Protein AF-A0A952U5T0-F1 (afdb_monomer_lite)

Foldseek 3Di:
DPQDQQVNPPVNAQDPDDQDPDPPDPCVLVVCPVVVVVVLQVDPDDDPPNLQRDDCLDPPQVLLVVLSVLCSNQQVVVLVVLVSQLVVLVSVLNVLVVLLLVLLLLLLLLVLVLVLQVVVDDDDPDDCDPSNVSVVVSVVSVVVNVVSVVVCLQLVSLLLSLQSVLLNLVSVLLSLCCSLCAPPLQDPCNSVVSNVVSVVSVVSNVCSVPDPDDPPVPPPVVVVVVRPPPDPDDDGPQSPGFLSNLLSSLVSCCVSPQPVLLVVLVVLLVSLVVNLVVLLVQLVCLLVVLVVLVVVCVVVPHDSVSSSSSSSSNSVSLSSNVVCVSVVSVVSSVLSVQLSVQSVVVVVVLVVLSVVDDRPPSVSSNVSSVSSSVSVNVSSVVSNVCSNVCSVDPCNSLNSSLVVVVVPPDDPVVNVVSCCSSVPPDDDPDDPDDDDDDDDDDDDD

Radius of gyration: 29.32 Å; chains: 1; bounding box: 102×43×85 Å

Secondary structure (DSSP, 8-state):
-----TTT-TTTSPP-PPPPPP-SSS-HHHHS-HHHHHHHHTT----TT-TTT-----TT-HHHHHHHHHIIIIIHHHHHHHHHHHHHHHHHHHHHHHHHHHHHHHHHHHHHHHHHHHHH-----SS--HHHHHHHHHHHHHHHHHHHHHHHHHHTHHHHHHHHHHHHHHHHHHHHHHHTT-TTSSSTTHHHHHHHHHHHHHHHHHHHHHPSSP-GGGHHHHHHHTTTTS-S-S--------HHHHHHHHHHIIIIIIIHHHHHHHHHHHHHHHHHHHHHHHHHHHHHHHHHHHHHHHHH---HHHHHHHHHHHHHHHHHHHHHHHHTHHHHHHHHHHHHHHHHHHHHHHHHHHHT--TT-HHHHHHHHHHHHHHHHHHHHHHHHTHHHHTTS---HHHHHHHHHHHS---HHHHHHHHHHHHTT--------------------

pLDDT: mean 76.26, std 18.32, range [30.36, 95.31]

Sequence (445 aa):
MTSKLFFLDARRRPKFRPPLPYPETITPFEKMSVAALESLVAGSEPAKSDFMLRADFGANATAVQNDLTILIQDMFPLYRYADERAKYYQNEYYKFQWILLIGSLVTSIIGAMTIALSNAQSKDLGNLTDAQWLGIGSVMAGAVISIFTGRDRRRNSQSRWYLWRRVSEELRRVYFMYLAHVSPFDGEDCRDILQAKLLDMRQSADKIEHNSPMDTSSTAADQSASMATAKPGGQSFQWLHTKEELQRLLSLYVERRLKRQKDWYGERIIEYEHNSSWVFDASLYLAVGTSVFAFINTLMGVTPLLSVIITLMPVVAAYIASFERIYGWERQATLYFSARQRLEKHELTIQQRINDIKQGDWEVLRAVVRDVEDTFDDEVTQWGSKVDQTSRTPISSQEIILDELKKLNLPPEQKKQIESILGSEQQPSAPTTDENKTADENKQP

Structure (mmCIF, N/CA/C/O backbone):
data_AF-A0A952U5T0-F1
#
_entry.id   AF-A0A952U5T0-F1
#
loop_
_atom_site.group_PDB
_atom_site.id
_atom_site.type_symbol
_atom_site.label_atom_id
_atom_site.label_alt_id
_atom_site.label_comp_id
_atom_site.label_asym_id
_atom_site.label_entity_id
_atom_site.label_seq_id
_atom_site.pdbx_PDB_ins_code
_atom_site.Cartn_x
_atom_site.Cartn_y
_atom_site.Cartn_z
_atom_site.occupancy
_atom_site.B_iso_or_equiv
_atom_site.auth_seq_id
_atom_site.auth_comp_id
_atom_site.auth_asym_id
_atom_site.auth_atom_id
_atom_site.pdbx_PDB_model_num
ATOM 1 N N . MET A 1 1 ? -18.485 0.550 -15.931 1.00 50.75 1 MET A N 1
ATOM 2 C CA . MET A 1 1 ? -17.539 1.495 -15.296 1.00 50.75 1 MET A CA 1
ATOM 3 C C . MET A 1 1 ? -16.236 1.437 -16.075 1.00 50.75 1 MET A C 1
ATOM 5 O O . MET A 1 1 ? -15.679 0.358 -16.180 1.00 50.75 1 MET A O 1
ATOM 9 N N . THR A 1 2 ? -15.773 2.536 -16.672 1.00 61.28 2 THR A N 1
ATOM 10 C CA . THR A 1 2 ? -14.461 2.568 -17.342 1.00 61.28 2 THR A CA 1
ATOM 11 C C . THR A 1 2 ? -13.374 2.697 -16.276 1.00 61.28 2 THR A C 1
ATOM 13 O O . THR A 1 2 ? -13.134 3.799 -15.771 1.00 61.28 2 THR A O 1
ATOM 16 N N . SER A 1 3 ? -12.762 1.581 -15.882 1.00 70.12 3 SER A N 1
ATOM 17 C CA . SER A 1 3 ? -11.569 1.578 -15.036 1.00 70.12 3 SER A CA 1
ATOM 18 C C . SER A 1 3 ? -10.464 2.338 -15.766 1.00 70.12 3 SER A C 1
ATOM 20 O O . SER A 1 3 ? -9.983 1.925 -16.817 1.00 70.12 3 SER A O 1
ATOM 22 N N . LYS A 1 4 ? -10.095 3.516 -15.255 1.00 82.62 4 LYS A N 1
ATOM 23 C CA . LYS A 1 4 ? -8.925 4.231 -15.769 1.00 82.62 4 LYS A CA 1
ATOM 24 C C . LYS A 1 4 ? -7.684 3.478 -15.308 1.00 82.62 4 LYS A C 1
ATOM 26 O O . LYS A 1 4 ? -7.561 3.212 -14.114 1.00 82.62 4 LYS A O 1
ATOM 31 N N . LEU A 1 5 ? -6.772 3.192 -16.235 1.00 82.00 5 LEU A N 1
ATOM 32 C CA . LEU A 1 5 ? -5.458 2.639 -15.907 1.00 82.00 5 LEU A CA 1
ATOM 33 C C . LEU A 1 5 ? -4.775 3.519 -14.860 1.00 82.00 5 LEU A C 1
ATOM 35 O O . LEU A 1 5 ? -4.790 4.752 -14.970 1.00 82.00 5 LEU A O 1
ATOM 39 N N . PHE A 1 6 ? -4.159 2.882 -13.866 1.00 80.19 6 PHE A N 1
ATOM 40 C CA . PHE A 1 6 ? -3.582 3.553 -12.699 1.00 80.19 6 PHE A CA 1
ATOM 41 C C . PHE A 1 6 ? -2.669 4.735 -13.075 1.00 80.19 6 PHE A C 1
ATOM 43 O O . PHE A 1 6 ? -2.755 5.810 -12.483 1.00 80.19 6 PHE A O 1
ATOM 50 N N . PHE A 1 7 ? -1.842 4.576 -14.112 1.00 76.88 7 PHE A N 1
ATOM 51 C CA . PHE A 1 7 ? -0.865 5.583 -14.554 1.00 76.88 7 PHE A CA 1
ATOM 52 C C . PHE A 1 7 ? -1.472 6.744 -15.351 1.00 76.88 7 PHE A C 1
ATOM 54 O O . PHE A 1 7 ? -0.888 7.833 -15.443 1.00 76.88 7 PHE A O 1
ATOM 61 N N . LEU A 1 8 ? -2.648 6.532 -15.942 1.00 80.62 8 LEU A N 1
ATOM 62 C CA . LEU A 1 8 ? -3.370 7.563 -16.684 1.00 80.62 8 LEU A CA 1
ATOM 63 C C . LEU A 1 8 ? -4.186 8.462 -15.751 1.00 80.62 8 LEU A C 1
ATOM 65 O O . LEU A 1 8 ? -4.507 9.594 -16.114 1.00 80.62 8 LEU A O 1
ATOM 69 N N . ASP A 1 9 ? -4.476 8.009 -14.530 1.00 83.75 9 ASP A N 1
ATOM 70 C CA . ASP A 1 9 ? -5.135 8.835 -13.527 1.00 83.75 9 ASP A CA 1
ATOM 71 C C . ASP A 1 9 ? -4.141 9.808 -12.873 1.00 83.75 9 ASP A C 1
ATOM 73 O O . ASP A 1 9 ? -3.367 9.464 -11.977 1.00 83.75 9 ASP A O 1
ATOM 77 N N . ALA A 1 10 ? -4.204 11.077 -13.284 1.00 80.00 10 ALA A N 1
ATOM 78 C CA . ALA A 1 10 ? -3.397 12.155 -12.715 1.00 80.00 10 ALA A CA 1
ATOM 79 C C . ALA A 1 10 ? -3.543 12.291 -11.186 1.00 80.00 10 ALA A C 1
ATOM 81 O O . ALA A 1 10 ? -2.643 12.816 -10.531 1.00 80.00 10 ALA A O 1
ATOM 82 N N . ARG A 1 11 ? -4.643 11.803 -10.591 1.00 77.56 11 ARG A N 1
ATOM 83 C CA . ARG A 1 11 ? -4.845 11.830 -9.132 1.00 77.56 11 ARG A CA 1
ATOM 84 C C . ARG A 1 11 ? -3.939 10.847 -8.390 1.00 77.56 11 ARG A C 1
ATOM 86 O O . ARG A 1 11 ? -3.713 11.050 -7.196 1.00 77.56 11 ARG A O 1
ATOM 93 N N . ARG A 1 12 ? -3.455 9.814 -9.084 1.00 73.69 12 ARG A N 1
ATOM 94 C CA . ARG A 1 12 ? -2.670 8.693 -8.543 1.00 73.69 12 ARG A CA 1
ATOM 95 C C . ARG A 1 12 ? -1.184 8.777 -8.866 1.00 73.69 12 ARG A C 1
ATOM 97 O O . ARG A 1 12 ? -0.394 8.041 -8.285 1.00 73.69 12 ARG A O 1
ATOM 104 N N . ARG A 1 13 ? -0.796 9.691 -9.759 1.00 78.50 13 ARG A N 1
ATOM 105 C CA . ARG A 1 13 ? 0.612 9.985 -10.030 1.00 78.50 13 ARG A CA 1
ATOM 106 C C . ARG A 1 13 ? 1.289 10.558 -8.782 1.00 78.50 13 ARG A C 1
ATOM 108 O O . ARG A 1 13 ? 0.631 11.286 -8.027 1.00 78.50 13 ARG A O 1
ATOM 115 N N . PRO A 1 14 ? 2.595 10.293 -8.588 1.00 77.94 14 PRO A N 1
ATOM 116 C CA . PRO A 1 14 ? 3.353 10.934 -7.530 1.00 77.94 14 PRO A CA 1
ATOM 117 C C . PRO A 1 14 ? 3.225 12.447 -7.667 1.00 77.94 14 PRO A C 1
ATOM 119 O O . PRO A 1 14 ? 3.487 13.032 -8.720 1.00 77.94 14 PRO A O 1
ATOM 122 N N . LYS A 1 15 ? 2.795 13.094 -6.595 1.00 81.44 15 LYS A N 1
ATOM 123 C CA . LYS A 1 15 ? 2.719 14.543 -6.516 1.00 81.44 15 LYS A CA 1
ATOM 124 C C . LYS A 1 15 ? 4.099 15.044 -6.124 1.00 81.44 15 LYS A C 1
ATOM 126 O O . LYS A 1 15 ? 4.601 14.718 -5.051 1.00 81.44 15 LYS A O 1
ATOM 131 N N . PHE A 1 16 ? 4.700 15.892 -6.950 1.00 73.38 16 PHE A N 1
ATOM 132 C CA . PHE A 1 16 ? 5.937 16.603 -6.614 1.00 73.38 16 PHE A CA 1
ATOM 133 C C . PHE A 1 16 ? 5.647 17.760 -5.650 1.00 73.38 16 PHE A C 1
ATOM 135 O O . PHE A 1 16 ? 5.939 18.916 -5.934 1.00 73.38 16 PHE A O 1
ATOM 142 N N . ARG A 1 17 ? 5.006 17.459 -4.520 1.00 70.06 17 ARG A N 1
ATOM 143 C CA . ARG A 1 17 ? 4.804 18.429 -3.448 1.00 70.06 17 ARG A CA 1
ATOM 144 C C . ARG A 1 17 ? 6.007 18.355 -2.511 1.00 70.06 17 ARG A C 1
ATOM 146 O O . ARG A 1 17 ? 6.452 17.240 -2.221 1.00 70.06 17 ARG A O 1
ATOM 153 N N . PRO A 1 18 ? 6.552 19.497 -2.061 1.00 64.88 18 PRO A N 1
ATOM 154 C CA . PRO A 1 18 ? 7.502 19.474 -0.962 1.00 64.88 18 PRO A CA 1
ATOM 155 C C . PRO A 1 18 ? 6.844 18.796 0.252 1.00 64.88 18 PRO A C 1
ATOM 157 O O . PRO A 1 18 ? 5.610 18.829 0.361 1.00 64.88 18 PRO A O 1
ATOM 160 N N . PRO A 1 19 ? 7.631 18.155 1.139 1.00 59.56 19 PRO A N 1
ATOM 161 C CA . PRO A 1 19 ? 7.109 17.735 2.433 1.00 59.56 19 PRO A CA 1
ATOM 162 C C . PRO A 1 19 ? 6.372 18.917 3.053 1.00 59.56 19 PRO A C 1
ATOM 164 O O . PRO A 1 19 ? 6.879 20.042 3.023 1.00 59.56 19 PRO A O 1
ATOM 167 N N . LEU A 1 20 ? 5.165 18.674 3.569 1.00 57.47 20 LEU A N 1
ATOM 168 C CA . LEU A 1 20 ? 4.555 19.660 4.449 1.00 57.47 20 LEU A CA 1
ATOM 169 C C . LEU A 1 20 ? 5.567 19.894 5.578 1.00 57.47 20 LEU A C 1
ATOM 171 O O . LEU A 1 20 ? 6.095 18.901 6.094 1.00 57.47 20 LEU A O 1
ATOM 175 N N . PRO A 1 21 ? 5.918 21.157 5.886 1.00 55.22 21 PRO A N 1
ATOM 176 C CA . PRO A 1 21 ? 6.846 21.432 6.966 1.00 55.22 21 PRO A CA 1
ATOM 177 C C . PRO A 1 21 ? 6.352 20.693 8.204 1.00 55.22 21 PRO A C 1
ATOM 179 O O . PRO A 1 21 ? 5.156 20.718 8.512 1.00 55.22 21 PRO A O 1
ATOM 182 N N . TYR A 1 22 ? 7.272 19.984 8.857 1.00 47.28 22 TYR A N 1
ATOM 183 C CA . TYR A 1 22 ? 7.014 19.408 10.166 1.00 47.28 22 TYR A CA 1
ATOM 184 C C . TYR A 1 22 ? 6.439 20.546 11.019 1.00 47.28 22 TYR A C 1
ATOM 186 O O . TYR A 1 22 ? 7.012 21.641 11.001 1.00 47.28 22 TYR A O 1
ATOM 194 N N . PRO A 1 23 ? 5.316 20.375 11.730 1.00 50.72 23 PRO A N 1
ATOM 195 C CA . PRO A 1 23 ? 5.009 21.301 12.801 1.00 50.72 23 PRO A CA 1
ATOM 196 C C . PRO A 1 23 ? 6.126 21.121 13.841 1.00 50.72 23 PRO A C 1
ATOM 198 O O . PRO A 1 23 ? 6.036 20.255 14.701 1.00 50.72 23 PRO A O 1
ATOM 201 N N . GLU A 1 24 ? 7.239 21.865 13.699 1.00 44.16 24 GLU A N 1
ATOM 202 C CA . GLU A 1 24 ? 8.480 21.791 14.520 1.00 44.16 24 GLU A CA 1
ATOM 203 C C . GLU A 1 24 ? 8.219 22.004 16.005 1.00 44.16 24 GLU A C 1
ATOM 205 O O . GLU A 1 24 ? 9.049 21.721 16.859 1.00 44.16 24 GLU A O 1
ATOM 210 N N . THR A 1 25 ? 7.000 22.400 16.321 1.00 44.38 25 THR A N 1
ATOM 211 C CA . THR A 1 25 ? 6.431 22.273 17.637 1.00 44.38 25 THR A CA 1
ATOM 212 C C . THR A 1 25 ? 5.199 21.396 17.502 1.00 44.38 25 THR A C 1
ATOM 214 O O . THR A 1 25 ? 4.322 21.682 16.689 1.00 44.38 25 THR A O 1
ATOM 217 N N . ILE A 1 26 ? 5.082 20.365 18.337 1.00 44.84 26 ILE A N 1
ATOM 218 C CA . ILE A 1 26 ? 3.805 19.708 18.642 1.00 44.84 26 ILE A CA 1
ATOM 219 C C . ILE A 1 26 ? 2.945 20.715 19.446 1.00 44.84 26 ILE A C 1
ATOM 221 O O . ILE A 1 26 ? 2.509 20.455 20.554 1.00 44.84 26 ILE A O 1
ATOM 225 N N . THR A 1 27 ? 2.725 21.911 18.897 1.00 43.59 27 THR A N 1
ATOM 226 C CA . THR A 1 27 ? 1.676 22.851 19.289 1.00 43.59 27 THR A CA 1
ATOM 227 C C . THR A 1 27 ? 0.462 22.865 18.335 1.00 43.59 27 THR A C 1
ATOM 229 O O . THR A 1 27 ? -0.383 23.745 18.505 1.00 43.59 27 THR A O 1
ATOM 232 N N . PRO A 1 28 ? 0.232 21.912 17.385 1.00 44.34 28 PRO A N 1
ATOM 233 C CA . PRO A 1 28 ? -1.094 21.793 16.775 1.00 44.34 28 PRO A CA 1
ATOM 234 C C . PRO A 1 28 ? -2.166 21.466 17.818 1.00 44.34 28 PRO A C 1
ATOM 236 O O . PRO A 1 28 ? -3.307 21.869 17.636 1.00 44.34 28 PRO A O 1
ATOM 239 N N . PHE A 1 29 ? -1.792 20.791 18.916 1.00 44.41 29 PHE A N 1
ATOM 240 C CA . PHE A 1 29 ? -2.695 20.474 20.027 1.00 44.41 29 PHE A CA 1
ATOM 241 C C . PHE A 1 29 ? -3.289 21.726 20.694 1.00 44.41 29 PHE A C 1
ATOM 243 O O . PHE A 1 29 ? -4.428 21.672 21.136 1.00 44.41 29 PHE A O 1
ATOM 250 N N . GLU A 1 30 ? -2.572 22.857 20.713 1.00 44.62 30 GLU A N 1
ATOM 251 C CA . GLU A 1 30 ? -3.093 24.131 21.244 1.00 44.62 30 GLU A CA 1
ATOM 252 C C . GLU A 1 30 ? -3.740 25.018 20.170 1.00 44.62 30 GLU A C 1
ATOM 254 O O . GLU A 1 30 ? -4.591 25.849 20.483 1.00 44.62 30 GLU A O 1
ATOM 259 N N . LYS A 1 31 ? -3.340 24.878 18.897 1.00 43.47 31 LYS A N 1
ATOM 260 C CA . LYS A 1 31 ? -3.761 25.790 17.815 1.00 43.47 31 LYS A CA 1
ATOM 261 C C . LYS A 1 31 ? -4.840 25.254 16.889 1.00 43.47 31 LYS A C 1
ATOM 263 O O . LYS A 1 31 ? -5.395 26.038 16.117 1.00 43.47 31 LYS A O 1
ATOM 268 N N . MET A 1 32 ? -5.178 23.968 16.953 1.00 48.00 32 MET A N 1
ATOM 269 C CA . MET A 1 32 ? -6.462 23.514 16.435 1.00 48.00 32 MET A CA 1
ATOM 270 C C . MET A 1 32 ? -7.506 24.029 17.421 1.00 48.00 32 MET A C 1
ATOM 272 O O . MET A 1 32 ? -7.830 23.366 18.400 1.00 48.00 32 MET A O 1
ATOM 276 N N . SER A 1 33 ? -7.905 25.291 17.231 1.00 49.31 33 SER A N 1
ATOM 277 C CA . SER A 1 33 ? -8.793 25.980 18.155 1.00 49.31 33 SER A CA 1
ATOM 278 C C . SER A 1 33 ? -10.008 25.103 18.411 1.00 49.31 33 SER A C 1
ATOM 280 O O . SER A 1 33 ? -10.484 24.406 17.512 1.00 49.31 33 SER A O 1
ATOM 282 N N . VAL A 1 34 ? -10.526 25.155 19.633 1.00 50.62 34 VAL A N 1
ATOM 283 C CA . VAL A 1 34 ? -11.794 24.511 19.975 1.00 50.62 34 VAL A CA 1
ATOM 284 C C . VAL A 1 34 ? -12.854 24.858 18.920 1.00 50.62 34 VAL A C 1
ATOM 286 O O . VAL A 1 34 ? -13.560 23.966 18.502 1.00 50.62 34 VAL A O 1
ATOM 289 N N . ALA A 1 35 ? -12.827 26.058 18.325 1.00 47.88 35 ALA A N 1
ATOM 290 C CA . ALA A 1 35 ? -13.665 26.448 17.184 1.00 47.88 35 ALA A CA 1
ATOM 291 C C . ALA A 1 35 ? -13.451 25.634 15.877 1.00 47.88 35 ALA A C 1
ATOM 293 O O . ALA A 1 35 ? -14.395 25.412 15.120 1.00 47.88 35 ALA A O 1
ATOM 294 N N . ALA A 1 36 ? -12.234 25.183 15.560 1.00 52.19 36 ALA A N 1
ATOM 295 C CA . ALA A 1 36 ? -11.969 24.293 14.422 1.00 52.19 36 ALA A CA 1
ATOM 296 C C . ALA A 1 36 ? -12.500 22.872 14.679 1.00 52.19 36 ALA A C 1
ATOM 298 O O . ALA A 1 36 ? -13.046 22.243 13.776 1.00 52.19 36 ALA A O 1
ATOM 299 N N . LEU A 1 37 ? -12.380 22.389 15.918 1.00 53.81 37 LEU A N 1
ATOM 300 C CA . LEU A 1 37 ? -12.968 21.120 16.358 1.00 53.81 37 LEU A CA 1
ATOM 301 C C . LEU A 1 37 ? -14.500 21.212 16.446 1.00 53.81 37 LEU A C 1
ATOM 303 O O . LEU A 1 37 ? -15.202 20.344 15.940 1.00 53.81 37 LEU A O 1
ATOM 307 N N . GLU A 1 38 ? -15.023 22.309 16.984 1.00 51.75 38 GLU A N 1
ATOM 308 C CA . GLU A 1 38 ? -16.444 22.628 17.060 1.00 51.75 38 GLU A CA 1
ATOM 309 C C . GLU A 1 38 ? -17.037 22.813 15.673 1.00 51.75 38 GLU A C 1
ATOM 311 O O . GLU A 1 38 ? -18.129 22.337 15.462 1.00 51.75 38 GLU A O 1
ATOM 316 N N . SER A 1 39 ? -16.352 23.422 14.700 1.00 48.47 39 SER A N 1
ATOM 317 C CA . SER A 1 39 ? -16.852 23.527 13.315 1.00 48.47 39 SER A CA 1
ATOM 318 C C . SER A 1 39 ? -16.804 22.202 12.544 1.00 48.47 39 SER A C 1
ATOM 320 O O . SER A 1 39 ? -17.693 21.940 11.730 1.00 48.47 39 SER A O 1
ATOM 322 N N . LEU A 1 40 ? -15.832 21.331 12.845 1.00 46.34 40 LEU A N 1
ATOM 323 C CA . LEU A 1 40 ? -15.815 19.934 12.390 1.00 46.34 40 LEU A CA 1
ATOM 324 C C . LEU A 1 40 ? -17.039 19.170 12.924 1.00 46.34 40 LEU A C 1
ATOM 326 O O . LEU A 1 40 ? -17.724 18.485 12.154 1.00 46.34 40 LEU A O 1
ATOM 330 N N . VAL A 1 41 ? -17.369 19.372 14.202 1.00 50.09 41 VAL A N 1
ATOM 331 C CA . VAL A 1 41 ? -18.568 18.829 14.861 1.00 50.09 41 VAL A CA 1
ATOM 332 C C . VAL A 1 41 ? -19.860 19.526 14.381 1.00 50.09 41 VAL A C 1
ATOM 334 O O . VAL A 1 41 ? -20.871 18.862 14.173 1.00 50.09 41 VAL A O 1
ATOM 337 N N . ALA A 1 42 ? -19.830 20.834 14.112 1.00 46.88 42 ALA A N 1
ATOM 338 C CA . ALA A 1 42 ? -20.987 21.709 13.868 1.00 46.88 42 ALA A CA 1
ATOM 339 C C . ALA A 1 42 ? -21.343 21.913 12.386 1.00 46.88 42 ALA A C 1
ATOM 341 O O . ALA A 1 42 ? -22.133 22.794 12.050 1.00 46.88 42 ALA A O 1
ATOM 342 N N . GLY A 1 43 ? -20.832 21.081 11.478 1.00 41.75 43 GLY A N 1
ATOM 343 C CA . GLY A 1 43 ? -21.494 20.896 10.184 1.00 41.75 43 GLY A CA 1
ATOM 344 C C . GLY A 1 43 ? -20.946 21.658 8.973 1.00 41.75 43 GLY A C 1
ATOM 345 O O . GLY A 1 43 ? -21.512 21.470 7.897 1.00 41.75 43 GLY A O 1
ATOM 346 N N . SER A 1 44 ? -19.861 22.441 9.053 1.00 38.00 44 SER A N 1
ATOM 347 C CA . SER A 1 44 ? -19.281 23.062 7.842 1.00 38.00 44 SER A CA 1
ATOM 348 C C . SER A 1 44 ? -18.491 22.038 6.997 1.00 38.00 44 SER A C 1
ATOM 350 O O . SER A 1 44 ? -18.177 20.945 7.470 1.00 38.00 44 SER A O 1
ATOM 352 N N . GLU A 1 45 ? -18.325 22.321 5.700 1.00 36.81 45 GLU A N 1
ATOM 353 C CA . GLU A 1 45 ? -18.176 21.353 4.595 1.00 36.81 45 GLU A CA 1
ATOM 354 C C . GLU A 1 45 ? -17.200 20.159 4.767 1.00 36.81 45 GLU A C 1
ATOM 356 O O . GLU A 1 45 ? -16.115 20.284 5.337 1.00 36.81 45 GLU A O 1
ATOM 361 N N . PRO A 1 46 ? -17.538 18.986 4.186 1.00 39.09 46 PRO A N 1
ATOM 362 C CA . PRO A 1 46 ? -16.848 17.727 4.446 1.00 39.09 46 PRO A CA 1
ATOM 363 C C . PRO A 1 46 ? -15.514 17.598 3.698 1.00 39.09 46 PRO A C 1
ATOM 365 O O . PRO A 1 46 ? -15.461 17.380 2.483 1.00 39.09 46 PRO A O 1
ATOM 368 N N . ALA A 1 47 ? -14.413 17.552 4.445 1.00 46.75 47 ALA A N 1
ATOM 369 C CA . ALA A 1 47 ? -13.225 16.855 3.970 1.00 46.75 47 ALA A CA 1
ATOM 370 C C . ALA A 1 47 ? -13.508 15.338 3.969 1.00 46.75 47 ALA A C 1
ATOM 372 O O . ALA A 1 47 ? -13.969 14.776 4.956 1.00 46.75 47 ALA A O 1
ATOM 373 N N . LYS A 1 48 ? -13.192 14.627 2.877 1.00 47.75 48 LYS A N 1
ATOM 374 C CA . LYS A 1 48 ? -13.382 13.159 2.738 1.00 47.75 48 LYS A CA 1
ATOM 375 C C . LYS A 1 48 ? -12.736 12.299 3.847 1.00 47.75 48 LYS A C 1
ATOM 377 O O . LYS A 1 48 ? -12.992 11.096 3.892 1.00 47.75 48 LYS A O 1
ATOM 382 N N . SER A 1 49 ? -11.891 12.886 4.693 1.00 44.16 49 SER A N 1
ATOM 383 C CA . SER A 1 49 ? -11.239 12.260 5.847 1.00 44.16 49 SER A CA 1
ATOM 384 C C . SER A 1 49 ? -12.106 12.192 7.108 1.00 44.16 49 SER A C 1
ATOM 386 O O . SER A 1 49 ? -11.702 11.529 8.057 1.00 44.16 49 SER A O 1
ATOM 388 N N . ASP A 1 50 ? -13.290 12.811 7.126 1.00 55.81 50 ASP A N 1
ATOM 389 C CA . ASP A 1 50 ? -14.129 12.971 8.328 1.00 55.81 50 ASP A CA 1
ATOM 390 C C . ASP A 1 50 ? -14.981 11.732 8.678 1.00 55.81 50 ASP A C 1
ATOM 392 O O . ASP A 1 50 ? -16.106 11.798 9.167 1.00 55.81 50 ASP A O 1
ATOM 396 N N . PHE A 1 51 ? -14.436 10.555 8.373 1.00 55.16 51 PHE A N 1
ATOM 397 C CA . PHE A 1 51 ? -15.087 9.252 8.486 1.00 55.16 51 PHE A CA 1
ATOM 398 C C . PHE A 1 51 ? -15.502 8.885 9.920 1.00 55.16 51 PHE A C 1
ATOM 400 O O . PHE A 1 51 ? -16.484 8.172 10.105 1.00 55.16 51 PHE A O 1
ATOM 407 N N . MET A 1 52 ? -14.753 9.368 10.909 1.00 60.84 52 MET A N 1
ATOM 408 C CA . MET A 1 52 ? -14.890 8.981 12.312 1.00 60.84 52 MET A CA 1
ATOM 409 C C . MET A 1 52 ? -15.729 9.972 13.146 1.00 60.84 52 MET A C 1
ATOM 411 O O . MET A 1 52 ? -15.920 9.736 14.330 1.00 60.84 52 MET A O 1
ATOM 415 N N . LEU A 1 53 ? -16.206 11.094 12.587 1.00 57.44 53 LEU A N 1
ATOM 416 C CA . LEU A 1 53 ? -16.625 12.240 13.419 1.00 57.44 53 LEU A CA 1
ATOM 417 C C . LEU A 1 53 ? -18.119 12.560 13.459 1.00 57.44 53 LEU A C 1
ATOM 419 O O . LEU A 1 53 ? -18.546 13.320 14.321 1.00 57.44 53 LEU A O 1
ATOM 423 N N . ARG A 1 54 ? -18.940 11.989 12.573 1.00 59.16 54 ARG A N 1
ATOM 424 C CA . ARG A 1 54 ? -20.353 12.386 12.463 1.00 59.16 54 ARG A CA 1
ATOM 425 C C . ARG A 1 54 ? -21.307 11.204 12.538 1.00 59.16 54 ARG A C 1
ATOM 427 O O . ARG A 1 54 ? -21.856 10.767 11.525 1.00 59.16 54 ARG A O 1
ATOM 434 N N . ALA A 1 55 ? -21.547 10.729 13.754 1.00 64.75 55 ALA A N 1
ATOM 435 C CA . ALA A 1 55 ? -22.862 10.205 14.092 1.00 64.75 55 ALA A CA 1
ATOM 436 C C . ALA A 1 55 ? -23.530 11.158 15.069 1.00 64.75 55 ALA A C 1
ATOM 438 O O . ALA A 1 55 ? -23.035 11.394 16.164 1.00 64.75 55 ALA A O 1
ATOM 439 N N . ASP A 1 56 ? -24.668 11.699 14.656 1.00 71.81 56 ASP A N 1
ATOM 440 C CA . ASP A 1 56 ? -25.533 12.469 15.535 1.00 71.81 56 ASP A CA 1
ATOM 441 C C . ASP A 1 56 ? -26.243 11.512 16.492 1.00 71.81 56 ASP A C 1
ATOM 443 O O . ASP A 1 56 ? -27.365 11.119 16.217 1.00 71.81 56 ASP A O 1
ATOM 447 N N . PHE A 1 57 ? -25.616 11.080 17.587 1.00 71.38 57 PHE A N 1
ATOM 448 C CA . PHE A 1 57 ? -26.236 10.144 18.537 1.00 71.38 57 PHE A CA 1
ATOM 449 C C . PHE A 1 57 ? -27.476 10.714 19.266 1.00 71.38 57 PHE A C 1
ATOM 451 O O . PHE A 1 57 ? -28.114 9.990 20.028 1.00 71.38 57 PHE A O 1
ATOM 458 N N . GLY A 1 58 ? -27.888 11.956 18.973 1.00 74.31 58 GLY A N 1
ATOM 459 C CA . GLY A 1 58 ? -28.941 12.675 19.681 1.00 74.31 58 GLY A CA 1
ATOM 460 C C . GLY A 1 58 ? -28.444 13.237 21.015 1.00 74.31 58 GLY A C 1
ATOM 461 O O . GLY A 1 58 ? -27.440 12.786 21.563 1.00 74.31 58 GLY A O 1
ATOM 462 N N . ALA A 1 59 ? -29.158 14.224 21.563 1.00 74.88 59 ALA A N 1
ATOM 463 C CA . ALA A 1 59 ? -28.762 14.929 22.791 1.00 74.88 59 ALA A CA 1
ATOM 464 C C . ALA A 1 59 ? -28.686 14.036 24.050 1.00 74.88 59 ALA A C 1
ATOM 466 O O . ALA A 1 59 ? -28.091 14.436 25.044 1.00 74.88 59 ALA A O 1
ATOM 467 N N . ASN A 1 60 ? -29.269 12.834 24.011 1.00 73.19 60 ASN A N 1
ATOM 468 C CA . ASN A 1 60 ? -29.378 11.948 25.172 1.00 73.19 60 ASN A CA 1
ATOM 469 C C . ASN A 1 60 ? -28.221 10.940 25.297 1.00 73.19 60 ASN A C 1
ATOM 471 O O . ASN A 1 60 ? -28.113 10.290 26.331 1.00 73.19 60 ASN A O 1
ATOM 475 N N . ALA A 1 61 ? -27.355 10.816 24.286 1.00 78.81 61 ALA A N 1
ATOM 476 C CA . ALA A 1 61 ? -26.273 9.829 24.253 1.00 78.81 61 ALA A CA 1
ATOM 477 C C . ALA A 1 61 ? -24.984 10.335 24.921 1.00 78.81 61 ALA A C 1
ATOM 479 O O . ALA A 1 61 ? -23.928 10.424 2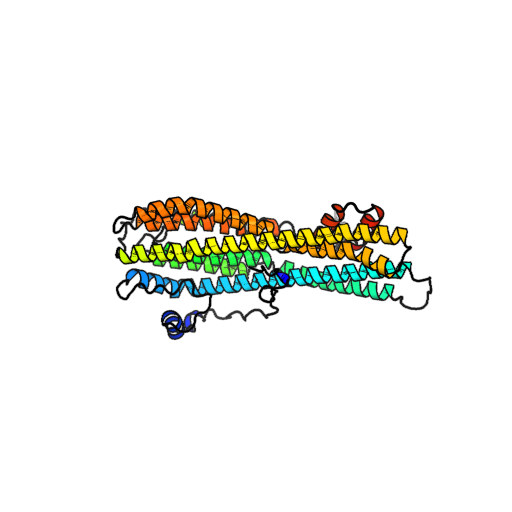4.290 1.00 78.81 61 ALA A O 1
ATOM 480 N N . THR A 1 62 ? -25.076 10.708 26.197 1.00 81.38 62 THR A N 1
ATOM 481 C CA . THR A 1 62 ? -23.989 11.383 26.926 1.00 81.38 62 THR A CA 1
ATOM 482 C C . THR A 1 62 ? -22.729 10.526 27.049 1.00 81.38 62 THR A C 1
ATOM 484 O O . THR A 1 62 ? -21.632 11.053 26.893 1.00 81.38 62 THR A O 1
ATOM 487 N N . ALA A 1 63 ? -22.858 9.210 27.257 1.00 85.19 63 ALA A N 1
ATOM 488 C CA . ALA A 1 63 ? -21.713 8.304 27.380 1.00 85.19 63 ALA A CA 1
ATOM 489 C C . ALA A 1 63 ? -20.885 8.246 26.084 1.00 85.19 63 ALA A C 1
ATOM 491 O O . ALA A 1 63 ? -19.705 8.582 26.084 1.00 85.19 63 ALA A O 1
ATOM 492 N N . VAL A 1 64 ? -21.532 7.950 24.952 1.00 86.25 64 VAL A N 1
ATOM 493 C CA . VAL A 1 64 ? -20.861 7.890 23.640 1.00 86.25 64 VAL A CA 1
ATOM 494 C C . VAL A 1 64 ? -20.252 9.239 23.254 1.00 86.25 64 VAL A C 1
ATOM 496 O O . VAL A 1 64 ? -19.169 9.295 22.675 1.00 86.25 64 VAL A O 1
ATOM 499 N N . GLN A 1 65 ? -20.933 10.345 23.564 1.00 86.00 65 GLN A N 1
ATOM 500 C CA . GLN A 1 65 ? -20.403 11.686 23.311 1.00 86.00 65 GLN A CA 1
ATOM 501 C C . GLN A 1 65 ? -19.150 11.982 24.141 1.00 86.00 65 GLN A C 1
ATOM 503 O O . GLN A 1 65 ? -18.213 12.591 23.617 1.00 86.00 65 GLN A O 1
ATOM 508 N N . ASN A 1 66 ? -19.106 11.534 25.397 1.00 88.50 66 ASN A N 1
ATOM 509 C CA . ASN A 1 66 ? -17.916 11.655 26.236 1.00 88.50 66 ASN A CA 1
ATOM 510 C C . ASN A 1 66 ? -16.749 10.860 25.638 1.00 88.50 66 ASN A C 1
ATOM 512 O O . ASN A 1 66 ? -15.666 11.421 25.465 1.00 88.50 66 ASN A O 1
ATOM 516 N N . ASP A 1 67 ? -16.981 9.611 25.226 1.00 90.75 67 ASP A N 1
ATOM 517 C CA . ASP A 1 67 ? -15.946 8.765 24.618 1.00 90.75 67 ASP A CA 1
ATOM 518 C C . ASP A 1 67 ? -15.417 9.366 23.313 1.00 90.75 67 ASP A C 1
ATOM 520 O O . ASP A 1 67 ? -14.208 9.445 23.084 1.00 90.75 67 ASP A O 1
ATOM 524 N N . LEU A 1 68 ? -16.318 9.859 22.459 1.00 88.94 68 LEU A N 1
ATOM 525 C CA . LEU A 1 68 ? -15.948 10.553 21.227 1.00 88.94 68 LEU A CA 1
ATOM 526 C C . LEU A 1 68 ? -15.134 11.810 21.513 1.00 88.94 68 LEU A C 1
ATOM 528 O O . LEU A 1 68 ? -14.146 12.051 20.826 1.00 88.94 68 LEU A O 1
ATOM 532 N N . THR A 1 69 ? -15.514 12.591 22.523 1.00 87.31 69 THR A N 1
ATOM 533 C CA . THR A 1 69 ? -14.773 13.794 22.921 1.00 87.31 69 THR A CA 1
ATOM 534 C C . THR A 1 69 ? -13.345 13.436 23.330 1.00 87.31 69 THR A C 1
ATOM 536 O O . THR A 1 69 ? -12.401 14.063 22.848 1.00 87.31 69 THR A O 1
ATOM 539 N N . ILE A 1 70 ? -13.171 12.378 24.129 1.00 90.94 70 ILE A N 1
ATOM 540 C CA . ILE A 1 70 ? -11.851 11.871 24.529 1.00 90.94 70 ILE A CA 1
ATOM 541 C C . ILE A 1 70 ? -11.044 11.432 23.300 1.00 90.94 70 ILE A C 1
ATOM 543 O O . ILE A 1 70 ? -9.897 11.842 23.135 1.00 90.94 70 ILE A O 1
ATOM 547 N N . LEU A 1 71 ? -11.635 10.651 22.390 1.00 91.56 71 LEU A N 1
ATOM 548 C CA . LEU A 1 71 ? -10.952 10.192 21.175 1.00 91.56 71 LEU A CA 1
ATOM 549 C C . LEU A 1 71 ? -10.532 11.359 20.273 1.00 91.56 71 LEU A C 1
ATOM 551 O O . LEU A 1 71 ? -9.418 11.364 19.744 1.00 91.56 71 LEU A O 1
ATOM 555 N N . ILE A 1 72 ? -11.407 12.348 20.099 1.00 86.50 72 ILE A N 1
ATOM 556 C CA . ILE A 1 72 ? -11.147 13.558 19.311 1.00 86.50 72 ILE A CA 1
ATOM 557 C C . ILE A 1 72 ? -9.986 14.351 19.897 1.00 86.50 72 ILE A C 1
ATOM 559 O O . ILE A 1 72 ? -9.123 14.818 19.153 1.00 86.50 72 ILE A O 1
ATOM 563 N N . GLN A 1 73 ? -9.963 14.502 21.217 1.00 87.19 73 GLN A N 1
ATOM 564 C CA . GLN A 1 73 ? -8.943 15.278 21.901 1.00 87.19 73 GLN A CA 1
ATOM 565 C C . GLN A 1 73 ? -7.591 14.554 21.910 1.00 87.19 73 GLN A C 1
ATOM 567 O O . GLN A 1 73 ? -6.576 15.142 21.534 1.00 87.19 73 GLN A O 1
ATOM 572 N N . ASP A 1 74 ? -7.577 13.274 22.286 1.00 89.88 74 ASP A N 1
ATOM 573 C CA . ASP A 1 74 ? -6.339 12.566 22.618 1.00 89.88 74 ASP A CA 1
ATOM 574 C C . ASP A 1 74 ? -5.780 11.774 21.416 1.00 89.88 74 ASP A C 1
ATOM 576 O O . ASP A 1 74 ? -4.575 11.805 21.144 1.00 89.88 74 ASP A O 1
ATOM 580 N N . MET A 1 75 ? -6.632 11.085 20.646 1.00 92.94 75 MET A N 1
ATOM 581 C CA . MET A 1 75 ? -6.204 10.139 19.601 1.00 92.94 75 MET A CA 1
ATOM 582 C C . MET A 1 75 ? -6.137 10.762 18.198 1.00 92.94 75 MET A C 1
ATOM 584 O O . MET A 1 75 ? -5.196 10.500 17.440 1.00 92.94 75 MET A O 1
ATOM 588 N N . PHE A 1 76 ? -7.128 11.568 17.811 1.00 88.19 76 PHE A N 1
ATOM 589 C CA . PHE A 1 76 ? -7.255 12.067 16.434 1.00 88.19 76 PHE A CA 1
ATOM 590 C C . PHE A 1 76 ? -6.045 12.839 15.908 1.00 88.19 76 PHE A C 1
ATOM 592 O O . PHE A 1 76 ? -5.675 12.618 14.749 1.00 88.19 76 PHE A O 1
ATOM 599 N N . PRO A 1 77 ? -5.400 13.721 16.692 1.00 86.56 77 PRO A N 1
ATOM 600 C CA . PRO A 1 77 ? -4.222 14.426 16.208 1.00 86.56 77 PRO A CA 1
ATOM 601 C C . PRO A 1 77 ? -3.089 13.458 15.843 1.00 86.56 77 PRO A C 1
ATOM 603 O O . PRO A 1 77 ? -2.445 13.627 14.806 1.00 86.56 77 PRO A O 1
ATOM 606 N N . LEU A 1 78 ? -2.896 12.398 16.638 1.00 89.50 78 LEU A N 1
ATOM 607 C CA . LEU A 1 78 ? -1.910 11.356 16.351 1.00 89.50 78 LEU A CA 1
ATOM 608 C C . LEU A 1 78 ? -2.299 10.542 15.107 1.00 89.50 78 LEU A C 1
ATOM 610 O O . LEU A 1 78 ? -1.445 10.287 14.258 1.00 89.50 78 LEU A O 1
ATOM 614 N N . TYR A 1 79 ? -3.581 10.197 14.950 1.00 91.62 79 TYR A N 1
ATOM 615 C CA . TYR A 1 79 ? -4.082 9.507 13.754 1.00 91.62 79 TYR A CA 1
ATOM 616 C C . TYR A 1 79 ? -3.855 10.325 12.481 1.00 91.62 79 TYR A C 1
ATOM 618 O O . TYR A 1 79 ? -3.321 9.804 11.501 1.00 91.62 79 TYR A O 1
ATOM 626 N N . ARG A 1 80 ? -4.215 11.615 12.493 1.00 87.94 80 ARG A N 1
ATOM 627 C CA . ARG A 1 80 ? -4.007 12.512 11.348 1.00 87.94 80 ARG A CA 1
ATOM 628 C C . ARG A 1 80 ? -2.536 12.623 10.991 1.00 87.94 80 ARG A C 1
ATOM 630 O O . ARG A 1 80 ? -2.195 12.519 9.817 1.00 87.94 80 ARG A O 1
ATOM 637 N N . TYR A 1 81 ? -1.681 12.782 11.997 1.00 87.19 81 TYR A N 1
ATOM 638 C CA . TYR A 1 81 ? -0.242 12.815 11.795 1.00 87.19 81 TYR A CA 1
ATOM 639 C C . TYR A 1 81 ? 0.263 11.523 11.137 1.00 87.19 81 TYR A C 1
ATOM 641 O O . TYR A 1 81 ? 0.933 11.580 10.105 1.00 87.19 81 TYR A O 1
ATOM 649 N N . ALA A 1 82 ? -0.120 10.358 11.663 1.00 90.69 82 ALA A N 1
ATOM 650 C CA . ALA A 1 82 ? 0.279 9.069 11.106 1.00 90.69 82 ALA A CA 1
ATOM 651 C C . ALA A 1 82 ? -0.229 8.854 9.667 1.00 90.69 82 ALA A C 1
ATOM 653 O O . ALA A 1 82 ? 0.528 8.404 8.807 1.00 90.69 82 ALA A O 1
ATOM 654 N N . ASP A 1 83 ? -1.482 9.214 9.373 1.00 90.19 83 ASP A N 1
ATOM 655 C CA . ASP A 1 83 ? -2.082 9.104 8.035 1.00 90.19 83 ASP A CA 1
ATOM 656 C C . ASP A 1 83 ? -1.417 10.051 7.018 1.00 90.19 83 ASP A C 1
ATOM 658 O O . ASP A 1 83 ? -1.106 9.659 5.889 1.00 90.19 83 ASP A O 1
ATOM 662 N N . GLU A 1 84 ? -1.134 11.295 7.410 1.00 87.81 84 GLU A N 1
ATOM 663 C CA . GLU A 1 84 ? -0.411 12.256 6.570 1.00 87.81 84 GLU A CA 1
ATOM 664 C C . GLU A 1 84 ? 1.021 11.783 6.284 1.00 87.81 84 GLU A C 1
ATOM 666 O O . GLU A 1 84 ? 1.471 11.850 5.134 1.00 87.81 84 GLU A O 1
ATOM 671 N N . ARG A 1 85 ? 1.713 11.219 7.283 1.00 89.94 85 ARG A N 1
ATOM 672 C CA . ARG A 1 85 ? 3.040 10.613 7.103 1.00 89.94 85 ARG A CA 1
ATOM 673 C C . ARG A 1 85 ? 3.012 9.383 6.213 1.00 89.94 85 ARG A C 1
ATOM 675 O O . ARG A 1 85 ? 3.845 9.283 5.312 1.00 89.94 85 ARG A O 1
ATOM 682 N N . ALA A 1 86 ? 2.039 8.494 6.391 1.00 90.50 86 ALA A N 1
ATOM 683 C CA . ALA A 1 86 ? 1.866 7.337 5.522 1.00 90.50 86 ALA A CA 1
ATOM 684 C C . ALA A 1 86 ? 1.702 7.773 4.057 1.00 90.50 86 ALA A C 1
ATOM 686 O O . ALA A 1 86 ? 2.395 7.256 3.181 1.00 90.50 86 ALA A O 1
ATOM 687 N N . LYS A 1 87 ? 0.860 8.781 3.785 1.00 87.94 87 LYS A N 1
ATOM 688 C CA . LYS A 1 87 ? 0.675 9.345 2.434 1.00 87.94 87 LYS A CA 1
ATOM 689 C C . LYS A 1 87 ? 1.935 10.014 1.896 1.00 87.94 87 LYS A C 1
ATOM 691 O O . LYS A 1 87 ? 2.234 9.881 0.710 1.00 87.94 87 LYS A O 1
ATOM 696 N N . TYR A 1 88 ? 2.662 10.741 2.742 1.00 90.38 88 TYR A N 1
ATOM 697 C CA . TYR A 1 88 ? 3.914 11.387 2.362 1.00 90.38 88 TYR A CA 1
ATOM 698 C C . TYR A 1 88 ? 4.954 10.353 1.910 1.00 90.38 88 TYR A C 1
ATOM 700 O O . TYR A 1 88 ? 5.445 10.441 0.784 1.00 90.38 88 TYR A O 1
ATOM 708 N N . TYR A 1 89 ? 5.232 9.341 2.737 1.00 91.19 89 TYR A N 1
ATOM 709 C CA . TYR A 1 89 ? 6.221 8.311 2.420 1.00 91.19 89 TYR A CA 1
ATOM 710 C C . TYR A 1 89 ? 5.779 7.410 1.263 1.00 91.19 89 TYR A C 1
ATOM 712 O O . TYR A 1 89 ? 6.612 7.032 0.443 1.00 91.19 89 TYR A O 1
ATOM 720 N N . GLN A 1 90 ? 4.477 7.140 1.122 1.00 90.75 90 GLN A N 1
ATOM 721 C CA . GLN A 1 90 ? 3.927 6.465 -0.056 1.00 90.75 90 GLN A CA 1
ATOM 722 C C . GLN A 1 90 ? 4.235 7.244 -1.340 1.00 90.75 90 GLN A C 1
ATOM 724 O O . GLN A 1 90 ? 4.705 6.691 -2.333 1.00 90.75 90 GLN A O 1
ATOM 729 N N . ASN A 1 91 ? 3.961 8.548 -1.325 1.00 90.31 91 ASN A N 1
ATOM 730 C CA . ASN A 1 91 ? 4.199 9.418 -2.466 1.00 90.31 91 ASN A CA 1
ATOM 731 C C . ASN A 1 91 ? 5.694 9.545 -2.786 1.00 90.31 91 ASN A C 1
ATOM 733 O O . ASN A 1 91 ? 6.076 9.560 -3.955 1.00 90.31 91 ASN A O 1
ATOM 737 N N . GLU A 1 92 ? 6.533 9.629 -1.7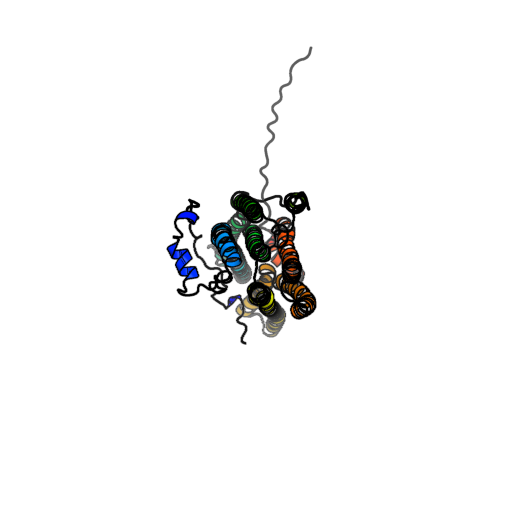56 1.00 89.44 92 GLU A N 1
ATOM 738 C CA . GLU A 1 92 ? 7.984 9.666 -1.898 1.00 89.44 92 GLU A CA 1
ATOM 739 C C . GLU A 1 92 ? 8.534 8.364 -2.497 1.00 89.44 92 GLU A C 1
ATOM 741 O O . GLU A 1 92 ? 9.289 8.427 -3.467 1.00 89.44 92 GLU A O 1
ATOM 746 N N . TYR A 1 93 ? 8.087 7.207 -1.999 1.00 89.88 93 TYR A N 1
ATOM 747 C CA . TYR A 1 93 ? 8.424 5.901 -2.564 1.00 89.88 93 TYR A CA 1
ATOM 748 C C . TYR A 1 93 ? 8.074 5.839 -4.053 1.00 89.88 93 TYR A C 1
ATOM 750 O O . TYR A 1 93 ? 8.949 5.594 -4.883 1.00 89.88 93 TYR A O 1
ATOM 758 N N . TYR A 1 94 ? 6.827 6.154 -4.424 1.00 88.56 94 TYR A N 1
ATOM 759 C CA . TYR A 1 94 ? 6.441 6.129 -5.834 1.00 88.56 94 TYR A CA 1
ATOM 760 C C . TYR A 1 94 ? 7.241 7.130 -6.666 1.00 88.56 94 TYR A C 1
ATOM 762 O O . TYR A 1 94 ? 7.655 6.800 -7.772 1.00 88.56 94 TYR A O 1
ATOM 770 N N . LYS A 1 95 ? 7.521 8.331 -6.152 1.00 88.88 95 LYS A N 1
ATOM 771 C CA . LYS A 1 95 ? 8.365 9.303 -6.856 1.00 88.88 95 LYS A CA 1
ATOM 772 C C . LYS A 1 95 ? 9.743 8.719 -7.180 1.00 88.88 95 LYS A C 1
ATOM 774 O O . LYS A 1 95 ? 10.191 8.875 -8.314 1.00 88.88 95 LYS A O 1
ATOM 779 N N . PHE A 1 96 ? 10.400 8.056 -6.227 1.00 89.56 96 PHE A N 1
ATOM 780 C CA . PHE A 1 96 ? 11.689 7.411 -6.484 1.00 89.56 96 PHE A CA 1
ATOM 781 C C . PHE A 1 96 ? 11.562 6.295 -7.516 1.00 89.56 96 PHE A C 1
ATOM 783 O O . PHE A 1 96 ? 12.316 6.297 -8.484 1.00 89.56 96 PHE A O 1
ATOM 790 N N . GLN A 1 97 ? 10.561 5.424 -7.386 1.00 87.88 97 GLN A N 1
ATOM 791 C CA . GLN A 1 97 ? 10.326 4.349 -8.352 1.00 87.88 97 GLN A CA 1
ATOM 792 C C . GLN A 1 97 ? 10.116 4.884 -9.774 1.00 87.88 97 GLN A C 1
ATOM 794 O O . GLN A 1 97 ? 10.716 4.376 -10.712 1.00 87.88 97 GLN A O 1
ATOM 799 N N . TRP A 1 98 ? 9.357 5.969 -9.945 1.00 88.62 98 TRP A N 1
ATOM 800 C CA . TRP A 1 98 ? 9.179 6.614 -11.249 1.00 88.62 98 TRP A CA 1
ATOM 801 C C . TRP A 1 98 ? 10.474 7.207 -11.814 1.00 88.62 98 TRP A C 1
ATOM 803 O O . TRP A 1 98 ? 10.712 7.088 -13.014 1.00 88.62 98 TRP A O 1
ATOM 813 N N . ILE A 1 99 ? 11.311 7.835 -10.981 1.00 88.81 99 ILE A N 1
ATOM 814 C CA . ILE A 1 99 ? 12.612 8.369 -11.419 1.00 88.81 99 ILE A CA 1
ATOM 815 C C . ILE A 1 99 ? 13.526 7.230 -11.872 1.00 88.81 99 ILE A C 1
ATOM 817 O O . ILE A 1 99 ? 14.117 7.326 -12.943 1.00 88.81 99 ILE A O 1
ATOM 821 N N . LEU A 1 100 ? 13.617 6.154 -11.085 1.00 87.75 100 LEU A N 1
ATOM 822 C CA . LEU A 1 100 ? 14.426 4.982 -11.424 1.00 87.75 100 LEU A CA 1
ATOM 823 C C . LEU A 1 100 ? 13.942 4.331 -12.715 1.00 87.75 100 LEU A C 1
ATOM 825 O O . LEU A 1 100 ? 14.750 4.006 -13.576 1.00 87.75 100 LEU A O 1
ATOM 829 N N . LEU A 1 101 ? 12.626 4.193 -12.859 1.00 87.31 101 LEU A N 1
ATOM 830 C CA . LEU A 1 101 ? 11.999 3.563 -14.005 1.00 87.31 101 LEU A CA 1
ATOM 831 C C . LEU A 1 101 ? 12.187 4.378 -15.296 1.00 87.31 101 LEU A C 1
ATOM 833 O O . LEU A 1 101 ? 12.584 3.844 -16.328 1.00 87.31 101 LEU A O 1
ATOM 837 N N . ILE A 1 102 ? 11.896 5.681 -15.263 1.00 88.94 102 ILE A N 1
ATOM 838 C CA . ILE A 1 102 ? 12.093 6.557 -16.428 1.00 88.94 102 ILE A CA 1
ATOM 839 C C . ILE A 1 102 ? 13.584 6.665 -16.749 1.00 88.94 102 ILE A C 1
ATOM 841 O O . ILE A 1 102 ? 13.961 6.608 -17.916 1.00 88.94 102 ILE A O 1
ATOM 845 N N . GLY A 1 103 ? 14.428 6.790 -15.723 1.00 89.94 103 GLY A N 1
ATOM 846 C CA . GLY A 1 103 ? 15.875 6.821 -15.880 1.00 89.94 103 GLY A CA 1
ATOM 847 C C . GLY A 1 103 ? 16.391 5.566 -16.578 1.00 89.94 103 GLY A C 1
ATOM 848 O O . GLY A 1 103 ? 17.072 5.684 -17.591 1.00 89.94 103 GLY A O 1
ATOM 849 N N . SER A 1 104 ? 16.025 4.374 -16.097 1.00 87.00 104 SER A N 1
ATOM 850 C CA . SER A 1 104 ? 16.474 3.109 -16.690 1.00 87.00 104 SER A CA 1
ATOM 851 C C . SER A 1 104 ? 15.989 2.936 -18.129 1.00 87.00 104 SER A C 1
ATOM 853 O O . SER A 1 104 ? 16.752 2.460 -18.971 1.00 87.00 104 SER A O 1
ATOM 855 N N . LEU A 1 105 ? 14.765 3.378 -18.444 1.00 89.62 105 LEU A N 1
ATOM 856 C CA . LEU A 1 105 ? 14.250 3.397 -19.813 1.00 89.62 105 LEU A CA 1
ATOM 857 C C . LEU A 1 105 ? 15.085 4.305 -20.717 1.00 89.62 105 LEU A C 1
ATOM 859 O O . LEU A 1 105 ? 15.510 3.873 -21.785 1.00 89.62 105 LEU A O 1
ATOM 863 N N . VAL A 1 106 ? 15.341 5.546 -20.293 1.00 89.75 106 VAL A N 1
ATOM 864 C CA . VAL A 1 106 ? 16.139 6.511 -21.064 1.00 89.75 106 VAL A CA 1
ATOM 865 C C . VAL A 1 106 ? 17.554 5.981 -21.286 1.00 89.75 106 VAL A C 1
ATOM 867 O O . VAL A 1 106 ? 18.014 5.968 -22.425 1.00 89.75 106 VAL A O 1
ATOM 870 N N . THR A 1 107 ? 18.214 5.474 -20.242 1.00 87.19 107 THR A N 1
ATOM 871 C CA . THR A 1 107 ? 19.548 4.862 -20.348 1.00 87.19 107 THR A CA 1
ATOM 872 C C . THR A 1 107 ? 19.547 3.697 -21.337 1.00 87.19 107 THR A C 1
ATOM 874 O O . THR A 1 107 ? 20.427 3.609 -22.189 1.00 87.19 107 THR A O 1
ATOM 877 N N . SER A 1 108 ? 18.526 2.839 -21.292 1.00 86.19 108 SER A N 1
ATOM 878 C CA . SER A 1 108 ? 18.414 1.695 -22.203 1.00 86.19 108 SER A CA 1
ATOM 879 C C . SER A 1 108 ? 18.177 2.120 -23.658 1.00 86.19 108 SER A C 1
ATOM 881 O O . SER A 1 108 ? 18.770 1.541 -24.566 1.00 86.19 108 SER A O 1
ATOM 883 N N . ILE A 1 109 ? 17.360 3.156 -23.896 1.00 87.88 109 ILE A N 1
ATOM 884 C CA . ILE A 1 109 ? 17.146 3.727 -25.236 1.00 87.88 109 ILE A CA 1
ATOM 885 C C . ILE A 1 109 ? 18.456 4.302 -25.783 1.00 87.88 109 ILE A C 1
ATOM 887 O O . ILE A 1 109 ? 18.831 4.004 -26.916 1.00 87.88 109 ILE A O 1
ATOM 891 N N . ILE A 1 110 ? 19.171 5.090 -24.975 1.00 87.69 110 ILE A N 1
ATOM 892 C CA . ILE A 1 110 ? 20.459 5.679 -25.362 1.00 87.69 110 ILE A CA 1
ATOM 893 C C . ILE A 1 110 ? 21.485 4.578 -25.657 1.00 87.69 110 ILE A C 1
ATOM 895 O O . ILE A 1 110 ? 22.172 4.648 -26.677 1.00 87.69 110 ILE A O 1
ATOM 899 N N . GLY A 1 111 ? 21.563 3.538 -24.822 1.00 84.31 111 GLY A N 1
ATOM 900 C CA . GLY A 1 111 ? 22.448 2.392 -25.039 1.00 84.31 111 GLY A CA 1
ATOM 901 C C . GLY A 1 111 ? 22.144 1.660 -26.348 1.00 84.31 111 GLY A C 1
ATOM 902 O O . GLY A 1 111 ? 23.045 1.430 -27.154 1.00 84.31 111 GLY A O 1
ATOM 903 N N . ALA A 1 112 ? 20.867 1.380 -26.617 1.00 83.69 112 ALA A N 1
ATOM 904 C CA . ALA A 1 112 ? 20.428 0.767 -27.869 1.00 83.69 112 ALA A CA 1
ATOM 905 C C . ALA A 1 112 ? 20.773 1.628 -29.097 1.00 83.69 112 ALA A C 1
ATOM 907 O O . ALA A 1 112 ? 21.297 1.116 -30.087 1.00 83.69 112 ALA A O 1
ATOM 908 N N . MET A 1 113 ? 20.530 2.942 -29.029 1.00 83.19 113 MET A N 1
ATOM 909 C CA . MET A 1 113 ? 20.886 3.877 -30.102 1.00 83.19 113 MET A CA 1
ATOM 910 C C . MET A 1 113 ? 22.398 3.955 -30.322 1.00 83.19 113 MET A C 1
ATOM 912 O O . MET A 1 113 ? 22.842 3.992 -31.467 1.00 83.19 113 MET A O 1
ATOM 916 N N . THR A 1 114 ? 23.185 3.936 -29.244 1.00 83.56 114 THR A N 1
ATOM 917 C CA . THR A 1 114 ? 24.653 3.945 -29.308 1.00 83.56 114 THR A CA 1
ATOM 918 C C . THR A 1 114 ? 25.169 2.738 -30.089 1.00 83.56 114 THR A C 1
ATOM 920 O O . THR A 1 114 ? 25.980 2.909 -30.994 1.00 83.56 114 THR A O 1
ATOM 923 N N . ILE A 1 115 ? 24.647 1.538 -29.806 1.00 79.00 115 ILE A N 1
ATOM 924 C CA . ILE A 1 115 ? 25.021 0.295 -30.505 1.00 79.00 115 ILE A CA 1
ATOM 925 C C . ILE A 1 115 ? 24.597 0.339 -31.977 1.00 79.00 115 ILE A C 1
ATOM 927 O O . ILE A 1 115 ? 25.351 -0.056 -32.867 1.00 79.00 115 ILE A O 1
ATOM 931 N N . ALA A 1 116 ? 23.387 0.829 -32.251 1.00 78.19 116 ALA A N 1
ATOM 932 C CA . ALA A 1 116 ? 22.888 0.940 -33.617 1.00 78.19 116 ALA A CA 1
ATOM 933 C C . ALA A 1 116 ? 23.755 1.892 -34.460 1.00 78.19 116 ALA A C 1
ATOM 935 O O . ALA A 1 116 ? 24.124 1.558 -35.586 1.00 78.19 116 ALA A O 1
ATOM 936 N N . LEU A 1 117 ? 24.125 3.051 -33.904 1.00 79.88 117 LEU A N 1
ATOM 937 C CA . LEU A 1 117 ? 24.960 4.045 -34.579 1.00 79.88 117 LEU A CA 1
ATOM 938 C C . LEU A 1 117 ? 26.414 3.590 -34.717 1.00 79.88 117 LEU A C 1
ATOM 940 O O . LEU A 1 117 ? 26.998 3.777 -35.783 1.00 79.88 117 LEU A O 1
ATOM 944 N N . SER A 1 118 ? 26.984 2.928 -33.703 1.00 78.50 118 SER A N 1
ATOM 945 C CA . SER A 1 118 ? 28.354 2.404 -33.784 1.00 78.50 118 SER A CA 1
ATOM 946 C C . SER A 1 118 ? 28.524 1.370 -34.897 1.00 78.50 118 SER A C 1
ATOM 948 O O . SER A 1 118 ? 29.600 1.268 -35.476 1.00 78.50 118 SER A O 1
ATOM 950 N N . ASN A 1 119 ? 27.462 0.627 -35.220 1.00 74.38 119 ASN A N 1
ATOM 951 C CA . ASN A 1 119 ? 27.464 -0.338 -36.320 1.00 74.38 119 ASN A CA 1
ATOM 952 C C . ASN A 1 119 ? 27.288 0.321 -37.700 1.00 74.38 119 ASN A C 1
ATOM 954 O O . ASN A 1 119 ? 27.657 -0.276 -38.708 1.00 74.38 119 ASN A O 1
ATOM 958 N N . ALA A 1 120 ? 26.719 1.529 -37.757 1.00 72.69 120 ALA A N 1
ATOM 959 C CA . ALA A 1 120 ? 26.448 2.249 -39.001 1.00 72.69 120 ALA A CA 1
ATOM 960 C C . ALA A 1 120 ? 27.600 3.173 -39.436 1.00 72.69 120 ALA A C 1
ATOM 962 O O . ALA A 1 120 ? 27.724 3.487 -40.619 1.00 72.69 120 ALA A O 1
ATOM 963 N N . GLN A 1 121 ? 28.431 3.635 -38.498 1.00 69.88 121 GLN A N 1
ATOM 964 C CA . GLN A 1 121 ? 29.431 4.668 -38.761 1.00 69.88 121 GLN A CA 1
ATOM 965 C C . GLN A 1 121 ? 30.756 4.064 -39.263 1.00 69.88 121 GLN A C 1
ATOM 967 O O . GLN A 1 121 ? 31.402 3.265 -38.584 1.00 69.88 121 GLN A O 1
ATOM 972 N N . SER A 1 122 ? 31.189 4.457 -40.465 1.00 58.59 122 SER A N 1
ATOM 973 C CA . SER A 1 122 ? 32.523 4.144 -40.993 1.00 58.59 122 SER A CA 1
ATOM 974 C C . SER A 1 122 ? 33.604 4.857 -40.173 1.00 58.59 122 SER A C 1
ATOM 976 O O . SER A 1 122 ? 33.425 6.022 -39.827 1.00 58.59 122 SER A O 1
ATOM 978 N N . LYS A 1 123 ? 34.719 4.166 -39.881 1.00 58.75 123 LYS A N 1
ATOM 979 C CA . LYS A 1 123 ? 35.874 4.657 -39.101 1.00 58.75 123 LYS A CA 1
ATOM 980 C C . LYS A 1 123 ? 36.443 5.965 -39.671 1.00 58.75 123 LYS A C 1
ATOM 982 O O . LYS A 1 123 ? 37.373 5.921 -40.470 1.00 58.75 123 LYS A O 1
ATOM 987 N N . ASP A 1 124 ? 35.929 7.104 -39.233 1.00 62.78 124 ASP A N 1
ATOM 988 C CA . ASP A 1 124 ? 36.550 8.404 -39.464 1.00 62.78 124 ASP A CA 1
ATOM 989 C C . ASP A 1 124 ? 37.020 8.956 -38.111 1.00 62.78 124 ASP A C 1
ATOM 991 O O . ASP A 1 124 ? 36.244 9.055 -37.161 1.00 62.78 124 ASP A O 1
ATOM 995 N N . LEU A 1 125 ? 38.330 9.179 -37.978 1.00 51.12 125 LEU A N 1
ATOM 996 C CA . LEU A 1 125 ? 39.051 9.183 -36.692 1.00 51.12 125 LEU A CA 1
ATOM 997 C C . LEU A 1 125 ? 39.222 10.575 -36.042 1.00 51.12 125 LEU A C 1
ATOM 999 O O . LEU A 1 125 ? 39.961 10.698 -35.068 1.00 51.12 125 LEU A O 1
ATOM 1003 N N . GLY A 1 126 ? 38.592 11.629 -36.570 1.00 63.75 126 GLY A N 1
ATOM 1004 C CA . GLY A 1 126 ? 38.938 13.011 -36.197 1.00 63.75 126 GLY A CA 1
ATOM 1005 C C . GLY A 1 126 ? 38.095 13.670 -35.099 1.00 63.75 126 GLY A C 1
ATOM 1006 O O . GLY A 1 126 ? 38.637 14.421 -34.293 1.00 63.75 126 GLY A O 1
ATOM 1007 N N . ASN A 1 127 ? 36.785 13.406 -35.050 1.00 74.88 127 ASN A N 1
ATOM 1008 C CA . ASN A 1 127 ? 35.841 14.100 -34.165 1.00 74.88 127 ASN A CA 1
ATOM 1009 C C . ASN A 1 127 ? 35.084 13.115 -33.272 1.00 74.88 127 ASN A C 1
ATOM 1011 O O . ASN A 1 127 ? 34.898 11.957 -33.646 1.00 74.88 127 ASN A O 1
ATOM 1015 N N . LEU A 1 128 ? 34.619 13.591 -32.107 1.00 73.94 128 LEU A N 1
ATOM 1016 C CA . LEU A 1 128 ? 33.697 12.833 -31.260 1.00 73.94 128 LEU A CA 1
ATOM 1017 C C . LEU A 1 128 ? 32.499 12.388 -32.106 1.00 73.94 128 LEU A C 1
ATOM 1019 O O . LEU A 1 128 ? 31.726 13.220 -32.579 1.00 73.94 128 LEU A O 1
ATOM 1023 N N . THR A 1 129 ? 32.379 11.082 -32.316 1.00 78.88 129 THR A N 1
ATOM 1024 C CA . THR A 1 129 ? 31.266 10.477 -33.051 1.00 78.88 129 THR A CA 1
ATOM 1025 C C . THR A 1 129 ? 29.964 10.677 -32.274 1.00 78.88 129 THR A C 1
ATOM 1027 O O . THR A 1 129 ? 29.971 10.715 -31.041 1.00 78.88 129 THR A O 1
ATOM 1030 N N . ASP A 1 130 ? 28.826 10.762 -32.964 1.00 78.88 130 ASP A N 1
ATOM 1031 C CA . ASP A 1 130 ? 27.505 10.870 -32.320 1.00 78.88 130 ASP A CA 1
ATOM 1032 C C . ASP A 1 130 ? 27.271 9.740 -31.297 1.00 78.88 130 ASP A C 1
ATOM 1034 O O . ASP A 1 130 ? 26.682 9.952 -30.236 1.00 78.88 130 ASP A O 1
ATOM 1038 N N . ALA A 1 131 ? 27.823 8.550 -31.564 1.00 77.69 131 ALA A N 1
ATOM 1039 C CA . ALA A 1 131 ? 27.817 7.419 -30.639 1.00 77.69 131 ALA A CA 1
ATOM 1040 C C . ALA A 1 131 ? 28.562 7.711 -29.319 1.00 77.69 131 ALA A C 1
ATOM 1042 O O . ALA A 1 131 ? 28.101 7.306 -28.253 1.00 77.69 131 ALA A O 1
ATOM 1043 N N . GLN A 1 132 ? 29.681 8.441 -29.349 1.00 83.50 132 GLN A N 1
ATOM 1044 C CA . GLN A 1 132 ? 30.409 8.820 -28.131 1.00 83.50 132 GLN A CA 1
ATOM 1045 C C . GLN A 1 132 ? 29.614 9.812 -27.278 1.00 83.50 132 GLN A C 1
ATOM 1047 O O . GLN A 1 132 ? 29.589 9.671 -26.055 1.00 83.50 132 GLN A O 1
ATOM 1052 N N . TRP A 1 133 ? 28.912 10.769 -27.894 1.00 85.81 133 TRP A N 1
ATOM 1053 C CA . TRP A 1 133 ? 28.033 11.689 -27.164 1.00 85.81 133 TRP A CA 1
ATOM 1054 C C . TRP A 1 133 ? 26.864 10.971 -26.490 1.00 85.81 133 TRP A C 1
ATOM 1056 O O . TRP A 1 133 ? 26.550 11.261 -25.333 1.00 85.81 133 TRP A O 1
ATOM 1066 N N . LEU A 1 134 ? 26.256 9.997 -27.171 1.00 85.19 134 LEU A N 1
ATOM 1067 C CA . LEU A 1 134 ? 25.231 9.145 -26.570 1.00 85.19 134 LEU A CA 1
ATOM 1068 C C . LEU A 1 134 ? 25.800 8.295 -25.428 1.00 85.19 134 LEU A C 1
ATOM 1070 O O . LEU A 1 134 ? 25.188 8.225 -24.364 1.00 85.19 13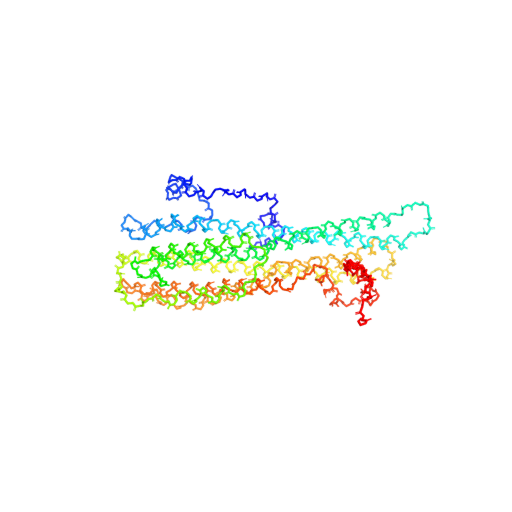4 LEU A O 1
ATOM 1074 N N . GLY A 1 135 ? 27.003 7.740 -25.592 1.00 80.25 135 GLY A N 1
ATOM 1075 C CA . GLY A 1 135 ? 27.708 7.031 -24.523 1.00 80.25 135 GLY A CA 1
ATOM 1076 C C . GLY A 1 135 ? 27.898 7.896 -23.272 1.00 80.25 135 GLY A C 1
ATOM 1077 O O . GLY A 1 135 ? 27.537 7.477 -22.172 1.00 80.25 135 GLY A O 1
ATOM 1078 N N . ILE A 1 136 ? 28.372 9.137 -23.436 1.00 85.69 136 ILE A N 1
ATOM 1079 C CA . ILE A 1 136 ? 28.491 10.110 -22.336 1.00 85.69 136 ILE A CA 1
ATOM 1080 C C . ILE A 1 136 ? 27.118 10.380 -21.699 1.00 85.69 136 ILE A C 1
ATOM 1082 O O . ILE A 1 136 ? 26.994 10.378 -20.473 1.00 85.69 136 ILE A O 1
ATOM 1086 N N . GLY A 1 137 ? 26.072 10.560 -22.510 1.00 86.06 137 GLY A N 1
ATOM 1087 C CA . GLY A 1 137 ? 24.700 10.746 -22.030 1.00 86.06 137 GLY A CA 1
ATOM 1088 C C . GLY A 1 137 ? 24.193 9.577 -21.178 1.00 86.06 137 GLY A C 1
ATOM 1089 O O . GLY A 1 137 ? 23.588 9.801 -20.128 1.00 86.06 137 GLY A O 1
ATOM 1090 N N . SER A 1 138 ? 24.495 8.340 -21.580 1.00 83.81 138 SER A N 1
ATOM 1091 C CA . SER A 1 138 ? 24.149 7.125 -20.832 1.00 83.81 138 SER A CA 1
ATOM 1092 C C . SER A 1 138 ? 24.826 7.091 -19.460 1.00 83.81 138 SER A C 1
ATOM 1094 O O . SER A 1 138 ? 24.165 6.827 -18.457 1.00 83.81 138 SER A O 1
ATOM 1096 N N . VAL A 1 139 ? 26.123 7.416 -19.396 1.00 84.75 139 VAL A N 1
ATOM 1097 C CA . VAL A 1 139 ? 26.882 7.471 -18.133 1.00 84.75 139 VAL A CA 1
ATOM 1098 C C . VAL A 1 139 ? 26.316 8.543 -17.198 1.00 84.75 139 VAL A C 1
ATOM 1100 O O . VAL A 1 139 ? 26.127 8.297 -16.008 1.00 84.75 139 VAL A O 1
ATOM 1103 N N . MET A 1 140 ? 25.977 9.721 -17.727 1.00 87.25 140 MET A N 1
ATOM 1104 C CA . MET A 1 140 ? 25.364 10.793 -16.935 1.00 87.25 140 MET A CA 1
ATOM 1105 C C . MET A 1 140 ? 23.991 10.387 -16.384 1.00 87.25 140 MET A C 1
ATOM 1107 O O . MET A 1 140 ? 23.691 10.655 -15.218 1.00 87.25 140 MET A O 1
ATOM 1111 N N . ALA A 1 141 ? 23.168 9.706 -17.185 1.00 85.19 141 ALA A N 1
ATOM 1112 C CA . ALA A 1 141 ? 21.888 9.170 -16.729 1.00 85.19 141 ALA A CA 1
ATOM 1113 C C . ALA A 1 141 ? 22.075 8.113 -15.621 1.00 85.19 141 ALA A C 1
ATOM 1115 O O . ALA A 1 141 ? 21.404 8.192 -14.589 1.00 85.19 141 ALA A O 1
ATOM 1116 N N . GLY A 1 142 ? 23.033 7.189 -15.781 1.00 84.88 142 GLY A N 1
ATOM 1117 C CA . GLY A 1 142 ? 23.406 6.195 -14.763 1.00 84.88 142 GLY A CA 1
ATOM 1118 C C . GLY A 1 142 ? 23.867 6.827 -13.444 1.00 84.88 142 GLY A C 1
ATOM 1119 O O . GLY A 1 142 ? 23.398 6.448 -12.365 1.00 84.88 142 GLY A O 1
ATOM 1120 N N . ALA A 1 143 ? 24.687 7.880 -13.513 1.00 87.81 143 ALA A N 1
ATOM 1121 C CA . ALA A 1 143 ? 25.123 8.638 -12.341 1.00 87.81 143 ALA A CA 1
ATOM 1122 C C . ALA A 1 143 ? 23.943 9.286 -11.592 1.00 87.81 143 ALA A C 1
ATOM 1124 O O . ALA A 1 143 ? 23.854 9.189 -10.364 1.00 87.81 143 ALA A O 1
ATOM 1125 N N . VAL A 1 144 ? 22.994 9.897 -12.312 1.00 87.81 144 VAL A N 1
ATOM 1126 C CA . VAL A 1 144 ? 21.781 10.478 -11.710 1.00 87.81 144 VAL A CA 1
ATOM 1127 C C . VAL A 1 144 ? 20.948 9.397 -11.015 1.00 87.81 144 VAL A C 1
ATOM 1129 O O . VAL A 1 144 ? 20.587 9.561 -9.846 1.00 87.81 144 VAL A O 1
ATOM 1132 N N . ILE A 1 145 ? 20.686 8.272 -11.687 1.00 88.19 145 ILE A N 1
ATOM 1133 C CA . ILE A 1 145 ? 19.947 7.128 -11.124 1.00 88.19 145 ILE A CA 1
ATOM 1134 C C . ILE A 1 145 ? 20.627 6.620 -9.849 1.00 88.19 145 ILE A C 1
ATOM 1136 O O . ILE A 1 145 ? 19.954 6.390 -8.842 1.00 88.19 145 ILE A O 1
ATOM 1140 N N . SER A 1 146 ? 21.955 6.505 -9.854 1.00 85.81 146 SER A N 1
ATOM 1141 C CA . SER A 1 146 ? 22.742 6.050 -8.704 1.00 85.81 146 SER A CA 1
ATOM 1142 C C . SER A 1 146 ? 22.630 6.997 -7.506 1.00 85.81 146 SER A C 1
ATOM 1144 O O . SER A 1 146 ? 22.429 6.541 -6.378 1.00 85.81 146 SER A O 1
ATOM 1146 N N . ILE A 1 147 ? 22.663 8.317 -7.732 1.00 89.69 147 ILE A N 1
ATOM 1147 C CA . ILE A 1 147 ? 22.454 9.324 -6.676 1.00 89.69 147 ILE A CA 1
ATOM 1148 C C . ILE A 1 147 ? 21.053 9.182 -6.065 1.00 89.69 147 ILE A C 1
ATOM 1150 O O . ILE A 1 147 ? 20.905 9.167 -4.838 1.00 89.69 147 ILE A O 1
ATOM 1154 N N . PHE A 1 148 ? 20.019 9.054 -6.901 1.00 88.00 148 PHE A N 1
ATOM 1155 C CA . PHE A 1 148 ? 18.643 8.884 -6.428 1.00 88.00 148 PHE A CA 1
ATOM 1156 C C . PHE A 1 148 ? 18.441 7.554 -5.696 1.00 88.00 148 PHE A C 1
ATOM 1158 O O . PHE A 1 148 ? 17.812 7.546 -4.640 1.00 88.00 148 PHE A O 1
ATOM 1165 N N . THR A 1 149 ? 19.038 6.466 -6.183 1.00 85.56 149 THR A N 1
ATOM 1166 C CA . THR A 1 149 ? 19.024 5.151 -5.523 1.00 85.56 149 THR A CA 1
ATOM 1167 C C . THR A 1 149 ? 19.698 5.218 -4.155 1.00 85.56 149 THR A C 1
ATOM 1169 O O . THR A 1 149 ? 19.149 4.747 -3.162 1.00 85.56 149 THR A O 1
ATOM 1172 N N . GLY A 1 150 ? 20.872 5.851 -4.066 1.00 86.06 150 GLY A N 1
ATOM 1173 C CA . GLY A 1 150 ? 21.573 6.050 -2.799 1.00 86.06 150 GLY A CA 1
ATOM 1174 C C . GLY A 1 150 ? 20.754 6.879 -1.805 1.00 86.06 150 GLY A C 1
ATOM 1175 O O . GLY A 1 150 ? 20.739 6.582 -0.609 1.00 86.06 150 GLY A O 1
ATOM 1176 N N . ARG A 1 151 ? 20.022 7.887 -2.293 1.00 87.25 151 ARG A N 1
ATOM 1177 C CA . ARG A 1 151 ? 19.116 8.697 -1.470 1.00 87.25 151 ARG A CA 1
ATOM 1178 C C . ARG A 1 151 ? 17.901 7.906 -0.987 1.00 87.25 151 ARG A C 1
ATOM 1180 O O . ARG A 1 151 ? 17.567 8.019 0.190 1.00 87.25 151 ARG A O 1
ATOM 1187 N N . ASP A 1 152 ? 17.266 7.128 -1.858 1.00 85.44 152 ASP A N 1
ATOM 1188 C CA . ASP A 1 152 ? 16.122 6.279 -1.504 1.00 85.44 152 ASP A CA 1
ATOM 1189 C C . ASP A 1 152 ? 16.521 5.238 -0.448 1.00 85.44 152 ASP A C 1
ATOM 1191 O O . ASP A 1 152 ? 15.890 5.153 0.605 1.00 85.44 152 ASP A O 1
ATOM 1195 N N . ARG A 1 153 ? 17.669 4.568 -0.636 1.00 82.44 153 ARG A N 1
ATOM 1196 C CA . ARG A 1 153 ? 18.232 3.618 0.342 1.00 82.44 153 ARG A CA 1
ATOM 1197 C C . ARG A 1 153 ? 18.426 4.235 1.725 1.00 82.44 153 ARG A C 1
ATOM 1199 O O . ARG A 1 153 ? 18.094 3.610 2.725 1.00 82.44 153 ARG A O 1
ATOM 1206 N N . ARG A 1 154 ? 18.933 5.472 1.798 1.00 83.75 154 ARG A N 1
ATOM 1207 C CA . ARG A 1 154 ? 19.115 6.179 3.079 1.00 83.75 154 ARG A CA 1
ATOM 1208 C C . ARG A 1 154 ? 17.793 6.570 3.737 1.00 83.75 154 ARG A C 1
ATOM 1210 O O . ARG A 1 154 ? 17.739 6.651 4.959 1.00 83.75 154 ARG A O 1
ATOM 1217 N N . ARG A 1 155 ? 16.755 6.855 2.945 1.00 83.94 155 ARG A N 1
ATOM 1218 C CA . ARG A 1 155 ? 15.438 7.276 3.449 1.00 83.94 155 ARG A CA 1
ATOM 1219 C C . ARG A 1 155 ? 14.531 6.105 3.805 1.00 83.94 155 ARG A C 1
ATOM 1221 O O . ARG A 1 155 ? 13.670 6.268 4.662 1.00 83.94 155 ARG A O 1
ATOM 1228 N N . ASN A 1 156 ? 14.724 4.951 3.169 1.00 86.88 156 ASN A N 1
ATOM 1229 C CA . ASN A 1 156 ? 13.921 3.747 3.361 1.00 86.88 156 ASN A CA 1
ATOM 1230 C C . ASN A 1 156 ? 12.405 4.038 3.285 1.00 86.88 156 ASN A C 1
ATOM 1232 O O . ASN A 1 156 ? 11.618 3.614 4.137 1.00 86.88 156 ASN A O 1
ATOM 1236 N N . SER A 1 157 ? 11.995 4.823 2.277 1.00 89.19 157 SER A N 1
ATOM 1237 C CA . SER A 1 157 ? 10.638 5.380 2.171 1.00 89.19 157 SER A CA 1
ATOM 1238 C C . SER A 1 157 ? 9.553 4.303 2.123 1.00 89.19 157 SER A C 1
ATOM 1240 O O . SER A 1 157 ? 8.469 4.512 2.663 1.00 89.19 157 SER A O 1
ATOM 1242 N N . GLN A 1 158 ? 9.845 3.133 1.544 1.00 88.75 158 GLN A N 1
ATOM 1243 C CA . GLN A 1 158 ? 8.914 2.004 1.515 1.00 88.75 158 GLN A CA 1
ATOM 1244 C C . GLN A 1 158 ? 8.640 1.440 2.916 1.00 88.75 158 GLN A C 1
ATOM 1246 O O . GLN A 1 158 ? 7.483 1.285 3.302 1.00 88.75 158 GLN A O 1
ATOM 1251 N N . SER A 1 159 ? 9.693 1.162 3.691 1.00 88.06 159 SER A N 1
ATOM 1252 C CA . SER A 1 159 ? 9.561 0.668 5.067 1.00 88.06 159 SER A CA 1
ATOM 1253 C C . SER A 1 159 ? 8.806 1.673 5.932 1.00 88.06 159 SER A C 1
ATOM 1255 O O . SER A 1 159 ? 7.812 1.327 6.572 1.00 88.06 159 SER A O 1
ATOM 1257 N N . ARG A 1 160 ? 9.201 2.952 5.860 1.00 90.31 160 ARG A N 1
ATOM 1258 C CA . ARG A 1 160 ? 8.530 4.035 6.587 1.00 90.31 160 ARG A CA 1
ATOM 1259 C C . ARG A 1 160 ? 7.056 4.137 6.209 1.00 90.31 160 ARG A C 1
ATOM 1261 O O . ARG A 1 160 ? 6.218 4.255 7.097 1.00 90.31 160 ARG A O 1
ATOM 1268 N N . TRP A 1 161 ? 6.714 4.036 4.924 1.00 91.25 161 TRP A N 1
ATOM 1269 C CA . TRP A 1 161 ? 5.317 4.013 4.487 1.00 91.25 161 TRP A CA 1
ATOM 1270 C C . TRP A 1 161 ? 4.522 2.893 5.170 1.00 91.25 161 TRP A C 1
ATOM 1272 O O . TRP A 1 161 ? 3.471 3.178 5.746 1.00 91.25 161 TRP A O 1
ATOM 1282 N N . TYR A 1 162 ? 5.016 1.652 5.160 1.00 89.62 162 TYR A N 1
ATOM 1283 C CA . TYR A 1 162 ? 4.321 0.530 5.799 1.00 89.62 162 TYR A CA 1
ATOM 1284 C C . TYR A 1 162 ? 4.191 0.698 7.315 1.00 89.62 162 TYR A C 1
ATOM 1286 O O . TYR A 1 162 ? 3.120 0.437 7.862 1.00 89.62 162 TYR A O 1
ATOM 1294 N N . LEU A 1 163 ? 5.237 1.185 7.984 1.00 90.50 163 LEU A N 1
ATOM 1295 C CA . LEU A 1 163 ? 5.223 1.434 9.426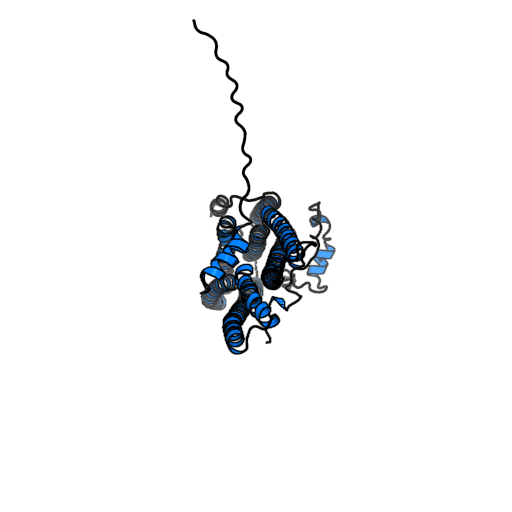 1.00 90.50 163 LEU A CA 1
ATOM 1296 C C . LEU A 1 163 ? 4.184 2.500 9.803 1.00 90.50 163 LEU A C 1
ATOM 1298 O O . LEU A 1 163 ? 3.334 2.255 10.657 1.00 90.50 163 LEU A O 1
ATOM 1302 N N . TRP A 1 164 ? 4.166 3.642 9.112 1.00 92.00 164 TRP A N 1
ATOM 1303 C CA . TRP A 1 164 ? 3.162 4.688 9.347 1.00 92.00 164 TRP A CA 1
ATOM 1304 C C . TRP A 1 164 ? 1.746 4.238 8.987 1.00 92.00 164 TRP A C 1
ATOM 1306 O O . TRP A 1 164 ? 0.787 4.580 9.680 1.00 92.00 164 TRP A O 1
ATOM 1316 N N . ARG A 1 165 ? 1.599 3.430 7.930 1.00 91.50 165 ARG A N 1
ATOM 1317 C CA . ARG A 1 165 ? 0.314 2.830 7.564 1.00 91.50 165 ARG A CA 1
ATOM 1318 C C . ARG A 1 165 ? -0.200 1.922 8.681 1.00 91.50 165 ARG A C 1
ATOM 1320 O O . ARG A 1 165 ? -1.367 2.043 9.045 1.00 91.50 165 ARG A O 1
ATOM 1327 N N . ARG A 1 166 ? 0.666 1.081 9.250 1.00 91.38 166 ARG A N 1
ATOM 1328 C CA . ARG A 1 166 ? 0.348 0.229 10.401 1.00 91.38 166 ARG A CA 1
ATOM 1329 C C . ARG A 1 166 ? -0.098 1.055 11.604 1.00 91.38 166 ARG A C 1
ATOM 1331 O O . ARG A 1 166 ? -1.171 0.788 12.124 1.00 91.38 166 ARG A O 1
ATOM 1338 N N . VAL A 1 167 ? 0.647 2.098 11.977 1.00 91.94 167 VAL A N 1
ATOM 1339 C CA . VAL A 1 167 ? 0.256 3.004 13.077 1.00 91.94 167 VAL A CA 1
ATOM 1340 C C . VAL A 1 167 ? -1.119 3.633 12.817 1.00 91.94 167 VAL A C 1
ATOM 1342 O O . VAL A 1 167 ? -1.959 3.671 13.711 1.00 91.94 167 VAL A O 1
ATOM 1345 N N . SER A 1 168 ? -1.392 4.082 11.586 1.00 93.19 168 SER A N 1
ATOM 1346 C CA . SER A 1 168 ? -2.691 4.677 11.238 1.00 93.19 168 SER A CA 1
ATOM 1347 C C . SER A 1 168 ? -3.863 3.692 11.355 1.00 93.19 168 SER A C 1
ATOM 1349 O O . SER A 1 168 ? -4.945 4.079 11.795 1.00 93.19 168 SER A O 1
ATOM 1351 N N . GLU A 1 169 ? -3.668 2.428 10.968 1.00 90.88 169 GLU A N 1
ATOM 1352 C CA . GLU A 1 169 ? -4.705 1.398 11.090 1.00 90.88 169 GLU A CA 1
ATOM 1353 C C . GLU A 1 169 ? -4.870 0.923 12.533 1.00 90.88 169 GLU A C 1
ATOM 1355 O O . GLU A 1 169 ? -6.002 0.732 12.962 1.00 90.88 169 GLU A O 1
ATOM 1360 N N . GLU A 1 170 ? -3.788 0.826 13.308 1.00 92.75 170 GLU A N 1
ATOM 1361 C CA . GLU A 1 170 ? -3.862 0.480 14.731 1.00 92.75 170 GLU A CA 1
ATOM 1362 C C . GLU A 1 170 ? -4.606 1.557 15.529 1.00 92.75 170 GLU A C 1
ATOM 1364 O O . GLU A 1 170 ? -5.471 1.242 16.339 1.00 92.75 170 GLU A O 1
ATOM 1369 N N . LEU A 1 171 ? -4.371 2.842 15.244 1.00 93.81 171 LEU A N 1
ATOM 1370 C CA . LEU A 1 171 ? -5.152 3.934 15.838 1.00 93.81 171 LEU A CA 1
ATOM 1371 C C . LEU A 1 171 ? -6.637 3.841 15.468 1.00 93.81 171 LEU A C 1
ATOM 1373 O O . LEU A 1 171 ? -7.504 4.075 16.305 1.00 93.81 171 LEU A O 1
ATOM 1377 N N . ARG A 1 172 ? -6.953 3.454 14.227 1.00 93.19 172 ARG A N 1
ATOM 1378 C CA . ARG A 1 172 ? -8.342 3.218 13.808 1.00 93.19 172 ARG A CA 1
ATOM 1379 C C . ARG A 1 172 ? -8.958 2.010 14.514 1.00 93.19 172 ARG A C 1
ATOM 1381 O O . ARG A 1 172 ? -10.139 2.058 14.838 1.00 93.19 172 ARG A O 1
ATOM 1388 N N . ARG A 1 173 ? -8.189 0.953 14.762 1.00 93.94 173 ARG A N 1
ATOM 1389 C CA . ARG A 1 173 ? -8.628 -0.190 15.568 1.00 93.94 173 ARG A CA 1
ATOM 1390 C C . ARG A 1 173 ? -8.911 0.239 17.005 1.00 93.94 173 ARG A C 1
ATOM 1392 O O . ARG A 1 173 ? -10.008 -0.001 17.500 1.00 93.94 173 ARG A O 1
ATOM 1399 N N . VAL A 1 174 ? -7.973 0.949 17.638 1.00 95.19 174 VAL A N 1
ATOM 1400 C CA . VAL A 1 174 ? -8.122 1.499 18.997 1.00 95.19 174 VAL A CA 1
ATOM 1401 C C . VAL A 1 174 ? -9.374 2.361 19.113 1.00 95.19 174 VAL A C 1
ATOM 1403 O O . VAL A 1 174 ? -10.114 2.192 20.073 1.00 95.19 174 VAL A O 1
ATOM 1406 N N . TYR A 1 175 ? -9.659 3.208 18.121 1.00 94.31 175 TYR A N 1
ATOM 1407 C CA . TYR A 1 175 ? -10.886 4.007 18.071 1.00 94.31 175 TYR A CA 1
ATOM 1408 C C . TYR A 1 175 ? -12.152 3.157 18.250 1.00 94.31 175 TYR A C 1
ATOM 1410 O O . TYR A 1 175 ? -12.974 3.445 19.117 1.00 94.31 175 TYR A O 1
ATOM 1418 N N . PHE A 1 176 ? -12.309 2.096 17.453 1.00 94.06 176 PHE A N 1
ATOM 1419 C CA . PHE A 1 176 ? -13.509 1.261 17.518 1.00 94.06 176 PHE A CA 1
ATOM 1420 C C . PHE A 1 176 ? -13.527 0.346 18.742 1.00 94.06 176 PHE A C 1
ATOM 1422 O O . PHE A 1 176 ? -14.589 0.150 19.326 1.00 94.06 176 PHE A O 1
ATOM 1429 N N . MET A 1 177 ? -12.372 -0.179 19.160 1.00 95.00 177 MET A N 1
ATOM 1430 C CA . MET A 1 177 ? -12.270 -0.984 20.380 1.00 95.00 177 MET A CA 1
ATOM 1431 C C . MET A 1 177 ? -12.612 -0.171 21.630 1.00 95.00 177 MET A C 1
ATOM 1433 O O . MET A 1 177 ? -13.301 -0.687 22.504 1.00 95.00 177 MET A O 1
ATOM 1437 N N . TYR A 1 178 ? -12.166 1.086 21.696 1.00 94.69 178 TYR A N 1
ATOM 1438 C CA . TYR A 1 178 ? -12.474 1.999 22.793 1.00 94.69 178 TYR A CA 1
ATOM 1439 C C . TYR A 1 178 ? -13.968 2.329 22.830 1.00 94.69 178 TYR A C 1
ATOM 1441 O O . TYR A 1 178 ? -14.603 2.106 23.851 1.00 94.69 178 TYR A O 1
ATOM 1449 N N . LEU A 1 179 ? -14.561 2.737 21.697 1.00 92.06 179 LEU A N 1
ATOM 1450 C CA . LEU A 1 179 ? -16.005 3.026 21.618 1.00 92.06 179 LEU A CA 1
ATOM 1451 C C . LEU A 1 179 ? -16.894 1.828 21.962 1.00 92.06 179 LEU A C 1
ATOM 1453 O O . LEU A 1 179 ? -18.009 1.995 22.446 1.00 92.06 179 LEU A O 1
ATOM 1457 N N . ALA A 1 180 ? -16.431 0.619 21.662 1.00 92.31 180 ALA A N 1
ATOM 1458 C CA . ALA A 1 180 ? -17.146 -0.606 21.980 1.00 92.31 180 ALA A CA 1
ATOM 1459 C C . ALA A 1 180 ? -16.745 -1.195 23.341 1.00 92.31 180 ALA A C 1
ATOM 1461 O O . ALA A 1 180 ? -17.182 -2.299 23.652 1.00 92.31 180 ALA A O 1
ATOM 1462 N N . HIS A 1 181 ? -15.927 -0.502 24.146 1.00 92.44 181 HIS A N 1
ATOM 1463 C CA . HIS A 1 181 ? -15.383 -0.977 25.427 1.00 92.44 181 HIS A CA 1
ATOM 1464 C C . HIS A 1 181 ? -14.911 -2.440 25.364 1.00 92.44 181 HIS A C 1
ATOM 1466 O O . HIS A 1 181 ? -15.216 -3.273 26.224 1.00 92.44 181 HIS A O 1
ATOM 1472 N N . VAL A 1 182 ? -14.214 -2.784 24.280 1.00 93.00 182 VAL A N 1
ATOM 1473 C CA . VAL A 1 182 ? -13.587 -4.093 24.091 1.00 93.00 182 VAL A CA 1
ATOM 1474 C C . VAL A 1 182 ? -12.275 -4.090 24.860 1.00 93.00 182 VAL A C 1
ATOM 1476 O O . VAL A 1 182 ? -11.512 -3.131 24.765 1.00 93.00 182 VAL A O 1
ATOM 1479 N N . SER A 1 183 ? -11.991 -5.178 25.584 1.00 91.38 183 SER A N 1
ATOM 1480 C CA . SER A 1 183 ? -10.703 -5.371 26.266 1.00 91.38 183 SER A CA 1
ATOM 1481 C C . SER A 1 183 ? -9.523 -4.961 25.368 1.00 91.38 183 SER A C 1
ATOM 1483 O O . SER A 1 183 ? -9.486 -5.385 24.207 1.00 91.38 183 SER A O 1
ATOM 1485 N N . PRO A 1 184 ? -8.598 -4.113 25.855 1.00 94.19 184 PRO A N 1
ATOM 1486 C CA . PRO A 1 184 ? -8.376 -3.751 27.264 1.00 94.19 184 PRO A CA 1
ATOM 1487 C C . PRO A 1 184 ? -9.189 -2.547 27.794 1.00 94.19 184 PRO A C 1
ATOM 1489 O O . PRO A 1 184 ? -8.908 -2.067 28.885 1.00 94.19 184 PRO A O 1
ATOM 1492 N N . PHE A 1 185 ? -10.164 -2.022 27.047 1.00 93.94 185 PHE A N 1
ATOM 1493 C CA . PHE A 1 185 ? -10.914 -0.805 27.405 1.00 93.94 185 PHE A CA 1
ATOM 1494 C C . PHE A 1 185 ? -12.242 -1.071 28.132 1.00 93.94 185 PHE A C 1
ATOM 1496 O O . PHE A 1 185 ? -13.134 -0.231 28.116 1.00 93.94 185 PHE A O 1
ATOM 1503 N N . ASP A 1 186 ? -12.416 -2.247 28.731 1.00 91.31 186 ASP A N 1
ATOM 1504 C CA . ASP A 1 186 ? -13.671 -2.679 29.352 1.00 91.31 186 ASP A CA 1
ATOM 1505 C C . ASP A 1 186 ? -13.855 -2.236 30.818 1.00 91.31 186 ASP A C 1
ATOM 1507 O O . ASP A 1 186 ? -14.954 -2.383 31.353 1.00 91.31 186 ASP A O 1
ATOM 1511 N N . GLY A 1 187 ? -12.817 -1.684 31.459 1.00 88.88 187 GLY A N 1
ATOM 1512 C CA . GLY A 1 187 ? -12.838 -1.224 32.857 1.00 88.88 187 GLY A CA 1
ATOM 1513 C C . GLY A 1 187 ? -12.981 0.293 33.042 1.00 88.88 187 GLY A C 1
ATOM 1514 O O . GLY A 1 187 ? -12.991 1.050 32.077 1.00 88.88 187 GLY A O 1
ATOM 1515 N N . GLU A 1 188 ? -13.047 0.740 34.301 1.00 87.62 188 GLU A N 1
ATOM 1516 C CA . GLU A 1 188 ? -13.132 2.168 34.680 1.00 87.62 188 GLU A CA 1
ATOM 1517 C C . GLU A 1 188 ? -11.898 2.971 34.237 1.00 87.62 188 GLU A C 1
ATOM 1519 O O . GLU A 1 188 ? -12.011 4.122 33.819 1.00 87.62 188 GLU A O 1
ATOM 1524 N N . ASP A 1 189 ? -10.729 2.326 34.226 1.00 91.06 189 ASP A N 1
ATOM 1525 C CA . ASP A 1 189 ? -9.451 2.920 33.820 1.00 91.06 189 ASP A CA 1
ATOM 1526 C C . ASP A 1 189 ? -9.288 3.004 32.286 1.00 91.06 189 ASP A C 1
ATOM 1528 O O . ASP A 1 189 ? -8.175 3.173 31.780 1.00 91.06 189 ASP A O 1
ATOM 1532 N N . CYS A 1 190 ? -10.369 2.866 31.500 1.00 91.44 190 CYS A N 1
ATOM 1533 C CA . CYS A 1 190 ? -10.295 2.800 30.035 1.00 91.44 190 CYS A CA 1
ATOM 1534 C C . CYS A 1 190 ? -9.557 4.006 29.435 1.00 91.44 190 CYS A C 1
ATOM 1536 O O . CYS A 1 190 ? -8.796 3.855 28.476 1.00 91.44 190 CYS A O 1
ATOM 1538 N N . ARG A 1 191 ? -9.737 5.197 30.023 1.00 93.25 191 ARG A N 1
ATOM 1539 C CA . ARG A 1 191 ? -9.070 6.430 29.598 1.00 93.25 191 ARG A CA 1
ATOM 1540 C C . ARG A 1 191 ? -7.567 6.386 29.857 1.00 93.25 191 ARG A C 1
ATOM 1542 O O . ARG A 1 191 ? -6.804 6.744 28.964 1.00 93.25 191 ARG A O 1
ATOM 1549 N N . ASP A 1 192 ? -7.141 5.928 31.027 1.00 94.00 192 ASP A N 1
ATOM 1550 C CA . ASP A 1 192 ? -5.719 5.843 31.374 1.00 94.00 192 ASP A CA 1
ATOM 1551 C C . ASP A 1 192 ? -5.016 4.798 30.501 1.00 94.00 192 ASP A C 1
ATOM 1553 O O . ASP A 1 192 ? -3.927 5.044 29.978 1.00 94.00 192 ASP A O 1
ATOM 1557 N N . ILE A 1 193 ? -5.687 3.670 30.240 1.00 94.94 193 ILE A N 1
ATOM 1558 C CA . ILE A 1 193 ? -5.221 2.639 29.303 1.00 94.94 193 ILE A CA 1
ATOM 1559 C C . ILE A 1 193 ? -5.110 3.211 27.883 1.00 94.94 193 ILE A C 1
ATOM 1561 O O . ILE A 1 193 ? -4.110 2.972 27.198 1.00 94.94 193 ILE A O 1
ATOM 1565 N N . LEU A 1 194 ? -6.099 3.994 27.433 1.00 95.19 194 LEU A N 1
ATOM 1566 C CA . LEU A 1 194 ? -6.051 4.680 26.141 1.00 95.19 194 LEU A CA 1
ATOM 1567 C C . LEU A 1 194 ? -4.854 5.629 26.079 1.00 95.19 194 LEU A C 1
ATOM 1569 O O . LEU A 1 194 ? -4.059 5.535 25.147 1.00 95.19 194 LEU A O 1
ATOM 1573 N 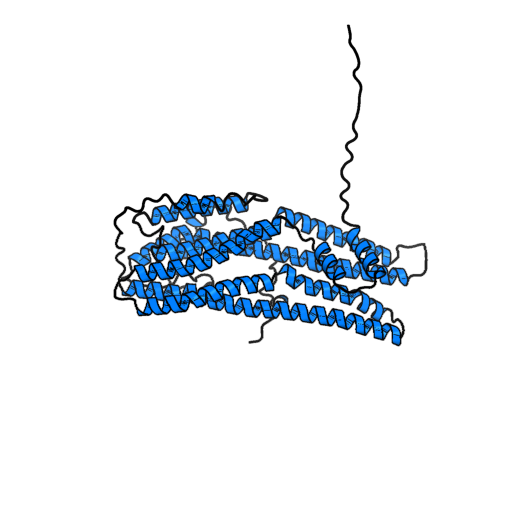N . GLN A 1 195 ? -4.679 6.501 27.069 1.00 94.56 195 GLN A N 1
ATOM 1574 C CA . GLN A 1 195 ? -3.584 7.470 27.097 1.00 94.56 195 GLN A CA 1
ATOM 1575 C C . GLN A 1 195 ? -2.211 6.792 27.123 1.00 94.56 195 GLN A C 1
ATOM 1577 O O . GLN A 1 195 ? -1.325 7.187 26.362 1.00 94.56 195 GLN A O 1
ATOM 1582 N N . ALA A 1 196 ? -2.048 5.729 27.914 1.00 94.12 196 ALA A N 1
ATOM 1583 C CA . ALA A 1 196 ? -0.830 4.925 27.928 1.00 94.12 196 ALA A CA 1
ATOM 1584 C C . ALA A 1 196 ? -0.546 4.302 26.549 1.00 94.12 196 ALA A C 1
ATOM 1586 O O . ALA A 1 196 ? 0.575 4.399 26.043 1.00 94.12 196 ALA A O 1
ATOM 1587 N N . LYS A 1 197 ? -1.568 3.734 25.893 1.00 94.81 197 LYS A N 1
ATOM 1588 C CA . LYS A 1 197 ? -1.434 3.145 24.551 1.00 94.81 197 LYS A CA 1
ATOM 1589 C C . LYS A 1 197 ? -1.109 4.201 23.484 1.00 94.81 197 LYS A C 1
ATOM 1591 O O . LYS A 1 197 ? -0.272 3.962 22.614 1.00 94.81 197 LYS A O 1
ATOM 1596 N N . LEU A 1 198 ? -1.722 5.384 23.547 1.00 94.19 198 LEU A N 1
ATOM 1597 C CA . LEU A 1 198 ? -1.418 6.503 22.644 1.00 94.19 198 LEU A CA 1
ATOM 1598 C C . LEU A 1 198 ? 0.007 7.028 22.843 1.00 94.19 198 LEU A C 1
ATOM 1600 O O . LEU A 1 198 ? 0.674 7.366 21.862 1.00 94.19 198 LEU A O 1
ATOM 1604 N N . LEU A 1 199 ? 0.487 7.077 24.089 1.00 93.00 199 LEU A N 1
ATOM 1605 C CA . LEU A 1 199 ? 1.856 7.470 24.404 1.00 93.00 199 LEU A CA 1
ATOM 1606 C C . LEU A 1 199 ? 2.868 6.473 23.829 1.00 93.00 199 LEU A C 1
ATOM 1608 O O . LEU A 1 199 ? 3.827 6.902 23.188 1.00 93.00 199 LEU A O 1
ATOM 1612 N N . ASP A 1 200 ? 2.638 5.168 23.986 1.00 93.06 200 ASP A N 1
ATOM 1613 C CA . ASP A 1 200 ? 3.496 4.130 23.397 1.00 93.06 200 ASP A CA 1
ATOM 1614 C C . ASP A 1 200 ? 3.522 4.208 21.861 1.00 93.06 200 ASP A C 1
ATOM 1616 O O . ASP A 1 200 ? 4.589 4.195 21.236 1.00 93.06 200 ASP A O 1
ATOM 1620 N N . MET A 1 201 ? 2.359 4.397 21.229 1.00 92.75 201 MET A N 1
ATOM 1621 C CA . MET A 1 201 ? 2.286 4.592 19.779 1.00 92.75 201 MET A CA 1
ATOM 1622 C C . MET A 1 201 ? 2.998 5.868 19.327 1.00 92.75 201 MET A C 1
ATOM 1624 O O . MET A 1 201 ? 3.656 5.847 18.287 1.00 92.75 201 MET A O 1
ATOM 1628 N N . ARG A 1 202 ? 2.923 6.963 20.096 1.00 91.56 202 ARG A N 1
ATOM 1629 C CA . ARG A 1 202 ? 3.685 8.189 19.813 1.00 91.56 202 ARG A CA 1
ATOM 1630 C C . ARG A 1 202 ? 5.188 7.939 19.914 1.00 91.56 202 ARG A C 1
ATOM 1632 O O . ARG A 1 202 ? 5.914 8.302 18.999 1.00 91.56 202 ARG A O 1
ATOM 1639 N N . GLN A 1 203 ? 5.652 7.271 20.965 1.00 90.75 203 GLN A N 1
ATOM 1640 C CA . GLN A 1 203 ? 7.071 6.935 21.108 1.00 90.75 203 GLN A CA 1
ATOM 1641 C C . GLN A 1 203 ? 7.554 6.024 19.973 1.00 90.75 203 GLN A C 1
ATOM 1643 O O . GLN A 1 203 ? 8.644 6.213 19.435 1.00 90.75 203 GLN A O 1
ATOM 1648 N N . SER A 1 204 ? 6.740 5.049 19.572 1.00 88.25 204 SER A N 1
ATOM 1649 C CA . SER A 1 204 ? 7.026 4.176 18.432 1.00 88.25 204 SER A CA 1
ATOM 1650 C C . SER A 1 204 ? 7.082 4.962 17.116 1.00 88.25 204 SER A C 1
ATOM 1652 O O . SER A 1 204 ? 8.005 4.778 16.325 1.00 88.25 204 SER A O 1
ATOM 1654 N N . ALA A 1 205 ? 6.148 5.888 16.908 1.00 88.75 205 ALA A N 1
ATOM 1655 C CA . ALA A 1 205 ? 6.120 6.816 15.780 1.00 88.75 205 ALA A CA 1
ATOM 1656 C C . ALA A 1 205 ? 7.367 7.722 15.731 1.00 88.75 205 ALA A C 1
ATOM 1658 O O . ALA A 1 205 ? 7.974 7.884 14.670 1.00 88.75 205 ALA A O 1
ATOM 1659 N N . ASP A 1 206 ? 7.808 8.241 16.876 1.00 88.19 206 ASP A N 1
ATOM 1660 C CA . ASP A 1 206 ? 9.020 9.055 16.977 1.00 88.19 206 ASP A CA 1
ATOM 1661 C C . ASP A 1 206 ? 10.275 8.234 16.653 1.00 88.19 206 ASP A C 1
ATOM 1663 O O . ASP A 1 206 ? 11.148 8.709 15.920 1.00 88.19 206 ASP A O 1
ATOM 1667 N N . LYS A 1 207 ? 10.344 6.975 17.111 1.00 88.56 207 LYS A N 1
ATOM 1668 C CA . LYS A 1 207 ? 11.424 6.040 16.744 1.00 88.56 207 LYS A CA 1
ATOM 1669 C C . LYS A 1 207 ? 11.468 5.785 15.235 1.00 88.56 207 LYS A C 1
ATOM 1671 O O . LYS A 1 207 ? 12.560 5.756 14.674 1.00 88.56 207 LYS A O 1
ATOM 1676 N N . ILE A 1 208 ? 10.317 5.632 14.573 1.00 87.50 208 ILE A N 1
ATOM 1677 C CA . ILE A 1 208 ? 10.238 5.443 13.111 1.00 87.50 208 ILE A CA 1
ATOM 1678 C C . ILE A 1 208 ? 10.814 6.656 12.363 1.00 87.50 208 ILE A C 1
ATOM 1680 O O . ILE A 1 208 ? 11.470 6.496 11.331 1.00 87.50 208 ILE A O 1
ATOM 1684 N N . GLU A 1 209 ? 10.576 7.871 12.861 1.00 84.88 209 GLU A N 1
ATOM 1685 C CA . GLU A 1 209 ? 11.061 9.092 12.210 1.00 84.88 209 GLU A CA 1
ATOM 1686 C C . GLU A 1 209 ? 12.578 9.275 12.388 1.00 84.88 209 GLU A C 1
ATOM 1688 O O . GLU A 1 209 ? 13.278 9.576 11.411 1.00 84.88 209 GLU A O 1
ATOM 1693 N N . HIS A 1 210 ? 13.082 9.051 13.609 1.00 82.81 210 HIS A N 1
ATOM 1694 C CA . HIS A 1 210 ? 14.463 9.356 13.996 1.00 82.81 210 HIS A CA 1
ATOM 1695 C C . HIS A 1 210 ? 15.466 8.229 13.707 1.00 82.81 210 HIS A C 1
ATOM 1697 O O . HIS A 1 210 ? 16.631 8.527 13.446 1.00 82.81 210 HIS A O 1
ATOM 1703 N N . ASN A 1 211 ? 15.051 6.958 13.689 1.00 70.25 211 ASN A N 1
ATOM 1704 C CA . ASN A 1 211 ? 15.965 5.846 13.412 1.00 70.25 211 ASN A CA 1
ATOM 1705 C C . ASN A 1 211 ? 15.965 5.451 11.919 1.00 70.25 211 ASN A C 1
ATOM 1707 O O . ASN A 1 211 ? 14.929 5.179 11.308 1.00 70.25 211 ASN A O 1
ATOM 1711 N N . SER A 1 212 ? 17.163 5.379 11.334 1.00 52.28 212 SER A N 1
ATOM 1712 C CA . SER A 1 212 ? 17.478 4.595 10.126 1.00 52.28 212 SER A CA 1
ATOM 1713 C C . SER A 1 212 ? 18.065 3.237 10.542 1.00 52.28 212 SER A C 1
ATOM 1715 O O . SER A 1 212 ? 18.588 3.132 11.647 1.00 52.28 212 SER A O 1
ATOM 1717 N N . PRO A 1 213 ? 18.131 2.256 9.625 1.00 51.31 213 PRO A N 1
ATOM 1718 C CA . PRO A 1 213 ? 17.175 1.149 9.548 1.00 51.31 213 PRO A CA 1
ATOM 1719 C C . PRO A 1 213 ? 17.034 0.383 10.876 1.00 51.31 213 PRO A C 1
ATOM 1721 O O . PRO A 1 213 ? 18.002 -0.058 11.481 1.00 51.31 213 PRO A O 1
ATOM 1724 N N . MET A 1 214 ? 15.786 0.231 11.300 1.00 47.28 214 MET A N 1
ATOM 1725 C CA . MET A 1 214 ? 15.373 -0.464 12.511 1.00 47.28 214 MET A CA 1
ATOM 1726 C C . MET A 1 214 ? 15.537 -1.983 12.314 1.00 47.28 214 MET A C 1
ATOM 1728 O O . MET A 1 214 ? 14.928 -2.539 11.401 1.00 47.28 214 MET A O 1
ATOM 1732 N N . ASP A 1 215 ? 16.318 -2.653 13.166 1.00 46.19 215 ASP A N 1
ATOM 1733 C CA . ASP A 1 215 ? 16.197 -4.100 13.381 1.00 46.19 215 ASP A CA 1
ATOM 1734 C C . ASP A 1 215 ? 14.859 -4.353 14.093 1.00 46.19 215 ASP A C 1
ATOM 1736 O O . ASP A 1 215 ? 14.735 -4.324 15.315 1.00 46.19 215 ASP A O 1
ATOM 1740 N N . THR A 1 216 ? 13.811 -4.523 13.298 1.00 51.44 216 THR A N 1
ATOM 1741 C CA . THR A 1 216 ? 12.403 -4.687 13.693 1.00 51.44 216 THR A CA 1
ATOM 1742 C C . THR A 1 216 ? 12.086 -6.038 14.337 1.00 51.44 216 THR A C 1
ATOM 1744 O O . THR A 1 216 ? 10.965 -6.244 14.808 1.00 51.44 216 THR A O 1
ATOM 1747 N N . SER A 1 217 ? 13.056 -6.952 14.430 1.00 50.31 217 SER A N 1
ATOM 1748 C CA . SER A 1 217 ? 12.814 -8.314 14.910 1.00 50.31 217 SER A CA 1
ATOM 1749 C C . SER A 1 217 ? 12.555 -8.437 16.416 1.00 50.31 217 SER A C 1
ATOM 1751 O O . SER A 1 217 ? 12.137 -9.510 16.838 1.00 50.31 217 SER A O 1
ATOM 1753 N N . SER A 1 218 ? 12.760 -7.395 17.235 1.00 47.97 218 SER A N 1
ATOM 1754 C CA . SER A 1 218 ? 12.535 -7.496 18.692 1.00 47.97 218 SER A CA 1
ATOM 1755 C C . SER A 1 218 ? 11.261 -6.824 19.214 1.00 47.97 218 SER A C 1
ATOM 1757 O O . SER A 1 218 ? 10.810 -7.171 20.297 1.00 47.97 218 SER A O 1
ATOM 1759 N N . THR A 1 219 ? 10.619 -5.905 18.482 1.00 51.03 219 THR A N 1
ATOM 1760 C CA . THR A 1 219 ? 9.540 -5.087 19.085 1.00 51.03 219 THR A CA 1
ATOM 1761 C C . THR A 1 219 ? 8.136 -5.697 18.948 1.00 51.03 219 THR A C 1
ATOM 1763 O O . THR A 1 219 ? 7.260 -5.405 19.756 1.00 51.03 219 THR A O 1
ATOM 1766 N N . ALA A 1 220 ? 7.898 -6.578 17.968 1.00 46.53 220 ALA A N 1
ATOM 1767 C CA . ALA A 1 220 ? 6.568 -7.164 17.743 1.00 46.53 220 ALA A CA 1
ATOM 1768 C C . ALA A 1 220 ? 6.187 -8.260 18.763 1.00 46.53 220 ALA A C 1
ATOM 1770 O O . ALA A 1 220 ? 5.007 -8.426 19.073 1.00 46.53 220 ALA A O 1
ATOM 1771 N N . ALA A 1 221 ? 7.171 -8.983 19.308 1.00 45.44 221 ALA A N 1
ATOM 1772 C CA . ALA A 1 221 ? 6.930 -10.003 20.330 1.00 45.44 221 ALA A CA 1
ATOM 1773 C C . ALA A 1 221 ? 6.657 -9.381 21.714 1.00 45.44 221 ALA A C 1
ATOM 1775 O O . ALA A 1 221 ? 5.779 -9.853 22.435 1.00 45.44 221 ALA A O 1
ATOM 1776 N N . ASP A 1 222 ? 7.321 -8.269 22.043 1.00 41.69 222 ASP A N 1
ATOM 1777 C CA . ASP A 1 222 ? 7.195 -7.632 23.361 1.00 41.69 222 ASP A CA 1
ATOM 1778 C C . ASP A 1 222 ? 5.907 -6.806 23.525 1.00 41.69 222 ASP A C 1
ATOM 1780 O O . ASP A 1 222 ? 5.351 -6.740 24.622 1.00 41.69 222 ASP A O 1
ATOM 1784 N N . GLN A 1 223 ? 5.360 -6.231 22.446 1.00 49.56 223 GLN A N 1
ATOM 1785 C CA . GLN A 1 223 ? 4.112 -5.449 22.518 1.00 49.56 223 GLN A CA 1
ATOM 1786 C C . GLN A 1 223 ? 2.869 -6.315 22.779 1.00 49.56 223 GLN A C 1
ATOM 1788 O O . GLN A 1 223 ? 1.937 -5.868 23.445 1.00 49.56 223 GLN A O 1
ATOM 1793 N N . SER A 1 224 ? 2.879 -7.571 22.325 1.00 45.44 224 SER A N 1
ATOM 1794 C CA . SER A 1 224 ? 1.799 -8.535 22.585 1.00 45.44 224 SER A CA 1
ATOM 1795 C C . SER A 1 224 ? 1.868 -9.093 24.015 1.00 45.44 224 SER A C 1
ATOM 1797 O O . SER A 1 224 ? 0.844 -9.391 24.625 1.00 45.44 224 SER A O 1
ATOM 1799 N N . ALA A 1 225 ? 3.082 -9.208 24.567 1.00 42.81 225 ALA A N 1
ATOM 1800 C CA . ALA A 1 225 ? 3.329 -9.745 25.904 1.00 42.81 225 ALA A CA 1
ATOM 1801 C C . ALA A 1 225 ? 3.091 -8.715 27.026 1.00 42.81 225 ALA A C 1
ATOM 1803 O O . ALA A 1 225 ? 2.651 -9.086 28.113 1.00 42.81 225 ALA A O 1
ATOM 1804 N N . SER A 1 226 ? 3.316 -7.421 26.766 1.00 42.16 226 SER A N 1
ATOM 1805 C CA . SER A 1 226 ? 3.146 -6.352 27.767 1.00 42.16 226 SER A CA 1
ATOM 1806 C C . SER A 1 226 ? 1.676 -6.031 28.104 1.00 42.16 226 SER A C 1
ATOM 1808 O O . SER A 1 226 ? 1.388 -5.443 29.142 1.00 42.16 226 SER A O 1
ATOM 1810 N N . MET A 1 227 ? 0.712 -6.468 27.283 1.00 48.91 227 MET A N 1
ATOM 1811 C CA . MET A 1 227 ? -0.724 -6.316 27.578 1.00 48.91 227 MET A CA 1
ATOM 1812 C C . MET A 1 227 ? -1.301 -7.416 28.489 1.00 48.91 227 MET A C 1
ATOM 1814 O O . MET A 1 227 ? -2.413 -7.270 28.992 1.00 48.91 227 MET A O 1
ATOM 1818 N N . ALA A 1 228 ? -0.571 -8.508 28.738 1.00 44.50 228 ALA A N 1
ATOM 1819 C CA . ALA A 1 228 ? -1.112 -9.698 29.404 1.00 44.50 228 ALA A CA 1
ATOM 1820 C C . ALA A 1 228 ? -1.093 -9.659 30.950 1.00 44.50 228 ALA A C 1
ATOM 1822 O O . ALA A 1 228 ? -1.413 -10.662 31.586 1.00 44.50 228 ALA A O 1
ATOM 1823 N N . THR A 1 229 ? -0.732 -8.537 31.584 1.00 45.34 229 THR A N 1
ATOM 1824 C CA . THR A 1 229 ? -0.631 -8.436 33.057 1.00 45.34 229 THR A CA 1
ATOM 1825 C C . THR A 1 229 ? -1.665 -7.516 33.710 1.00 45.34 229 THR A C 1
ATOM 1827 O O . THR A 1 229 ? -1.592 -7.272 34.916 1.00 45.34 229 THR A O 1
ATOM 1830 N N . ALA A 1 230 ? -2.684 -7.065 32.971 1.00 47.94 230 ALA A N 1
ATOM 1831 C CA . ALA A 1 230 ? -3.861 -6.453 33.581 1.00 47.94 230 ALA A CA 1
ATOM 1832 C C . ALA A 1 230 ? -4.702 -7.542 34.274 1.00 47.94 230 ALA A C 1
ATOM 1834 O O . ALA A 1 230 ? -5.243 -8.450 33.646 1.00 47.94 230 ALA A O 1
ATOM 1835 N N . LYS A 1 231 ? -4.754 -7.476 35.604 1.00 43.16 231 LYS A N 1
ATOM 1836 C CA . LYS A 1 231 ? -5.430 -8.431 36.488 1.00 43.16 231 LYS A CA 1
ATOM 1837 C C . LYS A 1 231 ? -6.936 -8.492 36.144 1.00 43.16 231 LYS A C 1
ATOM 1839 O O . LYS A 1 231 ? -7.616 -7.484 36.326 1.00 43.16 231 LYS A O 1
ATOM 1844 N N . PRO A 1 232 ? -7.495 -9.637 35.706 1.00 41.66 232 PRO A N 1
ATOM 1845 C CA . PRO A 1 232 ? -8.928 -9.754 35.458 1.00 41.66 232 PRO A CA 1
ATOM 1846 C C . PRO A 1 232 ? -9.633 -9.883 36.813 1.00 41.66 232 PRO A C 1
ATOM 1848 O O . PRO A 1 232 ? -9.691 -10.965 37.394 1.00 41.66 232 PRO A O 1
ATOM 1851 N N . GLY A 1 233 ? -10.079 -8.767 37.388 1.00 41.41 233 GLY A N 1
ATOM 1852 C CA . GLY A 1 233 ? -10.704 -8.787 38.716 1.00 41.41 233 GLY A CA 1
ATOM 1853 C C . GLY A 1 233 ? -11.484 -7.542 39.136 1.00 41.41 233 GLY A C 1
ATOM 1854 O O . GLY A 1 233 ? -11.923 -7.490 40.282 1.00 41.41 233 GLY A O 1
ATOM 1855 N N . GLY A 1 234 ? -11.664 -6.553 38.259 1.00 44.69 234 GLY A N 1
ATOM 1856 C CA . GLY A 1 234 ? -12.549 -5.415 38.518 1.00 44.69 234 GLY A CA 1
ATOM 1857 C C . GLY A 1 234 ? -13.995 -5.779 38.191 1.00 44.69 234 GLY A C 1
ATOM 1858 O O . GLY A 1 234 ? -14.249 -6.424 37.175 1.00 44.69 234 GLY A O 1
ATOM 1859 N N . GLN A 1 235 ? -14.939 -5.397 39.053 1.00 44.69 235 GLN A N 1
ATOM 1860 C CA . GLN A 1 235 ? -16.370 -5.462 38.744 1.00 44.69 235 GLN A CA 1
ATOM 1861 C C . GLN A 1 235 ? -16.612 -4.789 37.387 1.00 44.69 235 GLN A C 1
ATOM 1863 O O . GLN A 1 235 ? -16.058 -3.724 37.130 1.00 44.69 235 GLN A O 1
ATOM 1868 N N . SER A 1 236 ? -17.392 -5.422 36.506 1.00 51.81 236 SER A N 1
ATOM 1869 C CA . SER A 1 236 ? -17.720 -4.847 35.202 1.00 51.81 236 SER A CA 1
ATOM 1870 C C . SER A 1 236 ? -18.443 -3.523 35.426 1.00 51.81 236 SER A C 1
ATOM 1872 O O . SER A 1 236 ? -19.614 -3.519 35.816 1.00 51.81 236 SER A O 1
ATOM 1874 N N . PHE A 1 237 ? -17.748 -2.410 35.212 1.00 58.97 237 PHE A N 1
ATOM 1875 C CA . PHE A 1 237 ? -18.377 -1.105 35.190 1.00 58.97 237 PHE A CA 1
ATOM 1876 C C . PHE A 1 237 ? -19.429 -1.130 34.083 1.00 58.97 237 PHE A C 1
ATOM 1878 O O . PHE A 1 237 ? -19.122 -1.326 32.904 1.00 58.97 237 PHE A O 1
ATOM 1885 N N . GLN A 1 238 ? -20.697 -1.058 34.478 1.00 59.59 238 GLN A N 1
ATOM 1886 C CA . GLN A 1 238 ? -21.801 -1.142 33.541 1.00 59.59 238 GLN A CA 1
ATOM 1887 C C . GLN A 1 238 ? -21.975 0.240 32.921 1.00 59.59 238 GLN A C 1
ATOM 1889 O O . GLN A 1 238 ? -22.695 1.084 33.451 1.00 59.59 238 GLN A O 1
ATOM 1894 N N . TRP A 1 239 ? -21.275 0.475 31.810 1.00 65.62 239 TRP A N 1
ATOM 1895 C CA . TRP A 1 239 ? -21.489 1.642 30.965 1.00 65.62 239 TRP A CA 1
ATOM 1896 C C . TRP A 1 239 ? -22.986 1.745 30.660 1.00 65.62 239 TRP A C 1
ATOM 1898 O O . TRP A 1 239 ? -23.576 0.841 30.063 1.00 65.62 239 TRP A O 1
ATOM 1908 N N . LEU A 1 240 ? -23.622 2.817 31.138 1.00 67.62 240 LEU A N 1
ATOM 1909 C CA . LEU A 1 240 ? -25.058 3.063 30.991 1.00 67.62 240 LEU A CA 1
ATOM 1910 C C . LEU A 1 240 ? -25.366 3.524 29.560 1.00 67.62 240 LEU A C 1
ATOM 1912 O O . LEU A 1 240 ? -25.844 4.633 29.344 1.00 67.62 240 LEU A O 1
ATOM 1916 N N . HIS A 1 241 ? -25.074 2.683 28.573 1.00 80.62 241 HIS A N 1
ATOM 1917 C CA . HIS A 1 241 ? -25.546 2.901 27.217 1.00 80.62 241 HIS A CA 1
ATOM 1918 C C . HIS A 1 241 ? -27.005 2.476 27.109 1.00 80.62 241 HIS A C 1
ATOM 1920 O O . HIS A 1 241 ? -27.390 1.368 27.496 1.00 80.62 241 HIS A O 1
ATOM 1926 N N . THR A 1 242 ? -27.828 3.351 26.543 1.00 84.19 242 THR A N 1
ATOM 1927 C CA . THR A 1 242 ? -29.206 2.994 26.200 1.00 84.19 242 THR A CA 1
ATOM 1928 C C . THR A 1 242 ? -29.219 1.940 25.090 1.00 84.19 242 THR A C 1
ATOM 1930 O O . THR A 1 242 ? -28.298 1.850 24.277 1.00 84.19 242 THR A O 1
ATOM 1933 N N . LYS A 1 243 ? -30.274 1.121 25.008 1.00 82.81 243 LYS A N 1
ATOM 1934 C CA . LYS A 1 243 ? -30.405 0.116 23.936 1.00 82.81 243 LYS A CA 1
ATOM 1935 C C . LYS A 1 243 ? -30.303 0.771 22.553 1.00 82.81 243 LYS A C 1
ATOM 1937 O O . LYS A 1 243 ? -29.708 0.211 21.634 1.00 82.81 243 LYS A O 1
ATOM 1942 N N . GLU A 1 244 ? -30.898 1.948 22.417 1.00 83.12 244 GLU A N 1
ATOM 1943 C CA . GLU A 1 244 ? -30.901 2.755 21.207 1.00 83.12 244 GLU A CA 1
ATOM 1944 C C . GLU A 1 244 ? -29.477 3.189 20.827 1.00 83.12 244 GLU A C 1
ATOM 1946 O O . GLU A 1 244 ? -29.100 3.079 19.659 1.00 83.12 244 GLU A O 1
ATOM 1951 N N . GLU A 1 245 ? -28.654 3.598 21.800 1.00 84.25 245 GLU A N 1
ATOM 1952 C CA . GLU A 1 245 ? -27.228 3.878 21.584 1.00 84.25 245 GLU A CA 1
ATOM 1953 C C . GLU A 1 245 ? -26.472 2.648 21.096 1.00 84.25 245 GLU A C 1
ATOM 1955 O O . GLU A 1 245 ? -25.704 2.759 20.143 1.00 84.25 245 GLU A O 1
ATOM 1960 N N . LEU A 1 246 ? -26.721 1.475 21.684 1.00 86.06 246 LEU A N 1
ATOM 1961 C CA . LEU A 1 246 ? -26.051 0.231 21.289 1.00 86.06 246 LEU A CA 1
ATOM 1962 C C . LEU A 1 246 ? -26.334 -0.143 19.845 1.00 86.06 246 LEU A C 1
ATOM 1964 O O . LEU A 1 246 ? -25.421 -0.418 19.066 1.00 86.06 246 LEU A O 1
ATOM 1968 N N . GLN A 1 247 ? -27.614 -0.128 19.477 1.00 84.62 247 GLN A N 1
ATOM 1969 C CA . GLN A 1 247 ? -28.038 -0.420 18.113 1.00 84.62 247 GLN A CA 1
ATOM 1970 C C . GLN A 1 247 ? -27.438 0.586 17.134 1.00 84.62 247 GLN A C 1
ATOM 1972 O O . GLN A 1 247 ? -27.008 0.217 16.038 1.00 84.62 247 GLN A O 1
ATOM 1977 N N . ARG A 1 248 ? -27.350 1.853 17.543 1.00 85.81 248 ARG A N 1
ATOM 1978 C CA . ARG A 1 248 ? -26.764 2.902 16.723 1.00 85.81 248 ARG A CA 1
ATOM 1979 C C . ARG A 1 248 ? -25.257 2.743 16.564 1.00 85.81 248 ARG A C 1
ATOM 1981 O O . ARG A 1 248 ? -24.788 2.785 15.430 1.00 85.81 248 ARG A O 1
ATOM 1988 N N . LEU A 1 249 ? -24.516 2.505 17.644 1.00 87.94 249 LEU A N 1
ATOM 1989 C CA . LEU A 1 249 ? -23.080 2.216 17.617 1.00 87.94 249 LEU A CA 1
ATOM 1990 C C . LEU A 1 249 ? -22.776 1.020 16.721 1.00 87.94 249 LEU A C 1
ATOM 1992 O O . LEU A 1 249 ? -21.898 1.101 15.864 1.00 87.94 249 LEU A O 1
ATOM 1996 N N . LEU A 1 250 ? -23.550 -0.056 16.855 1.00 88.12 250 LEU A N 1
ATOM 1997 C CA . LEU A 1 250 ? -23.391 -1.242 16.028 1.00 88.12 250 LEU A CA 1
ATOM 1998 C C . LEU A 1 250 ? -23.680 -0.961 14.553 1.00 88.12 250 LEU A C 1
ATOM 2000 O O . LEU A 1 250 ? -22.883 -1.333 13.696 1.00 88.12 250 LEU A O 1
ATOM 2004 N N . SER A 1 251 ? -24.785 -0.277 14.243 1.00 86.06 251 SER A N 1
ATOM 2005 C CA . SER A 1 251 ? -25.109 0.099 12.861 1.00 86.06 251 SER A CA 1
ATOM 2006 C C . SER A 1 251 ? -24.022 0.979 12.245 1.00 86.06 251 SER A C 1
ATOM 2008 O O . SER A 1 251 ? -23.620 0.756 11.103 1.00 86.06 251 SER A O 1
ATOM 2010 N N . LEU A 1 252 ? -23.479 1.917 13.028 1.00 87.06 252 LEU A N 1
ATOM 2011 C CA . LEU A 1 252 ? -22.389 2.779 12.610 1.00 87.06 252 LEU A CA 1
ATOM 2012 C C . LEU A 1 252 ? -21.136 1.956 12.357 1.00 87.06 252 LEU A C 1
ATOM 2014 O O . LEU A 1 252 ? -20.517 2.122 11.313 1.00 87.06 252 LEU A O 1
ATOM 2018 N N . TYR A 1 253 ? -20.776 1.055 13.265 1.00 90.50 253 TYR A N 1
ATOM 2019 C CA . TYR A 1 253 ? -19.629 0.176 13.093 1.00 90.50 253 TYR A CA 1
ATOM 2020 C C . TYR A 1 253 ? -19.763 -0.670 11.820 1.00 90.50 253 TYR A C 1
ATOM 2022 O O . TYR A 1 253 ? -18.874 -0.669 10.967 1.00 90.50 253 TYR A O 1
ATOM 2030 N N . VAL A 1 254 ? -20.906 -1.329 11.629 1.00 89.31 254 VAL A N 1
ATOM 2031 C CA . VAL A 1 254 ? -21.164 -2.175 10.458 1.00 89.31 254 VAL A CA 1
ATOM 2032 C C . VAL A 1 254 ? -21.116 -1.363 9.164 1.00 89.31 254 VAL A C 1
ATOM 2034 O O . VAL A 1 254 ? -20.452 -1.765 8.210 1.00 89.31 254 VAL A O 1
ATOM 2037 N N . GLU A 1 255 ? -21.782 -0.211 9.106 1.00 87.38 255 GLU A N 1
ATOM 2038 C CA . GLU A 1 255 ? -21.837 0.606 7.894 1.00 87.38 255 GLU A CA 1
ATOM 2039 C C . GLU A 1 255 ? -20.488 1.267 7.594 1.00 87.38 255 GLU A C 1
ATOM 2041 O O . GLU A 1 255 ? -19.975 1.212 6.471 1.00 87.38 255 GLU A O 1
ATOM 2046 N N . ARG A 1 256 ? -19.912 1.921 8.603 1.00 86.19 256 ARG A N 1
ATOM 2047 C CA . ARG A 1 256 ? -18.727 2.755 8.451 1.00 86.19 256 ARG A CA 1
ATOM 2048 C C . ARG A 1 256 ? -17.473 1.900 8.398 1.00 86.19 256 ARG A C 1
ATOM 2050 O O . ARG A 1 256 ? -16.673 2.086 7.488 1.00 86.19 256 ARG A O 1
ATOM 2057 N N . ARG A 1 257 ? -17.270 0.983 9.340 1.00 90.44 257 ARG A N 1
ATOM 2058 C CA . ARG A 1 257 ? -16.025 0.215 9.437 1.00 90.44 257 ARG A CA 1
ATOM 2059 C C . ARG A 1 257 ? -16.065 -1.031 8.571 1.00 90.44 257 ARG A C 1
ATOM 2061 O O . ARG A 1 257 ? -15.243 -1.143 7.670 1.00 90.44 257 ARG A O 1
ATOM 2068 N N . LEU A 1 258 ? -17.021 -1.929 8.788 1.00 91.56 258 LEU A N 1
ATOM 2069 C CA . LEU A 1 258 ? -17.033 -3.229 8.112 1.00 91.56 258 LEU A CA 1
ATOM 2070 C C . LEU A 1 258 ? -17.363 -3.107 6.617 1.00 91.56 258 LEU A C 1
ATOM 2072 O O . LEU A 1 258 ? -16.544 -3.454 5.765 1.00 91.56 258 LEU A O 1
ATOM 2076 N N . LYS A 1 259 ? -18.552 -2.591 6.287 1.00 90.38 259 LYS A N 1
ATOM 2077 C CA . LYS A 1 259 ? -19.061 -2.547 4.910 1.00 90.38 259 LYS A CA 1
ATOM 2078 C C . LYS A 1 259 ? -18.174 -1.692 4.016 1.00 90.38 259 LYS A C 1
ATOM 2080 O O . LYS A 1 259 ? -17.727 -2.162 2.978 1.00 90.38 259 LYS A O 1
ATOM 2085 N N . ARG A 1 260 ? -17.850 -0.468 4.440 1.00 89.19 260 ARG A N 1
ATOM 2086 C CA . ARG A 1 260 ? -16.991 0.424 3.651 1.00 89.19 260 ARG A CA 1
ATOM 2087 C C . ARG A 1 260 ? -15.602 -0.161 3.410 1.00 89.19 260 ARG A C 1
ATOM 2089 O O . ARG A 1 260 ? -15.077 0.003 2.314 1.00 89.19 260 ARG A O 1
ATOM 2096 N N . GLN A 1 261 ? -14.997 -0.808 4.408 1.00 91.06 261 GLN A N 1
ATOM 2097 C CA . GLN A 1 261 ? -13.678 -1.418 4.244 1.00 91.06 261 GLN A CA 1
ATOM 2098 C C . GLN A 1 261 ? -13.747 -2.616 3.289 1.00 91.06 261 GLN A C 1
ATOM 2100 O O . GLN A 1 261 ? -12.894 -2.742 2.413 1.00 91.06 261 GLN A O 1
ATOM 2105 N N . LYS A 1 262 ? -14.799 -3.439 3.389 1.00 93.69 262 LYS A N 1
ATOM 2106 C CA . LYS A 1 262 ? -15.071 -4.543 2.458 1.00 93.69 262 LYS A CA 1
ATOM 2107 C C . LYS A 1 262 ? -15.268 -4.048 1.023 1.00 93.69 262 LYS A C 1
ATOM 2109 O O . LYS A 1 262 ? -14.633 -4.570 0.108 1.00 93.69 262 LYS A O 1
ATOM 2114 N N . ASP A 1 263 ? -16.105 -3.030 0.836 1.00 91.81 263 ASP A N 1
ATOM 2115 C CA . ASP A 1 263 ? -16.367 -2.411 -0.467 1.00 91.81 263 ASP A CA 1
ATOM 2116 C C . ASP A 1 263 ? -15.072 -1.827 -1.042 1.00 91.81 263 ASP A C 1
ATOM 2118 O O . ASP A 1 263 ? -14.733 -2.073 -2.199 1.00 91.81 263 ASP A O 1
ATOM 2122 N N . TRP A 1 264 ? -14.287 -1.140 -0.206 1.00 91.94 264 TRP A N 1
ATOM 2123 C CA . TRP A 1 264 ? -12.980 -0.621 -0.593 1.00 91.94 264 TRP A CA 1
ATOM 2124 C C . TRP A 1 264 ? -12.024 -1.737 -1.028 1.00 91.94 264 TRP 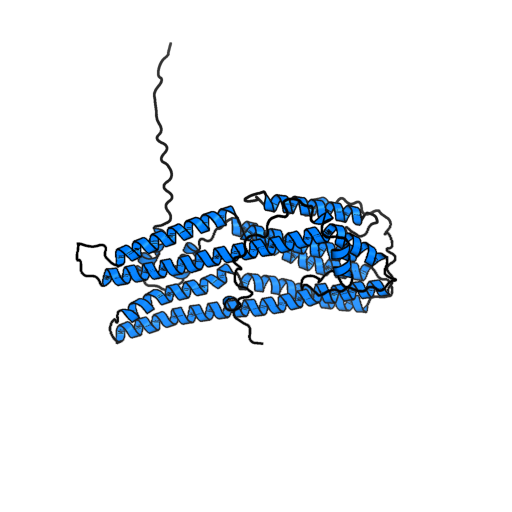A C 1
ATOM 2126 O O . TRP A 1 264 ? -11.409 -1.606 -2.085 1.00 91.94 264 TRP A O 1
ATOM 2136 N N . TYR A 1 265 ? -11.926 -2.852 -0.291 1.00 94.00 265 TYR A N 1
ATOM 2137 C CA . TYR A 1 265 ? -11.139 -4.012 -0.726 1.00 94.00 265 TYR A CA 1
ATOM 2138 C C . TYR A 1 265 ? -11.633 -4.560 -2.059 1.00 94.00 265 TYR A C 1
ATOM 2140 O O . TYR A 1 265 ? -10.817 -4.797 -2.943 1.00 94.00 265 TYR A O 1
ATOM 2148 N N . GLY A 1 266 ? -12.946 -4.715 -2.239 1.00 95.12 266 GLY A N 1
ATOM 2149 C CA . GLY A 1 266 ? -13.529 -5.174 -3.499 1.00 95.12 266 GLY A CA 1
ATOM 2150 C C . GLY A 1 266 ? -13.137 -4.289 -4.681 1.00 95.12 266 GLY A C 1
ATOM 2151 O O . GLY A 1 266 ? -12.655 -4.795 -5.693 1.00 95.12 266 GLY A O 1
ATOM 2152 N N . GLU A 1 267 ? -13.262 -2.970 -4.529 1.00 91.81 267 GLU A N 1
ATOM 2153 C CA . GLU A 1 267 ? -12.822 -2.008 -5.540 1.00 91.81 267 GLU A CA 1
ATOM 2154 C C . GLU A 1 267 ? -11.314 -2.097 -5.808 1.00 91.81 267 GLU A C 1
ATOM 2156 O O . GLU A 1 267 ? -10.893 -2.037 -6.963 1.00 91.81 267 GLU A O 1
ATOM 2161 N N . ARG A 1 268 ? -10.489 -2.230 -4.758 1.00 91.69 268 ARG A N 1
ATOM 2162 C CA . ARG A 1 268 ? -9.028 -2.336 -4.894 1.00 91.69 268 ARG A CA 1
ATOM 2163 C C . ARG A 1 268 ? -8.599 -3.616 -5.603 1.00 91.69 268 ARG A C 1
ATOM 2165 O O . ARG A 1 268 ? -7.718 -3.537 -6.448 1.00 91.69 268 ARG A O 1
ATOM 2172 N N . ILE A 1 269 ? -9.204 -4.759 -5.279 1.00 94.50 269 ILE A N 1
ATOM 2173 C CA . ILE A 1 269 ? -8.896 -6.056 -5.900 1.00 94.50 269 ILE A CA 1
ATOM 2174 C C . ILE A 1 269 ? -9.149 -5.978 -7.405 1.00 94.50 269 ILE A C 1
ATOM 2176 O O . ILE A 1 269 ? -8.218 -6.177 -8.179 1.00 94.50 269 ILE A O 1
ATOM 2180 N N . ILE A 1 270 ? -10.362 -5.577 -7.807 1.00 94.50 270 ILE A N 1
ATOM 2181 C CA . ILE A 1 270 ? -10.745 -5.455 -9.224 1.00 94.50 270 ILE A CA 1
ATOM 2182 C C . ILE A 1 270 ? -9.796 -4.506 -9.955 1.00 94.50 270 ILE A C 1
ATOM 2184 O O . ILE A 1 270 ? -9.352 -4.775 -11.070 1.00 94.50 270 ILE A O 1
ATOM 2188 N N . GLU A 1 271 ? -9.474 -3.374 -9.331 1.00 89.75 271 GLU A N 1
ATOM 2189 C CA . GLU A 1 271 ? -8.556 -2.412 -9.919 1.00 89.75 271 GLU A CA 1
ATOM 2190 C C . GLU A 1 271 ? -7.143 -2.992 -10.099 1.00 89.75 271 GLU A C 1
ATOM 2192 O O . GLU A 1 271 ? -6.514 -2.772 -11.133 1.00 89.75 271 GLU A O 1
ATOM 2197 N N . TYR A 1 272 ? -6.616 -3.695 -9.102 1.00 92.31 272 TYR A N 1
ATOM 2198 C CA . TYR A 1 272 ? -5.260 -4.239 -9.137 1.00 92.31 272 TYR A CA 1
ATOM 2199 C C . TYR A 1 272 ? -5.124 -5.411 -10.102 1.00 92.31 272 TYR A C 1
ATOM 2201 O O . TYR A 1 272 ? -4.161 -5.434 -10.864 1.00 92.31 272 TYR A O 1
ATOM 2209 N N . GLU A 1 273 ? -6.107 -6.308 -10.147 1.00 93.56 273 GLU A N 1
ATOM 2210 C CA . GLU A 1 273 ? -6.182 -7.381 -11.144 1.00 93.56 273 GLU A CA 1
ATOM 2211 C C . GLU A 1 273 ? -6.270 -6.811 -12.563 1.00 93.56 273 GLU A C 1
ATOM 2213 O O . GLU A 1 273 ? -5.550 -7.248 -13.460 1.00 93.56 273 GLU A O 1
ATOM 2218 N N . HIS A 1 274 ? -7.091 -5.777 -12.771 1.00 93.25 274 HIS A N 1
ATOM 2219 C CA . HIS A 1 274 ? -7.196 -5.114 -14.069 1.00 93.25 274 HIS A CA 1
ATOM 2220 C C . HIS A 1 274 ? -5.881 -4.448 -14.499 1.00 93.25 274 HIS A C 1
ATOM 2222 O O . HIS A 1 274 ? -5.486 -4.543 -15.658 1.00 93.25 274 HIS A O 1
ATOM 2228 N N . ASN A 1 275 ? -5.187 -3.770 -13.582 1.00 90.25 275 ASN A N 1
ATOM 2229 C CA . ASN A 1 275 ? -3.914 -3.133 -13.909 1.00 90.25 275 ASN A CA 1
ATOM 2230 C C . ASN A 1 275 ? -2.795 -4.161 -14.164 1.00 90.25 275 ASN A C 1
ATOM 2232 O O . ASN A 1 275 ? -2.029 -3.974 -15.107 1.00 90.25 275 ASN A O 1
ATOM 2236 N N . SER A 1 276 ? -2.710 -5.230 -13.359 1.00 91.50 276 SER A N 1
ATOM 2237 C CA . SER A 1 276 ? -1.733 -6.318 -13.545 1.00 91.50 276 SER A CA 1
ATOM 2238 C C . SER A 1 276 ? -1.964 -7.039 -14.872 1.00 91.50 276 SER A C 1
ATOM 2240 O O . SER A 1 276 ? -1.051 -7.070 -15.693 1.00 91.50 276 SER A O 1
ATOM 2242 N N . SER A 1 277 ? -3.197 -7.480 -15.153 1.00 92.50 277 SER A N 1
ATOM 2243 C CA . SER A 1 277 ? -3.541 -8.110 -16.439 1.00 92.50 277 SER A CA 1
ATOM 2244 C C . SER A 1 277 ? -3.229 -7.209 -17.632 1.00 92.50 277 SER A C 1
ATOM 2246 O O . SER A 1 277 ? -2.594 -7.654 -18.582 1.00 92.50 277 SER A O 1
ATOM 2248 N N . TRP A 1 278 ? -3.578 -5.920 -17.567 1.00 94.25 278 TRP A N 1
ATOM 2249 C CA . TRP A 1 278 ? -3.265 -4.990 -18.651 1.00 94.25 278 TRP A CA 1
ATOM 2250 C C . TRP A 1 278 ? -1.756 -4.826 -18.881 1.00 94.25 278 TRP A C 1
ATOM 2252 O O . TRP A 1 278 ? -1.315 -4.807 -20.029 1.00 94.25 278 TRP A O 1
ATOM 2262 N N . VAL A 1 279 ? -0.956 -4.698 -17.815 1.00 91.81 279 VAL A N 1
ATOM 2263 C CA . VAL A 1 279 ? 0.510 -4.592 -17.923 1.00 91.81 279 VAL A CA 1
ATOM 2264 C C . VAL A 1 279 ? 1.110 -5.875 -18.489 1.00 91.81 279 VAL A C 1
ATOM 2266 O O . VAL A 1 279 ? 1.960 -5.800 -19.380 1.00 91.81 279 VAL A O 1
ATOM 2269 N N . PHE A 1 280 ? 0.645 -7.030 -18.014 1.00 91.94 280 PHE A N 1
ATOM 2270 C CA . PHE A 1 280 ? 1.060 -8.332 -18.515 1.00 91.94 280 PHE A CA 1
ATOM 2271 C C . PHE A 1 280 ? 0.770 -8.453 -20.013 1.00 91.94 280 PHE A C 1
ATOM 2273 O O . PHE A 1 280 ? 1.703 -8.628 -20.799 1.00 91.94 280 PHE A O 1
ATOM 2280 N N . ASP A 1 281 ? -0.482 -8.239 -20.422 1.00 93.00 281 ASP A N 1
ATOM 2281 C CA . ASP A 1 281 ? -0.916 -8.318 -21.817 1.00 93.00 281 ASP A CA 1
ATOM 2282 C C . ASP A 1 281 ? -0.132 -7.343 -22.703 1.00 93.00 281 ASP A C 1
ATOM 2284 O O . ASP A 1 281 ? 0.380 -7.723 -23.756 1.00 93.00 281 ASP A O 1
ATOM 2288 N N . ALA A 1 282 ? 0.028 -6.088 -22.272 1.00 93.31 282 ALA A N 1
ATOM 2289 C CA . ALA A 1 282 ? 0.788 -5.086 -23.013 1.00 93.31 282 ALA A CA 1
ATOM 2290 C C . ALA A 1 282 ? 2.260 -5.494 -23.194 1.00 93.31 282 ALA A C 1
ATOM 2292 O O . ALA A 1 282 ? 2.803 -5.365 -24.294 1.00 93.31 282 ALA A O 1
ATOM 2293 N N . SER A 1 283 ? 2.904 -6.009 -22.142 1.00 91.12 283 SER A N 1
ATOM 2294 C CA . SER A 1 283 ? 4.285 -6.494 -22.228 1.00 91.12 283 SER A CA 1
ATOM 2295 C C . SER A 1 283 ? 4.409 -7.713 -23.150 1.00 91.12 283 SER A C 1
ATOM 2297 O O . SER A 1 283 ? 5.330 -7.772 -23.967 1.00 91.12 283 SER A O 1
ATOM 2299 N N . LEU A 1 284 ? 3.439 -8.632 -23.101 1.00 92.06 284 LEU A N 1
ATOM 2300 C CA . LEU A 1 284 ? 3.382 -9.820 -23.946 1.00 92.06 284 LEU A CA 1
ATOM 2301 C C . LEU A 1 284 ? 3.200 -9.447 -25.421 1.00 92.06 284 LEU A C 1
ATOM 2303 O O . LEU A 1 284 ? 3.936 -9.945 -26.273 1.00 92.06 284 LEU A O 1
ATOM 2307 N N . TYR A 1 285 ? 2.275 -8.536 -25.735 1.00 95.00 285 TYR A N 1
ATOM 2308 C CA . TYR A 1 285 ? 2.063 -8.068 -27.106 1.00 95.00 285 TYR A CA 1
ATOM 2309 C C . TYR A 1 285 ? 3.298 -7.373 -27.679 1.00 95.00 285 TYR A C 1
ATOM 2311 O O . TYR A 1 285 ? 3.623 -7.586 -28.846 1.00 95.00 285 TYR A O 1
ATOM 2319 N N . LEU A 1 286 ? 4.023 -6.588 -26.877 1.00 92.94 286 LEU A N 1
ATOM 2320 C CA . LEU A 1 286 ? 5.288 -5.989 -27.309 1.00 92.94 286 LEU A CA 1
ATOM 2321 C C . LEU A 1 286 ? 6.377 -7.047 -27.529 1.00 92.94 286 LEU A C 1
ATOM 2323 O O . LEU A 1 286 ? 7.102 -6.990 -28.523 1.00 92.94 286 LEU A O 1
ATOM 2327 N N . ALA A 1 287 ? 6.480 -8.044 -26.650 1.00 87.12 287 ALA A N 1
ATOM 2328 C CA . ALA A 1 287 ? 7.446 -9.127 -26.807 1.00 87.12 287 ALA A CA 1
ATOM 2329 C C . ALA A 1 287 ? 7.184 -9.940 -28.088 1.00 87.12 287 ALA A C 1
ATOM 2331 O O . ALA A 1 287 ? 8.088 -10.119 -28.904 1.00 87.12 287 ALA A O 1
ATOM 2332 N N . VAL A 1 288 ? 5.934 -10.357 -28.319 1.00 92.19 288 VAL A N 1
ATOM 2333 C CA . VAL A 1 288 ? 5.526 -11.080 -29.537 1.00 92.19 288 VAL A CA 1
ATOM 2334 C C . VAL A 1 288 ? 5.687 -10.202 -30.780 1.00 92.19 288 VAL A C 1
ATOM 2336 O O . VAL A 1 288 ? 6.211 -10.655 -31.800 1.00 92.19 288 VAL A O 1
ATOM 2339 N N . GLY A 1 289 ? 5.296 -8.928 -30.689 1.00 91.50 289 GLY A N 1
ATOM 2340 C CA . GLY A 1 289 ? 5.469 -7.947 -31.756 1.00 91.50 289 GLY A CA 1
ATOM 2341 C C . GLY A 1 289 ? 6.928 -7.828 -32.192 1.00 91.50 289 GLY A C 1
ATOM 2342 O O . GLY A 1 289 ? 7.200 -7.790 -33.390 1.00 91.50 289 GLY A O 1
ATOM 2343 N N . THR A 1 290 ? 7.871 -7.879 -31.245 1.00 90.31 290 THR A N 1
ATOM 2344 C CA . THR A 1 290 ? 9.312 -7.833 -31.542 1.00 90.31 290 THR A CA 1
ATOM 2345 C C . THR A 1 290 ? 9.717 -8.960 -32.491 1.00 90.31 290 THR A C 1
ATOM 2347 O O . THR A 1 290 ? 10.416 -8.714 -33.473 1.00 90.31 290 THR A O 1
ATOM 2350 N N . SER A 1 291 ? 9.251 -10.190 -32.247 1.00 89.75 291 SER A N 1
ATOM 2351 C CA . SER A 1 291 ? 9.546 -11.342 -33.109 1.00 89.75 291 SER A CA 1
ATOM 2352 C C . SER A 1 291 ? 8.953 -11.186 -34.511 1.00 89.75 291 SER A C 1
ATOM 2354 O O . SER A 1 291 ? 9.614 -11.518 -35.494 1.00 89.75 291 SER A O 1
ATOM 2356 N N . VAL A 1 292 ? 7.739 -10.635 -34.620 1.00 92.69 292 VAL A N 1
ATOM 2357 C CA . VAL A 1 292 ? 7.096 -10.358 -35.915 1.00 92.69 292 VAL A CA 1
ATOM 2358 C C . VAL A 1 292 ? 7.882 -9.305 -36.696 1.00 92.69 292 VAL A C 1
ATOM 2360 O O . VAL A 1 292 ? 8.189 -9.515 -37.869 1.00 92.69 292 VAL A O 1
ATOM 2363 N N . PHE A 1 293 ? 8.269 -8.199 -36.055 1.00 90.12 293 PHE A N 1
ATOM 2364 C CA . PHE A 1 293 ? 9.076 -7.164 -36.703 1.00 90.12 293 PHE A CA 1
ATOM 2365 C C . PHE A 1 293 ? 10.454 -7.683 -37.112 1.00 90.12 293 PHE A C 1
ATOM 2367 O O . PHE A 1 293 ? 10.908 -7.375 -38.213 1.00 90.12 293 PHE A O 1
ATOM 2374 N N . ALA A 1 294 ? 11.092 -8.513 -36.283 1.00 89.19 294 ALA A N 1
ATOM 2375 C CA . ALA A 1 294 ? 12.353 -9.161 -36.625 1.00 89.19 294 ALA A CA 1
ATOM 2376 C C . ALA A 1 294 ? 12.221 -10.051 -37.870 1.00 89.19 294 ALA A C 1
ATOM 2378 O O . ALA A 1 294 ? 13.040 -9.946 -38.780 1.00 89.19 294 ALA A O 1
ATOM 2379 N N . PHE A 1 295 ? 11.158 -10.856 -37.956 1.00 90.88 295 PHE A N 1
ATOM 2380 C CA . PHE A 1 295 ? 10.878 -11.683 -39.130 1.00 90.88 295 PHE A CA 1
ATOM 2381 C C . PHE A 1 295 ? 10.648 -10.845 -40.398 1.00 90.88 295 PHE A C 1
ATOM 2383 O O . PHE A 1 295 ? 11.235 -11.127 -41.443 1.00 90.88 295 PHE A O 1
ATOM 2390 N N . ILE A 1 296 ? 9.855 -9.771 -40.303 1.00 90.69 296 ILE A N 1
ATOM 2391 C CA . ILE A 1 296 ? 9.629 -8.836 -41.419 1.00 90.69 296 ILE A CA 1
ATOM 2392 C C . ILE A 1 296 ? 10.950 -8.198 -41.868 1.00 90.69 296 ILE A C 1
ATOM 2394 O O . ILE A 1 296 ? 11.207 -8.106 -43.067 1.00 90.69 296 ILE A O 1
ATOM 2398 N N . ASN A 1 297 ? 11.812 -7.809 -40.924 1.00 87.88 297 ASN A N 1
ATOM 2399 C CA . ASN A 1 297 ? 13.132 -7.243 -41.209 1.00 87.88 297 ASN A CA 1
ATOM 2400 C C . ASN A 1 297 ? 14.040 -8.229 -41.960 1.00 87.88 297 ASN A C 1
ATOM 2402 O O . ASN A 1 297 ? 14.794 -7.824 -42.841 1.00 87.88 297 ASN A O 1
ATOM 2406 N N . THR A 1 298 ? 13.945 -9.528 -41.657 1.00 89.38 298 THR A N 1
ATOM 2407 C CA . THR A 1 298 ? 14.657 -10.574 -42.405 1.00 89.38 298 THR A CA 1
ATOM 2408 C C . THR A 1 298 ? 14.130 -10.725 -43.834 1.00 89.38 298 THR A C 1
ATOM 2410 O O . THR A 1 298 ? 14.926 -10.927 -44.747 1.00 89.38 298 THR A O 1
ATOM 2413 N N . LEU A 1 299 ? 12.815 -10.607 -44.053 1.00 92.75 299 LEU A N 1
ATOM 2414 C CA . LEU A 1 299 ? 12.206 -10.767 -45.380 1.00 92.75 299 LEU A CA 1
ATOM 2415 C C . LEU A 1 299 ? 12.394 -9.553 -46.297 1.00 92.75 299 LEU A C 1
ATOM 2417 O O . LEU A 1 299 ? 12.655 -9.716 -47.486 1.00 92.75 299 LEU A O 1
ATOM 2421 N N . MET A 1 300 ? 12.219 -8.343 -45.767 1.00 91.06 300 MET A N 1
ATOM 2422 C CA . MET A 1 300 ? 12.199 -7.108 -46.564 1.00 91.06 300 MET A CA 1
ATOM 2423 C C . MET A 1 300 ? 13.573 -6.433 -46.673 1.00 91.06 300 MET A C 1
ATOM 2425 O O . MET A 1 300 ? 13.713 -5.435 -47.378 1.00 91.06 300 MET A O 1
ATOM 2429 N N . GLY A 1 301 ? 14.583 -6.977 -45.992 1.00 84.62 301 GLY A N 1
ATOM 2430 C CA . GLY A 1 301 ? 15.881 -6.339 -45.831 1.00 84.62 301 GLY A CA 1
ATOM 2431 C C . GLY A 1 301 ? 15.880 -5.300 -44.709 1.00 84.62 301 GLY A C 1
ATOM 2432 O O . GLY A 1 301 ? 14.844 -4.777 -44.290 1.00 84.62 301 GLY A O 1
ATOM 2433 N N . VAL A 1 302 ? 17.078 -5.015 -44.197 1.00 77.12 302 VAL A N 1
ATOM 2434 C CA . VAL A 1 302 ? 17.245 -4.190 -43.001 1.00 77.12 302 VAL A CA 1
ATOM 2435 C C . VAL A 1 302 ? 17.019 -2.722 -43.334 1.00 77.12 302 VAL A C 1
ATOM 2437 O O . VAL A 1 302 ? 17.863 -2.081 -43.958 1.00 77.12 302 VAL A O 1
ATOM 2440 N N . THR A 1 303 ? 15.902 -2.163 -42.869 1.00 85.25 303 THR A N 1
ATOM 2441 C CA . THR A 1 303 ? 15.761 -0.705 -42.799 1.00 85.25 303 THR A CA 1
ATOM 2442 C C . THR A 1 303 ? 16.279 -0.225 -41.438 1.00 85.25 303 THR A C 1
ATOM 2444 O O . THR A 1 303 ? 15.918 -0.806 -40.410 1.00 85.25 303 THR A O 1
ATOM 2447 N N . PRO A 1 304 ? 17.114 0.832 -41.377 1.00 79.56 304 PRO A N 1
ATOM 2448 C CA . PRO A 1 304 ? 17.684 1.316 -40.115 1.00 79.56 304 PRO A CA 1
ATOM 2449 C C . PRO A 1 304 ? 16.629 1.616 -39.041 1.00 79.56 304 PRO A C 1
ATOM 2451 O O . PRO A 1 304 ? 16.815 1.290 -37.871 1.00 79.56 304 PRO A O 1
ATOM 2454 N N . LEU A 1 305 ? 15.480 2.168 -39.446 1.00 81.38 305 LEU A N 1
ATOM 2455 C CA . LEU A 1 305 ? 14.362 2.460 -38.548 1.00 81.38 305 LEU A CA 1
ATOM 2456 C C . LEU A 1 305 ? 13.778 1.190 -37.911 1.00 81.38 305 LEU A C 1
ATOM 2458 O O . LEU A 1 305 ? 13.543 1.159 -36.704 1.00 81.38 305 LEU A O 1
ATOM 2462 N N . LEU A 1 306 ? 13.564 0.136 -38.704 1.00 84.50 306 LEU A N 1
ATOM 2463 C CA . LEU A 1 306 ? 13.010 -1.124 -38.213 1.00 84.50 306 LEU A CA 1
ATOM 2464 C C . LEU A 1 306 ? 13.980 -1.810 -37.244 1.00 84.50 306 LEU A C 1
ATOM 2466 O O . LEU A 1 306 ? 13.545 -2.324 -36.217 1.00 84.50 306 LEU A O 1
ATOM 2470 N N . SER A 1 307 ? 15.290 -1.723 -37.502 1.00 81.19 307 SER A N 1
ATOM 2471 C CA . SER A 1 307 ? 16.320 -2.204 -36.573 1.00 81.19 307 SER A CA 1
ATOM 2472 C C . SER A 1 307 ? 16.252 -1.496 -35.215 1.00 81.19 307 SER A C 1
ATOM 2474 O O . SER A 1 307 ? 16.352 -2.154 -34.179 1.00 81.19 307 SER A O 1
ATOM 2476 N N . VAL A 1 308 ? 16.048 -0.173 -35.192 1.00 83.00 308 VAL A N 1
ATOM 2477 C CA . VAL A 1 308 ? 15.884 0.586 -33.938 1.00 83.00 308 VAL A CA 1
ATOM 2478 C C . VAL A 1 308 ? 14.617 0.148 -33.204 1.00 83.00 308 VAL A C 1
ATOM 2480 O O . VAL A 1 308 ? 14.677 -0.126 -32.008 1.00 83.00 308 VAL A O 1
ATOM 2483 N N . ILE A 1 309 ? 13.488 0.011 -33.905 1.00 86.88 309 ILE A N 1
ATOM 2484 C CA . ILE A 1 309 ? 12.222 -0.437 -33.302 1.00 86.88 309 ILE A CA 1
ATOM 2485 C C . ILE A 1 309 ? 12.372 -1.831 -32.683 1.00 86.88 309 ILE A C 1
ATOM 2487 O O . ILE A 1 309 ? 12.010 -2.016 -31.523 1.00 86.88 309 ILE A O 1
ATOM 2491 N N . ILE A 1 310 ? 12.949 -2.791 -33.414 1.00 87.06 310 ILE A N 1
ATOM 2492 C CA . ILE A 1 310 ? 13.185 -4.160 -32.925 1.00 87.06 310 ILE A CA 1
ATOM 2493 C C . ILE A 1 310 ? 14.085 -4.152 -31.687 1.00 87.06 310 ILE A C 1
ATOM 2495 O O . ILE A 1 310 ? 13.844 -4.908 -30.751 1.00 87.06 310 ILE A O 1
ATOM 2499 N N . THR A 1 311 ? 15.098 -3.285 -31.661 1.00 84.81 311 THR A N 1
ATOM 2500 C CA . THR A 1 311 ? 16.029 -3.189 -30.528 1.00 84.81 311 THR A CA 1
ATOM 2501 C C . THR A 1 311 ? 15.364 -2.558 -29.299 1.00 84.81 311 THR A C 1
ATOM 2503 O O . THR A 1 311 ? 15.607 -2.988 -28.174 1.00 84.81 311 THR A O 1
ATOM 2506 N N . LEU A 1 312 ? 14.502 -1.554 -29.490 1.00 88.88 312 LEU A N 1
ATOM 2507 C CA . LEU A 1 312 ? 13.841 -0.844 -28.390 1.00 88.88 312 LEU A CA 1
ATOM 2508 C C . LEU A 1 312 ? 12.621 -1.582 -27.834 1.00 88.88 312 LEU A C 1
ATOM 2510 O O . LEU A 1 312 ? 12.288 -1.413 -26.663 1.00 88.88 312 LEU A O 1
ATOM 2514 N N . MET A 1 313 ? 11.937 -2.390 -28.640 1.00 90.12 313 MET A N 1
ATOM 2515 C CA . MET A 1 313 ? 10.672 -3.001 -28.236 1.00 90.12 313 MET A CA 1
ATOM 2516 C C . MET A 1 313 ? 10.795 -3.922 -27.001 1.00 90.12 313 MET A C 1
ATOM 2518 O O . MET A 1 313 ? 9.980 -3.754 -26.091 1.00 90.12 313 MET A O 1
ATOM 2522 N N . PRO A 1 314 ? 11.825 -4.784 -26.859 1.00 88.12 314 PRO A N 1
ATOM 2523 C CA . PRO A 1 314 ? 12.061 -5.545 -25.628 1.00 88.12 314 PRO A CA 1
ATOM 2524 C C . PRO A 1 314 ? 12.293 -4.665 -24.400 1.00 88.12 314 PRO A C 1
ATOM 2526 O O . PRO A 1 314 ? 11.815 -4.982 -23.314 1.00 88.12 314 PRO A O 1
ATOM 2529 N N . VAL A 1 315 ? 12.993 -3.539 -24.568 1.00 88.38 315 VAL A N 1
ATOM 2530 C CA . VAL A 1 315 ? 13.246 -2.578 -23.486 1.00 88.38 315 VAL A CA 1
ATOM 2531 C C . VAL A 1 315 ? 11.931 -1.965 -23.011 1.00 88.38 315 VAL A C 1
ATOM 2533 O O . VAL A 1 315 ? 11.682 -1.890 -21.810 1.00 88.38 315 VAL A O 1
ATOM 2536 N N . VAL A 1 316 ? 11.060 -1.567 -23.943 1.00 90.44 316 VAL A N 1
ATOM 2537 C CA . VAL A 1 316 ? 9.732 -1.030 -23.613 1.00 90.44 316 VAL A CA 1
ATOM 2538 C C . VAL A 1 316 ? 8.851 -2.106 -22.971 1.00 90.44 316 VAL A C 1
ATOM 2540 O O . VAL A 1 316 ? 8.155 -1.813 -22.002 1.00 90.44 316 VAL A O 1
ATOM 2543 N N . ALA A 1 317 ? 8.908 -3.353 -23.446 1.00 89.62 317 ALA A N 1
ATOM 2544 C CA . ALA A 1 317 ? 8.178 -4.468 -22.846 1.00 89.62 317 ALA A CA 1
ATOM 2545 C C . ALA A 1 317 ? 8.611 -4.712 -21.391 1.00 89.62 317 ALA A C 1
ATOM 2547 O O . ALA A 1 317 ? 7.763 -4.764 -20.501 1.00 89.62 317 ALA A O 1
ATOM 2548 N N . ALA A 1 318 ? 9.922 -4.777 -21.134 1.00 87.19 318 ALA A N 1
ATOM 2549 C CA . ALA A 1 318 ? 10.482 -4.931 -19.792 1.00 87.19 318 ALA A CA 1
ATOM 2550 C C . ALA A 1 318 ? 10.148 -3.734 -18.885 1.00 87.19 318 ALA A C 1
ATOM 2552 O O . ALA A 1 318 ? 9.804 -3.912 -17.716 1.00 87.19 318 ALA A O 1
ATOM 2553 N N . TYR A 1 319 ? 10.187 -2.513 -19.428 1.00 90.31 319 TYR A N 1
ATOM 2554 C CA . TYR A 1 319 ? 9.749 -1.304 -18.730 1.00 90.31 319 TYR A CA 1
ATOM 2555 C C . TYR A 1 319 ? 8.284 -1.407 -18.299 1.00 90.31 319 TYR A C 1
ATOM 2557 O O . TYR A 1 319 ? 7.974 -1.162 -17.134 1.00 90.31 319 TYR A O 1
ATOM 2565 N N . ILE A 1 320 ? 7.388 -1.827 -19.197 1.00 90.12 320 ILE A N 1
ATOM 2566 C CA . ILE A 1 320 ? 5.974 -2.019 -18.863 1.00 90.12 320 ILE A CA 1
ATOM 2567 C C . ILE A 1 320 ? 5.818 -3.101 -17.790 1.00 90.12 320 ILE A C 1
ATOM 2569 O O . ILE A 1 320 ? 5.211 -2.829 -16.757 1.00 90.12 320 ILE A O 1
ATOM 2573 N N . ALA A 1 321 ? 6.428 -4.274 -17.972 1.00 88.06 321 ALA A N 1
ATOM 2574 C CA . ALA A 1 321 ? 6.352 -5.384 -17.019 1.00 88.06 321 ALA A CA 1
ATOM 2575 C C . ALA A 1 321 ? 6.851 -5.001 -15.614 1.00 88.06 321 ALA A C 1
ATOM 2577 O O . ALA A 1 321 ? 6.282 -5.398 -14.599 1.00 88.06 321 ALA A O 1
ATOM 2578 N N . SER A 1 322 ? 7.884 -4.162 -15.520 1.00 88.62 322 SER A N 1
ATOM 2579 C CA . SER A 1 322 ? 8.433 -3.752 -14.225 1.00 88.62 322 SER A CA 1
ATOM 2580 C C . SER A 1 322 ? 7.455 -2.943 -13.357 1.00 88.62 322 SER A C 1
ATOM 2582 O O . SER A 1 322 ? 7.592 -2.944 -12.131 1.00 88.62 322 SER A O 1
ATOM 2584 N N . PHE A 1 323 ? 6.424 -2.318 -13.943 1.00 88.12 323 PHE A N 1
ATOM 2585 C CA . PHE A 1 323 ? 5.371 -1.661 -13.170 1.00 88.12 323 PHE A CA 1
ATOM 2586 C C . PHE A 1 323 ? 4.620 -2.636 -12.258 1.00 88.12 323 PHE A C 1
ATOM 2588 O O . PHE A 1 323 ? 4.302 -2.283 -11.122 1.00 88.12 323 PHE A O 1
ATOM 2595 N N . GLU A 1 324 ? 4.369 -3.861 -12.714 1.00 87.50 324 GLU A N 1
ATOM 2596 C CA . GLU A 1 324 ? 3.694 -4.875 -11.905 1.00 87.50 324 GLU A CA 1
ATOM 2597 C C . GLU A 1 324 ? 4.476 -5.167 -10.620 1.00 87.50 324 GLU A C 1
ATOM 2599 O O . GLU A 1 324 ? 3.906 -5.160 -9.526 1.00 87.50 324 GLU A O 1
ATOM 2604 N N . ARG A 1 325 ? 5.800 -5.325 -10.738 1.00 84.50 325 ARG A N 1
ATOM 2605 C CA . ARG A 1 325 ? 6.700 -5.568 -9.602 1.00 84.50 325 ARG A CA 1
ATOM 2606 C C . ARG A 1 325 ? 6.784 -4.363 -8.663 1.00 84.50 325 ARG A C 1
ATOM 2608 O O . ARG A 1 325 ? 6.718 -4.539 -7.450 1.00 84.50 325 ARG A O 1
ATOM 2615 N N . ILE A 1 326 ? 6.897 -3.148 -9.210 1.00 84.88 326 ILE A N 1
ATOM 2616 C CA . ILE A 1 326 ? 7.016 -1.905 -8.426 1.00 84.88 326 ILE A CA 1
ATOM 2617 C C . ILE A 1 326 ? 5.777 -1.669 -7.564 1.00 84.88 326 ILE A C 1
ATOM 2619 O O . ILE A 1 326 ? 5.884 -1.326 -6.387 1.00 84.88 326 ILE A O 1
ATOM 2623 N N . TYR A 1 327 ? 4.589 -1.822 -8.145 1.00 85.62 327 TYR A N 1
ATOM 2624 C CA . TYR A 1 327 ? 3.352 -1.602 -7.404 1.00 85.62 327 TYR A CA 1
ATOM 2625 C C . TYR A 1 327 ? 2.924 -2.839 -6.611 1.00 85.62 327 TYR A C 1
ATOM 2627 O O . TYR A 1 327 ? 2.171 -2.714 -5.642 1.00 85.62 327 TYR A O 1
ATOM 2635 N N . GLY A 1 328 ? 3.413 -4.024 -6.987 1.00 87.75 328 GLY A N 1
ATOM 2636 C CA . GLY A 1 328 ? 3.071 -5.290 -6.353 1.00 87.75 328 GLY A CA 1
ATOM 2637 C C . GLY A 1 328 ? 1.567 -5.544 -6.378 1.00 87.75 328 GLY A C 1
ATOM 2638 O O . GLY A 1 328 ? 1.011 -5.961 -5.363 1.00 87.75 328 GLY A O 1
ATOM 2639 N N . TRP A 1 329 ? 0.890 -5.221 -7.486 1.00 90.38 329 TRP A N 1
ATOM 2640 C CA . TRP A 1 329 ? -0.575 -5.252 -7.559 1.00 90.38 329 TRP A CA 1
ATOM 2641 C C . TRP A 1 329 ? -1.152 -6.621 -7.229 1.00 90.38 329 TRP A C 1
ATOM 2643 O O . TRP A 1 329 ? -2.065 -6.688 -6.415 1.00 90.38 329 TRP A O 1
ATOM 2653 N N . GLU A 1 330 ? -0.584 -7.699 -7.772 1.00 90.50 330 GLU A N 1
ATOM 2654 C CA . GLU A 1 330 ? -1.008 -9.073 -7.477 1.00 90.50 330 GLU A CA 1
ATOM 2655 C C . GLU A 1 330 ? -0.899 -9.384 -5.976 1.00 90.50 330 GLU A C 1
ATOM 2657 O O . GLU A 1 330 ? -1.831 -9.895 -5.350 1.00 90.50 330 GLU A O 1
ATOM 2662 N N . ARG A 1 331 ? 0.218 -8.984 -5.353 1.00 88.44 331 ARG A N 1
ATOM 2663 C CA . ARG A 1 331 ? 0.421 -9.129 -3.907 1.00 88.44 331 ARG A CA 1
ATOM 2664 C C . ARG A 1 331 ? -0.636 -8.357 -3.119 1.00 88.44 331 ARG A C 1
ATOM 2666 O O . ARG A 1 331 ? -1.172 -8.890 -2.148 1.00 88.44 331 ARG A O 1
ATOM 2673 N N . GLN A 1 332 ? -0.899 -7.102 -3.481 1.00 90.62 332 GLN A N 1
ATOM 2674 C CA . GLN A 1 332 ? -1.886 -6.284 -2.773 1.00 90.62 332 GLN A CA 1
ATOM 2675 C C . GLN A 1 332 ? -3.311 -6.816 -2.984 1.00 90.62 332 GLN A C 1
ATOM 2677 O O . GLN A 1 332 ? -4.087 -6.852 -2.032 1.00 90.62 332 GLN A O 1
ATOM 2682 N N . ALA A 1 333 ? -3.634 -7.282 -4.194 1.00 93.12 333 ALA A N 1
ATOM 2683 C CA . ALA A 1 333 ? -4.905 -7.921 -4.515 1.00 93.12 333 ALA A CA 1
ATOM 2684 C C . ALA A 1 333 ? -5.106 -9.181 -3.670 1.00 93.12 333 ALA A C 1
ATOM 2686 O O . ALA A 1 333 ? -6.130 -9.304 -3.008 1.00 93.12 333 ALA A O 1
ATOM 2687 N N . THR A 1 334 ? -4.098 -10.054 -3.587 1.00 92.06 334 THR A N 1
ATOM 2688 C CA . THR A 1 334 ? -4.141 -11.278 -2.769 1.00 92.06 334 THR A CA 1
ATOM 2689 C C . THR A 1 334 ? -4.360 -10.969 -1.288 1.00 92.06 334 THR A C 1
ATOM 2691 O O . THR A 1 334 ? -5.180 -11.607 -0.625 1.00 92.06 334 THR A O 1
ATOM 2694 N N . LEU A 1 335 ? -3.655 -9.966 -0.753 1.00 91.00 335 LEU A N 1
ATOM 2695 C CA . LEU A 1 335 ? -3.804 -9.560 0.643 1.00 91.00 335 LEU A CA 1
ATOM 2696 C C . LEU A 1 335 ? -5.229 -9.057 0.919 1.00 91.00 335 LEU A C 1
ATOM 2698 O O . LEU A 1 335 ? -5.870 -9.553 1.848 1.00 91.00 335 LEU A O 1
ATOM 2702 N N . TYR A 1 336 ? -5.755 -8.154 0.084 1.00 93.69 336 TYR A N 1
ATOM 2703 C CA . TYR A 1 336 ? -7.120 -7.636 0.226 1.00 93.69 336 TYR A CA 1
ATOM 2704 C C . TYR A 1 336 ? -8.188 -8.693 -0.008 1.00 93.69 336 TYR A C 1
ATOM 2706 O O . TYR A 1 336 ? -9.194 -8.704 0.695 1.00 93.69 336 TYR A O 1
ATOM 2714 N N . PHE A 1 337 ? -7.963 -9.607 -0.945 1.00 95.31 337 PHE A N 1
ATOM 2715 C CA . PHE A 1 337 ? -8.846 -10.736 -1.187 1.00 95.31 337 PHE A CA 1
ATOM 2716 C C . PHE A 1 337 ? -8.930 -11.631 0.048 1.00 95.31 337 PHE A C 1
ATOM 2718 O O . PHE A 1 337 ? -10.028 -11.933 0.510 1.00 95.31 337 PHE A O 1
ATOM 2725 N N . SER A 1 338 ? -7.787 -11.969 0.654 1.00 93.81 338 SER A N 1
ATOM 2726 C CA . SER A 1 338 ? -7.759 -12.776 1.876 1.00 93.81 338 SER A CA 1
ATOM 2727 C C . SER A 1 338 ? -8.465 -12.084 3.048 1.00 93.81 338 SER A C 1
ATOM 2729 O O . SER A 1 338 ? -9.232 -12.725 3.765 1.00 93.81 338 SER A O 1
ATOM 2731 N N . ALA A 1 339 ? -8.248 -10.776 3.232 1.00 92.94 339 ALA A N 1
ATOM 2732 C CA . ALA A 1 339 ? -8.895 -9.995 4.283 1.00 92.94 339 ALA A CA 1
ATOM 2733 C C . ALA A 1 339 ? -10.409 -9.935 4.053 1.00 92.94 339 ALA A C 1
ATOM 2735 O O . ALA A 1 339 ? -11.189 -10.226 4.955 1.00 92.94 339 ALA A O 1
ATOM 2736 N N . ARG A 1 340 ? -10.830 -9.658 2.816 1.00 95.31 340 ARG A N 1
ATOM 2737 C CA . ARG A 1 340 ? -12.237 -9.647 2.417 1.00 95.31 340 ARG A CA 1
ATOM 2738 C C . ARG A 1 340 ? -12.919 -10.995 2.651 1.00 95.31 340 ARG A C 1
ATOM 2740 O O . ARG A 1 340 ? -14.005 -11.005 3.215 1.00 95.31 340 ARG A O 1
ATOM 2747 N N . GLN A 1 341 ? -12.297 -12.113 2.274 1.00 95.00 341 GLN A N 1
ATOM 2748 C CA . GLN A 1 341 ? -12.862 -13.446 2.512 1.00 95.00 341 GLN A CA 1
ATOM 2749 C C . GLN A 1 341 ? -13.035 -13.749 4.004 1.00 95.00 341 GLN A C 1
ATOM 2751 O O . GLN A 1 341 ? -14.056 -14.313 4.402 1.00 95.00 341 GLN A O 1
ATOM 2756 N N . ARG A 1 342 ? -12.066 -13.355 4.845 1.00 93.06 342 ARG A N 1
ATOM 2757 C CA . ARG A 1 342 ? -12.203 -13.474 6.306 1.00 93.06 342 ARG A CA 1
ATOM 2758 C C . ARG A 1 342 ? -13.392 -12.651 6.804 1.00 93.06 342 ARG A C 1
ATOM 2760 O O . ARG A 1 342 ? -14.239 -13.188 7.512 1.00 93.06 342 ARG A O 1
ATOM 2767 N N . LEU A 1 343 ? -13.526 -11.401 6.360 1.00 92.94 343 LEU A N 1
ATOM 2768 C CA . LEU A 1 343 ? -14.663 -10.549 6.723 1.00 92.94 343 LEU A CA 1
ATOM 2769 C C . LEU A 1 343 ? -16.009 -11.110 6.250 1.00 92.94 343 LEU A C 1
ATOM 2771 O O . LEU A 1 343 ? -16.964 -11.077 7.014 1.00 92.94 343 LEU A O 1
ATOM 2775 N N . GLU A 1 344 ? -16.099 -11.651 5.033 1.00 93.06 344 GLU A N 1
ATOM 2776 C CA . GLU A 1 344 ? -17.325 -12.280 4.510 1.00 93.06 344 GLU A CA 1
ATOM 2777 C C . GLU A 1 344 ? -17.721 -13.513 5.337 1.00 93.06 344 GLU A C 1
ATOM 2779 O O . GLU A 1 344 ? -18.901 -13.722 5.625 1.00 93.06 344 GLU A O 1
ATOM 2784 N N . LYS A 1 345 ? -16.740 -14.298 5.802 1.00 90.44 345 LYS A N 1
ATOM 2785 C CA . LYS A 1 345 ? -16.982 -15.407 6.734 1.00 90.44 345 LYS A CA 1
ATOM 2786 C C . LYS A 1 345 ? -17.528 -14.908 8.077 1.00 90.44 345 LYS A C 1
ATOM 2788 O O . LYS A 1 345 ? -18.445 -15.523 8.620 1.00 90.44 345 LYS A O 1
ATOM 2793 N N . HIS A 1 346 ? -16.989 -13.809 8.607 1.00 87.12 346 HIS A N 1
ATOM 2794 C CA . HIS A 1 346 ? -17.487 -13.203 9.844 1.00 87.12 346 HIS A CA 1
ATOM 2795 C C . HIS A 1 346 ? -18.854 -12.539 9.658 1.00 87.12 346 HIS A C 1
ATOM 2797 O O . HIS A 1 346 ? -19.663 -12.585 10.575 1.00 87.12 346 HIS A O 1
ATOM 2803 N N . GLU A 1 347 ? -19.161 -11.988 8.484 1.00 87.69 347 GLU A N 1
ATOM 2804 C CA . GLU A 1 347 ? -20.417 -11.286 8.208 1.00 87.69 347 GLU A CA 1
ATOM 2805 C C . GLU A 1 347 ? -21.646 -12.162 8.463 1.00 87.69 347 GLU A C 1
ATOM 2807 O O . GLU A 1 347 ? -22.586 -11.693 9.092 1.00 87.69 347 GLU A O 1
ATOM 2812 N N . LEU A 1 348 ? -21.637 -13.439 8.068 1.00 85.69 348 LEU A N 1
ATOM 2813 C CA . LEU A 1 348 ? -22.756 -14.350 8.351 1.00 85.69 348 LEU A CA 1
ATOM 2814 C C . LEU A 1 348 ? -22.980 -14.529 9.859 1.00 85.69 348 LEU A C 1
ATOM 2816 O O . LEU A 1 348 ? -24.110 -14.432 10.338 1.00 85.69 348 LEU A O 1
ATOM 2820 N N . THR A 1 349 ? -21.895 -14.720 10.610 1.00 85.62 349 THR A N 1
ATOM 2821 C CA . THR A 1 349 ? -21.919 -14.834 12.074 1.00 85.62 349 THR A CA 1
ATOM 2822 C C . THR A 1 349 ? -22.370 -13.528 12.728 1.00 85.62 349 THR A C 1
ATOM 2824 O O . THR A 1 349 ? -23.147 -13.541 13.677 1.00 85.62 349 THR A O 1
ATOM 2827 N N . ILE A 1 350 ? -21.907 -12.389 12.214 1.00 83.06 350 ILE A N 1
ATOM 2828 C CA . ILE A 1 350 ? -22.260 -11.055 12.704 1.00 83.06 350 ILE A CA 1
ATOM 2829 C C . ILE A 1 350 ? -23.738 -10.774 12.446 1.00 83.06 350 ILE A C 1
ATOM 2831 O O . ILE A 1 350 ? -24.419 -10.312 13.349 1.00 83.06 350 ILE A O 1
ATOM 2835 N N . GLN A 1 351 ? -24.260 -11.088 11.260 1.00 83.50 351 GLN A N 1
ATOM 2836 C CA . GLN A 1 351 ? -25.676 -10.906 10.926 1.00 83.50 351 GLN A CA 1
ATOM 2837 C C . GLN A 1 351 ? -26.580 -11.761 11.820 1.00 83.50 351 GLN A C 1
ATOM 2839 O O . GLN A 1 351 ? -27.599 -11.272 12.303 1.00 83.50 351 GLN A O 1
ATOM 2844 N N . GLN A 1 352 ? -26.191 -13.009 12.099 1.00 83.81 352 GLN A N 1
ATOM 2845 C CA . GLN A 1 352 ? -26.886 -13.854 13.076 1.00 83.81 352 GLN A CA 1
ATOM 2846 C C . GLN A 1 352 ? -26.880 -13.203 14.464 1.00 83.81 352 GLN A C 1
ATOM 2848 O O . GLN A 1 352 ? -27.941 -12.961 15.031 1.00 83.81 352 GLN A O 1
ATOM 2853 N N . ARG A 1 353 ? -25.699 -12.801 14.952 1.00 82.38 353 ARG A N 1
ATOM 2854 C CA . ARG A 1 353 ? -25.547 -12.127 16.247 1.00 82.38 353 ARG A CA 1
ATOM 2855 C C . ARG A 1 353 ? -26.343 -10.826 16.339 1.00 82.38 353 ARG A C 1
ATOM 2857 O O . ARG A 1 353 ? -26.933 -10.583 17.379 1.00 82.38 353 ARG A O 1
ATOM 2864 N N . ILE A 1 354 ? -26.391 -10.020 15.272 1.00 76.12 354 ILE A N 1
ATOM 2865 C CA . ILE A 1 354 ? -27.173 -8.773 15.188 1.00 76.12 354 ILE A CA 1
ATOM 2866 C C . ILE A 1 354 ? -28.668 -9.059 15.348 1.00 76.12 354 ILE A C 1
ATOM 2868 O O . ILE A 1 354 ? -29.346 -8.359 16.098 1.00 76.12 354 ILE A O 1
ATOM 2872 N N . ASN A 1 355 ? -29.179 -10.080 14.657 1.00 76.56 355 ASN A N 1
ATOM 2873 C CA . ASN A 1 355 ? -30.588 -10.469 14.741 1.00 76.56 355 ASN A CA 1
ATOM 2874 C C . ASN A 1 355 ? -30.949 -11.032 16.123 1.00 76.56 355 ASN A C 1
ATOM 2876 O O . ASN A 1 355 ? -32.079 -10.861 16.580 1.00 76.56 355 ASN A O 1
ATOM 2880 N N . ASP A 1 356 ? -29.975 -11.642 16.798 1.00 71.38 356 ASP A N 1
ATOM 2881 C CA . ASP A 1 356 ? -30.118 -12.210 18.136 1.00 71.38 356 ASP A CA 1
ATOM 2882 C C . ASP A 1 356 ? -29.955 -11.176 19.267 1.00 71.38 356 ASP A C 1
ATOM 2884 O O . ASP A 1 356 ? -30.124 -11.534 20.437 1.00 71.38 356 ASP A O 1
ATOM 2888 N N . ILE A 1 357 ? -29.678 -9.895 18.959 1.00 69.12 357 ILE A N 1
ATOM 2889 C CA . ILE A 1 357 ? -29.564 -8.824 19.966 1.00 69.12 357 ILE A CA 1
ATOM 2890 C C . ILE A 1 357 ? -30.903 -8.645 20.683 1.00 69.12 357 ILE A C 1
ATOM 2892 O O . ILE A 1 357 ? -31.806 -7.920 20.249 1.00 69.12 357 ILE A O 1
ATOM 2896 N N . LYS A 1 358 ? -31.006 -9.269 21.854 1.00 63.41 358 LYS A N 1
ATOM 2897 C CA . LYS A 1 358 ? -31.996 -8.919 22.872 1.00 63.41 358 LYS A CA 1
ATOM 2898 C C . LYS A 1 358 ? -31.604 -7.575 23.498 1.00 63.41 358 LYS A C 1
ATOM 2900 O O . LYS A 1 358 ? -30.462 -7.132 23.397 1.00 63.41 358 LYS A O 1
ATOM 2905 N N . GLN A 1 359 ? -32.575 -6.866 24.080 1.00 54.78 359 GLN A N 1
ATOM 2906 C CA . GLN A 1 359 ? -32.357 -5.511 24.607 1.00 54.78 359 GLN A CA 1
ATOM 2907 C C . GLN A 1 359 ? -31.146 -5.460 25.555 1.00 54.78 359 GLN A C 1
ATOM 2909 O O . GLN A 1 359 ? -31.147 -6.156 26.563 1.00 54.78 359 GLN A O 1
ATOM 2914 N N . GLY A 1 360 ? -30.161 -4.609 25.246 1.00 59.50 360 GLY A N 1
ATOM 2915 C CA . GLY A 1 360 ? -29.066 -4.276 26.164 1.00 59.50 360 GLY A CA 1
ATOM 2916 C C . GLY A 1 360 ? -27.850 -5.209 26.153 1.00 59.50 360 GLY A C 1
ATOM 2917 O O . GLY A 1 360 ? -27.008 -5.073 27.035 1.00 59.50 360 GLY A O 1
ATOM 2918 N N . ASP A 1 361 ? -27.728 -6.138 25.199 1.00 75.88 361 ASP A N 1
ATOM 2919 C CA . ASP A 1 361 ? -26.610 -7.092 25.194 1.00 75.88 361 ASP A CA 1
ATOM 2920 C C . ASP A 1 361 ? -25.313 -6.490 24.613 1.00 75.88 361 ASP A C 1
ATOM 2922 O O . ASP A 1 361 ? -24.972 -6.656 23.438 1.00 75.88 361 ASP A O 1
ATOM 2926 N N . TRP A 1 362 ? -24.593 -5.746 25.457 1.00 82.62 362 TRP A N 1
ATOM 2927 C CA . TRP A 1 362 ? -23.285 -5.151 25.155 1.00 82.62 362 TRP A CA 1
ATOM 2928 C C . TRP A 1 362 ? -22.244 -6.190 24.709 1.00 82.62 362 TRP A C 1
ATOM 2930 O O . TRP A 1 362 ? -21.352 -5.877 23.918 1.00 82.62 362 TRP A O 1
ATOM 2940 N N . GLU A 1 363 ? -22.376 -7.447 25.145 1.00 85.94 363 GLU A N 1
ATOM 2941 C CA . GLU A 1 363 ? -21.450 -8.514 24.758 1.00 85.94 363 GLU A CA 1
ATOM 2942 C C . GLU A 1 363 ? -21.495 -8.812 23.267 1.00 85.94 363 GLU A C 1
ATOM 2944 O O . GLU A 1 363 ? -20.470 -9.155 22.671 1.00 85.94 363 GLU A O 1
ATOM 2949 N N . VAL A 1 364 ? -22.658 -8.637 22.635 1.00 87.25 364 VAL A N 1
ATOM 2950 C CA . VAL A 1 364 ? -22.785 -8.840 21.194 1.00 87.25 364 VAL A CA 1
ATOM 2951 C C . VAL A 1 364 ? -21.973 -7.799 20.432 1.00 87.25 364 VAL A C 1
ATOM 2953 O O . VAL A 1 364 ? -21.211 -8.171 19.539 1.00 87.25 364 VAL A O 1
ATOM 2956 N N . LEU A 1 365 ? -22.081 -6.516 20.801 1.00 89.19 365 LEU A N 1
ATOM 2957 C CA . LEU A 1 365 ? -21.277 -5.456 20.186 1.00 89.19 365 LEU A CA 1
ATOM 2958 C C . LEU A 1 365 ? -19.784 -5.737 20.380 1.00 89.19 365 LEU A C 1
ATOM 2960 O O . LEU A 1 365 ? -19.029 -5.705 19.408 1.00 89.19 365 LEU A O 1
ATOM 2964 N N . ARG A 1 366 ? -19.369 -6.076 21.608 1.00 91.62 366 ARG A N 1
ATOM 2965 C CA . ARG A 1 366 ? -17.968 -6.380 21.921 1.00 91.62 366 ARG A CA 1
ATOM 2966 C C . ARG A 1 366 ? -17.421 -7.535 21.103 1.00 91.62 366 ARG A C 1
ATOM 2968 O O . ARG A 1 366 ? -16.325 -7.427 20.558 1.00 91.62 366 ARG A O 1
ATOM 2975 N N . ALA A 1 367 ? -18.177 -8.623 21.005 1.00 90.62 367 ALA A N 1
ATOM 2976 C CA . ALA A 1 367 ? -17.775 -9.789 20.236 1.00 90.62 367 ALA A CA 1
ATOM 2977 C C . ALA A 1 367 ? -17.676 -9.470 18.738 1.00 90.62 367 ALA A C 1
ATOM 2979 O O . ALA A 1 367 ? -16.690 -9.833 18.107 1.00 90.62 367 ALA A O 1
ATOM 2980 N N . VAL A 1 368 ? -18.652 -8.742 18.181 1.00 91.69 368 VAL A N 1
ATOM 2981 C CA . VAL A 1 368 ? -18.634 -8.336 16.766 1.00 91.69 368 VAL A CA 1
ATOM 2982 C C . VAL A 1 368 ? -17.430 -7.446 16.462 1.00 91.69 368 VAL A C 1
ATOM 2984 O O . VAL A 1 368 ? -16.726 -7.691 15.485 1.00 91.69 368 VAL A O 1
ATOM 2987 N N . VAL A 1 369 ? -17.176 -6.428 17.289 1.00 93.62 369 VAL A N 1
ATOM 2988 C CA . VAL A 1 369 ? -16.047 -5.509 17.084 1.00 93.62 369 VAL A CA 1
ATOM 2989 C C . VAL A 1 369 ? -14.718 -6.239 17.249 1.00 93.62 369 VAL A C 1
ATOM 2991 O O . VAL A 1 369 ? -13.828 -6.041 16.430 1.00 93.62 369 VAL A O 1
ATOM 2994 N N . ARG A 1 370 ? -14.587 -7.121 18.246 1.00 94.38 370 ARG A N 1
ATOM 2995 C CA . ARG A 1 370 ? -13.378 -7.931 18.444 1.00 94.38 370 ARG A CA 1
ATOM 2996 C C . ARG A 1 370 ? -13.083 -8.816 17.233 1.00 94.38 370 ARG A C 1
ATOM 2998 O O . ARG A 1 370 ? -12.014 -8.687 16.654 1.00 94.38 370 ARG A O 1
ATOM 3005 N N . ASP A 1 371 ? -14.045 -9.632 16.799 1.00 92.00 371 ASP A N 1
ATOM 3006 C CA . ASP A 1 371 ? -13.858 -10.571 15.682 1.00 92.00 371 ASP A CA 1
ATOM 3007 C C . ASP A 1 371 ? -13.437 -9.849 14.383 1.00 92.00 371 ASP A C 1
ATOM 3009 O O . ASP A 1 371 ? -12.578 -10.318 13.626 1.00 92.00 371 ASP A O 1
ATOM 3013 N N . VAL A 1 372 ? -14.039 -8.686 14.113 1.00 93.94 372 VAL A N 1
ATOM 3014 C CA . VAL A 1 372 ? -13.739 -7.889 12.917 1.00 93.94 372 VAL A CA 1
ATOM 3015 C C . VAL A 1 372 ? -12.396 -7.169 13.040 1.00 93.94 372 VAL A C 1
ATOM 3017 O O . VAL A 1 372 ? -11.606 -7.201 12.095 1.00 93.94 372 VAL A O 1
ATOM 3020 N N . GLU A 1 373 ? -12.109 -6.523 14.172 1.00 95.06 373 GLU A N 1
ATOM 3021 C CA . GLU A 1 373 ? -10.839 -5.816 14.350 1.00 95.06 373 GLU A CA 1
ATOM 3022 C C . GLU A 1 373 ? -9.640 -6.766 14.449 1.00 95.06 373 GLU A C 1
ATOM 3024 O O . GLU A 1 373 ? -8.565 -6.404 13.979 1.00 95.06 373 GLU A O 1
ATOM 3029 N N . ASP A 1 374 ? -9.809 -7.989 14.952 1.00 93.00 374 ASP A N 1
ATOM 3030 C CA . ASP A 1 374 ? -8.755 -9.011 14.928 1.00 93.00 374 ASP A CA 1
ATOM 3031 C C . ASP A 1 374 ? -8.456 -9.465 13.488 1.00 93.00 374 ASP A C 1
ATOM 3033 O O . ASP A 1 374 ? -7.297 -9.603 13.096 1.00 93.00 374 ASP A O 1
ATOM 3037 N N . THR A 1 375 ? -9.483 -9.567 12.634 1.00 91.44 375 THR A N 1
ATOM 3038 C CA . THR A 1 375 ? -9.290 -9.822 11.194 1.00 91.44 375 THR A CA 1
ATOM 3039 C C . THR A 1 375 ? -8.484 -8.707 10.513 1.00 91.44 375 THR A C 1
ATOM 3041 O O . THR A 1 375 ? -7.682 -8.980 9.608 1.00 91.44 375 THR A O 1
ATOM 3044 N N . PHE A 1 376 ? -8.706 -7.451 10.916 1.00 92.44 376 PHE A N 1
ATOM 3045 C CA . PHE A 1 376 ? -7.931 -6.310 10.428 1.00 92.44 376 PHE A CA 1
ATOM 3046 C C . PHE A 1 376 ? -6.510 -6.292 10.994 1.00 92.44 376 PHE A C 1
ATOM 3048 O O . PHE A 1 376 ? -5.581 -5.959 10.261 1.00 92.44 376 PHE A O 1
ATOM 3055 N N . ASP A 1 377 ? -6.313 -6.679 12.250 1.00 92.25 377 ASP A N 1
ATOM 3056 C CA . ASP A 1 377 ? -4.990 -6.754 12.874 1.00 92.25 377 ASP A CA 1
ATOM 3057 C C . ASP A 1 377 ? -4.084 -7.784 12.184 1.00 92.25 377 ASP A C 1
ATOM 3059 O O . ASP A 1 377 ? -2.926 -7.498 11.864 1.00 92.25 377 ASP A O 1
ATOM 3063 N N . ASP A 1 378 ? -4.638 -8.946 11.827 1.00 90.31 378 ASP A N 1
ATOM 3064 C CA . ASP A 1 378 ? -3.942 -9.953 11.021 1.00 90.31 378 ASP A CA 1
ATOM 3065 C C . ASP A 1 378 ? -3.463 -9.378 9.681 1.00 90.31 378 ASP A C 1
ATOM 3067 O O . ASP A 1 378 ? -2.345 -9.641 9.227 1.00 90.31 378 ASP A O 1
ATOM 3071 N N . GLU A 1 379 ? -4.300 -8.570 9.026 1.00 90.00 379 GLU A N 1
ATOM 3072 C CA . GLU A 1 379 ? -3.926 -7.890 7.789 1.00 90.00 379 GLU A CA 1
ATOM 3073 C C . GLU A 1 379 ? -2.802 -6.873 8.030 1.00 90.00 379 GLU A C 1
ATOM 3075 O O . GLU A 1 379 ? -1.788 -6.885 7.327 1.00 90.00 379 GLU A O 1
ATOM 3080 N N . VAL A 1 380 ? -2.955 -6.005 9.031 1.00 88.50 380 VAL A N 1
ATOM 3081 C CA . VAL A 1 380 ? -1.962 -4.992 9.418 1.00 88.50 380 VAL A CA 1
ATOM 3082 C C . VAL A 1 380 ? -0.610 -5.639 9.740 1.00 88.50 380 VAL A C 1
ATOM 3084 O O . VAL A 1 380 ? 0.443 -5.145 9.320 1.00 88.50 380 VAL A O 1
ATOM 3087 N N . THR A 1 381 ? -0.623 -6.797 10.390 1.00 87.06 381 THR A N 1
ATOM 3088 C CA . THR A 1 381 ? 0.573 -7.586 10.698 1.00 87.06 381 THR A CA 1
ATOM 3089 C C . THR A 1 381 ? 1.224 -8.170 9.438 1.00 87.06 381 THR A C 1
ATOM 3091 O O . THR A 1 381 ? 2.455 -8.183 9.318 1.00 87.06 381 THR A O 1
ATOM 3094 N N . GLN A 1 382 ? 0.441 -8.573 8.432 1.00 83.56 382 GLN A N 1
ATOM 3095 C CA . GLN A 1 382 ? 0.973 -8.993 7.126 1.00 83.56 382 GLN A CA 1
ATOM 3096 C C . GLN A 1 382 ? 1.646 -7.849 6.355 1.00 83.56 382 GLN A C 1
ATOM 3098 O O . GLN A 1 382 ? 2.606 -8.089 5.613 1.00 83.56 382 GLN A O 1
ATOM 3103 N N . TRP A 1 383 ? 1.190 -6.606 6.536 1.00 77.81 383 TRP A N 1
ATOM 3104 C CA . TRP A 1 383 ? 1.895 -5.435 6.008 1.00 77.81 383 TRP A CA 1
ATOM 3105 C C . TRP A 1 383 ? 3.256 -5.244 6.691 1.00 77.81 383 TRP A C 1
ATOM 3107 O O . TRP A 1 383 ? 4.240 -4.987 6.000 1.00 77.81 383 TRP A O 1
ATOM 3117 N N . GLY A 1 384 ? 3.320 -5.417 8.018 1.00 72.00 384 GLY A N 1
ATOM 3118 C CA . GLY A 1 384 ? 4.529 -5.227 8.830 1.00 72.00 384 GLY A CA 1
ATOM 3119 C C . GLY A 1 384 ? 5.598 -6.313 8.659 1.00 72.00 384 GLY A C 1
ATOM 3120 O O . GLY A 1 384 ? 6.750 -5.995 8.387 1.00 72.00 384 GLY A O 1
ATOM 3121 N N . SER A 1 385 ? 5.227 -7.593 8.741 1.00 70.19 385 SER A N 1
ATOM 3122 C CA . SER A 1 385 ? 6.165 -8.736 8.667 1.00 70.19 385 SER A CA 1
ATOM 3123 C C . SER A 1 385 ? 6.993 -8.794 7.377 1.00 70.19 385 SER A C 1
ATOM 3125 O O . SER A 1 385 ? 8.097 -9.336 7.347 1.00 70.19 385 SER A O 1
ATOM 3127 N N . LYS A 1 386 ? 6.480 -8.216 6.289 1.00 62.06 386 LYS A N 1
ATOM 3128 C CA . LYS A 1 386 ? 7.162 -8.197 4.990 1.00 62.06 386 LYS A CA 1
ATOM 3129 C C . LYS A 1 386 ? 8.077 -6.988 4.796 1.00 62.06 386 LYS A C 1
ATOM 3131 O O . LYS A 1 386 ? 8.877 -7.000 3.857 1.00 62.06 386 LYS A O 1
ATOM 3136 N N . VAL A 1 387 ? 8.002 -5.974 5.663 1.00 59.16 387 VAL A N 1
ATOM 3137 C CA . VAL A 1 387 ? 9.001 -4.892 5.711 1.00 59.16 387 VAL A CA 1
ATOM 3138 C C . VAL A 1 387 ? 10.381 -5.489 5.978 1.00 59.16 387 VAL A C 1
ATOM 3140 O O . VAL A 1 387 ? 11.329 -5.164 5.268 1.00 59.16 387 VAL A O 1
ATOM 3143 N N . ASP A 1 388 ? 10.447 -6.449 6.898 1.00 52.56 388 ASP A N 1
ATOM 3144 C CA . ASP A 1 388 ? 11.672 -7.130 7.327 1.00 52.56 388 ASP A CA 1
ATOM 3145 C C . ASP A 1 388 ? 12.277 -8.016 6.234 1.00 52.56 388 ASP A C 1
ATOM 3147 O O . ASP A 1 388 ? 13.483 -8.236 6.200 1.00 52.56 388 ASP A O 1
ATOM 3151 N N . GLN A 1 389 ? 11.452 -8.535 5.322 1.00 53.25 389 GLN A N 1
ATOM 3152 C CA . GLN A 1 389 ? 11.918 -9.344 4.192 1.00 53.25 389 GLN A CA 1
ATOM 3153 C C . GLN A 1 389 ? 12.390 -8.470 3.024 1.00 53.25 389 GLN A C 1
ATOM 3155 O O . GLN A 1 389 ? 13.425 -8.747 2.416 1.00 53.25 389 GLN A O 1
ATOM 3160 N N . THR A 1 390 ? 11.660 -7.388 2.734 1.00 49.72 390 THR A N 1
ATOM 3161 C CA . THR A 1 390 ? 11.969 -6.484 1.612 1.00 49.72 390 THR A CA 1
ATOM 3162 C C . THR A 1 390 ? 13.213 -5.636 1.904 1.00 49.72 390 THR A C 1
ATOM 3164 O O . THR A 1 390 ? 13.997 -5.362 1.002 1.00 49.72 390 THR A O 1
ATOM 3167 N N . SER A 1 391 ? 13.453 -5.270 3.170 1.00 48.53 391 SER A N 1
ATOM 3168 C CA . SER A 1 391 ? 14.685 -4.585 3.586 1.00 48.53 391 SER A CA 1
ATOM 3169 C C . SER A 1 391 ? 15.939 -5.463 3.465 1.00 48.53 391 SER A C 1
ATOM 3171 O O . SER A 1 391 ? 17.038 -4.930 3.323 1.00 48.53 391 SER A O 1
ATOM 3173 N N . ARG A 1 392 ? 15.788 -6.797 3.486 1.00 42.03 392 ARG A N 1
ATOM 3174 C CA . ARG A 1 392 ? 16.899 -7.767 3.448 1.00 42.03 392 ARG A CA 1
ATOM 3175 C C . ARG A 1 392 ? 17.328 -8.189 2.043 1.00 42.03 392 ARG A C 1
ATOM 3177 O O . ARG A 1 392 ? 18.437 -8.687 1.888 1.00 42.03 392 ARG A O 1
ATOM 3184 N N . THR A 1 393 ? 16.498 -7.981 1.022 1.00 44.38 393 THR A N 1
ATOM 3185 C CA . THR A 1 393 ? 16.845 -8.276 -0.380 1.00 44.38 393 THR A CA 1
ATOM 3186 C C . THR A 1 393 ? 16.509 -7.074 -1.259 1.00 44.38 393 THR A C 1
ATOM 3188 O O . THR A 1 393 ? 15.400 -6.977 -1.785 1.00 44.38 393 THR A O 1
ATOM 3191 N N . PRO A 1 394 ? 17.435 -6.107 -1.396 1.00 49.00 394 PRO A N 1
ATOM 3192 C CA . PRO A 1 394 ? 17.220 -4.963 -2.263 1.00 49.00 394 PRO A CA 1
ATOM 3193 C C . PRO A 1 394 ? 17.259 -5.447 -3.708 1.00 49.00 394 PRO A C 1
ATOM 3195 O O . PRO A 1 394 ? 18.333 -5.636 -4.264 1.00 49.00 394 PRO A O 1
ATOM 3198 N N . ILE A 1 395 ? 16.095 -5.647 -4.318 1.00 54.34 395 ILE A N 1
ATOM 3199 C CA . ILE A 1 395 ? 16.035 -5.968 -5.739 1.00 54.34 395 ILE A CA 1
ATOM 3200 C C . ILE A 1 395 ? 16.427 -4.696 -6.491 1.00 54.34 395 ILE A C 1
ATOM 3202 O O . ILE A 1 395 ? 15.649 -3.741 -6.562 1.00 54.34 395 ILE A O 1
ATOM 3206 N N . SER A 1 396 ? 17.657 -4.625 -6.998 1.00 59.00 396 SER A N 1
ATOM 3207 C CA . SER A 1 396 ? 18.027 -3.516 -7.870 1.00 59.00 396 SER A CA 1
ATOM 3208 C C . SER A 1 396 ? 17.164 -3.590 -9.131 1.00 59.00 396 SER A C 1
ATOM 3210 O O . SER A 1 396 ? 16.922 -4.667 -9.675 1.00 59.00 396 SER A O 1
ATOM 3212 N N . SER A 1 397 ? 16.672 -2.452 -9.628 1.00 56.75 397 SER A N 1
ATOM 3213 C CA . SER A 1 397 ? 15.887 -2.428 -10.870 1.00 56.75 397 SER A CA 1
ATOM 3214 C C . SER A 1 397 ? 16.653 -3.069 -12.039 1.00 56.75 397 SER A C 1
ATOM 3216 O O . SER A 1 397 ? 16.040 -3.625 -12.941 1.00 56.75 397 SER A O 1
ATOM 3218 N N . GLN A 1 398 ? 17.990 -3.053 -11.989 1.00 56.50 398 GLN A N 1
ATOM 3219 C CA . GLN A 1 398 ? 18.867 -3.770 -12.915 1.00 56.50 398 GLN A CA 1
ATOM 3220 C C . GLN A 1 398 ? 18.768 -5.295 -12.757 1.00 56.50 398 GLN A C 1
ATOM 3222 O O . GLN A 1 398 ? 18.595 -5.971 -13.762 1.00 56.50 398 GLN A O 1
ATOM 3227 N N . GLU A 1 399 ? 18.796 -5.852 -11.541 1.00 62.97 399 GLU A N 1
ATOM 3228 C CA . GLU A 1 399 ? 18.561 -7.290 -11.312 1.00 62.97 399 GLU A CA 1
ATOM 3229 C C . GLU A 1 399 ? 17.155 -7.720 -11.730 1.00 62.97 399 GLU A C 1
ATOM 3231 O O . GLU A 1 399 ? 16.994 -8.814 -12.258 1.00 62.97 399 GLU A O 1
ATOM 3236 N N . ILE A 1 400 ? 16.142 -6.863 -11.550 1.00 62.09 400 ILE A N 1
ATOM 3237 C CA . ILE A 1 400 ? 14.781 -7.112 -12.054 1.00 62.09 400 ILE A CA 1
ATOM 3238 C C . ILE A 1 400 ? 14.796 -7.265 -13.571 1.00 62.09 400 ILE A C 1
ATOM 3240 O O . ILE A 1 400 ? 14.263 -8.238 -14.101 1.00 62.09 400 ILE A O 1
ATOM 3244 N N . ILE A 1 401 ? 15.397 -6.289 -14.251 1.00 59.59 401 ILE A N 1
ATOM 3245 C CA . ILE A 1 401 ? 15.486 -6.257 -15.709 1.00 59.59 401 ILE A CA 1
ATOM 3246 C C . ILE A 1 401 ? 16.316 -7.447 -16.204 1.00 59.59 401 ILE A C 1
ATOM 3248 O O . ILE A 1 401 ? 15.915 -8.109 -17.154 1.00 59.59 401 ILE A O 1
ATOM 3252 N N . LEU A 1 402 ? 17.422 -7.775 -15.534 1.00 62.88 402 LEU A N 1
ATOM 3253 C CA . LEU A 1 402 ? 18.268 -8.924 -15.855 1.00 62.88 402 LEU A CA 1
ATOM 3254 C C . LEU A 1 402 ? 17.550 -10.260 -15.637 1.00 62.88 402 LEU A C 1
ATOM 3256 O O . LEU A 1 402 ? 17.675 -11.148 -16.474 1.00 62.88 402 LEU A O 1
ATOM 3260 N N . ASP A 1 403 ? 16.792 -10.415 -14.552 1.00 68.00 403 ASP A N 1
ATOM 3261 C CA . ASP A 1 403 ? 15.998 -11.618 -14.280 1.00 68.00 403 ASP A CA 1
ATOM 3262 C C . ASP A 1 403 ? 14.908 -11.823 -15.344 1.00 68.00 403 ASP A C 1
ATOM 3264 O O . ASP A 1 403 ? 14.753 -12.923 -15.872 1.00 68.00 403 ASP A O 1
ATOM 3268 N N . GLU A 1 404 ? 14.205 -10.759 -15.741 1.00 63.81 404 GLU A N 1
ATOM 3269 C CA . GLU A 1 404 ? 13.219 -10.841 -16.827 1.00 63.81 404 GLU A CA 1
ATOM 3270 C C . GLU A 1 404 ? 13.868 -11.093 -18.195 1.00 63.81 404 GLU A C 1
ATOM 3272 O O . GLU A 1 404 ? 13.409 -11.938 -18.966 1.00 63.81 404 GLU A O 1
ATOM 3277 N N . LEU A 1 405 ? 14.999 -10.448 -18.491 1.00 60.00 405 LEU A N 1
ATOM 3278 C CA . LEU A 1 405 ? 15.755 -10.697 -19.723 1.00 60.00 405 LEU A CA 1
ATOM 3279 C C . LEU A 1 405 ? 16.320 -12.122 -19.779 1.00 60.00 405 LEU A C 1
ATOM 3281 O O . LEU A 1 405 ? 16.420 -12.702 -20.863 1.00 60.00 405 LEU A O 1
ATOM 3285 N N . LYS A 1 406 ? 16.643 -12.727 -18.629 1.00 68.19 406 LYS A N 1
ATOM 3286 C CA . LYS A 1 406 ? 17.045 -14.138 -18.547 1.00 68.19 406 LYS A CA 1
ATOM 3287 C C . LYS A 1 406 ? 15.892 -15.085 -18.866 1.00 68.19 406 LYS A C 1
ATOM 3289 O O . LYS A 1 406 ? 16.143 -16.089 -19.541 1.00 68.19 406 LYS A O 1
ATOM 3294 N N . LYS A 1 407 ? 14.669 -14.763 -18.428 1.00 65.62 407 LYS A N 1
ATOM 3295 C CA . LYS A 1 407 ? 13.444 -15.533 -18.721 1.00 65.62 407 LYS A CA 1
ATOM 3296 C C . LYS A 1 407 ? 13.013 -15.424 -20.180 1.00 65.62 407 LYS A C 1
ATOM 3298 O O . LYS A 1 407 ? 12.451 -16.373 -20.721 1.00 65.62 407 LYS A O 1
ATOM 3303 N N . LEU A 1 408 ? 13.318 -14.310 -20.842 1.00 57.91 408 LEU A N 1
ATOM 3304 C CA . LEU A 1 408 ? 13.132 -14.183 -22.283 1.00 57.91 408 LEU A CA 1
ATOM 3305 C C . LEU A 1 408 ? 14.100 -15.122 -23.026 1.00 57.91 408 LEU A C 1
ATOM 3307 O O . LEU A 1 408 ? 15.292 -15.220 -22.716 1.00 57.91 408 LEU A O 1
ATOM 3311 N N . ASN A 1 409 ? 13.587 -15.841 -24.026 1.00 62.78 409 ASN A N 1
ATOM 3312 C CA . ASN A 1 409 ? 14.336 -16.844 -24.792 1.00 62.78 409 ASN A CA 1
ATOM 3313 C C . ASN A 1 409 ? 15.230 -16.182 -25.866 1.00 62.78 409 ASN A C 1
ATOM 3315 O O . ASN A 1 409 ? 15.146 -16.478 -27.055 1.00 62.78 409 ASN A O 1
ATOM 3319 N N . LEU A 1 410 ? 16.039 -15.206 -25.444 1.00 70.00 410 LEU A N 1
ATOM 3320 C CA . LEU A 1 410 ? 16.928 -14.433 -26.307 1.00 70.00 410 LEU A CA 1
ATOM 3321 C C . LEU A 1 410 ? 18.154 -15.265 -26.737 1.00 70.00 410 LEU A C 1
ATOM 3323 O O . LEU A 1 410 ? 18.652 -16.062 -25.932 1.00 70.00 410 LEU A O 1
ATOM 3327 N N . PRO A 1 411 ? 18.690 -15.048 -27.956 1.00 72.88 411 PRO A N 1
ATOM 3328 C CA . PRO A 1 411 ? 19.956 -15.625 -28.395 1.00 72.88 411 PRO A CA 1
ATOM 3329 C C . PRO A 1 411 ? 21.098 -15.360 -27.395 1.00 72.88 411 PRO A C 1
ATOM 3331 O O . PRO A 1 411 ? 21.179 -14.260 -26.837 1.00 72.88 411 PRO A O 1
ATOM 3334 N N . PRO A 1 412 ? 22.017 -16.322 -27.182 1.00 71.81 412 PRO A N 1
ATOM 3335 C CA . PRO A 1 412 ? 23.068 -16.218 -26.166 1.00 71.81 412 PRO A CA 1
ATOM 3336 C C . PRO A 1 412 ? 24.000 -15.017 -26.378 1.00 71.81 412 PRO A C 1
ATOM 3338 O O . PRO A 1 412 ? 24.470 -14.435 -25.405 1.00 71.81 412 PRO A O 1
ATOM 3341 N N . GLU A 1 413 ? 24.218 -14.592 -27.625 1.00 65.69 413 GLU A N 1
ATOM 3342 C CA . GLU A 1 413 ? 25.019 -13.400 -27.926 1.00 65.69 413 GLU A CA 1
ATOM 3343 C C . GLU A 1 413 ? 24.339 -12.106 -27.466 1.00 65.69 413 GLU A C 1
ATOM 3345 O O . GLU A 1 413 ? 24.983 -11.267 -26.840 1.00 65.69 413 GLU A O 1
ATOM 3350 N N . GLN A 1 414 ? 23.024 -11.976 -27.678 1.00 60.09 414 GLN A N 1
ATOM 3351 C CA . GLN A 1 414 ? 22.256 -10.820 -27.210 1.00 60.09 414 GLN A CA 1
ATOM 3352 C C . GLN A 1 414 ? 22.184 -10.783 -25.683 1.00 60.09 414 GLN A C 1
ATOM 3354 O O . GLN A 1 414 ? 22.366 -9.718 -25.098 1.00 60.09 414 GLN A O 1
ATOM 3359 N N . LYS A 1 415 ? 21.997 -11.941 -25.026 1.00 68.50 415 LYS A N 1
ATOM 3360 C CA . LYS A 1 415 ? 22.054 -12.035 -23.557 1.00 68.50 415 LYS A CA 1
ATOM 3361 C C . LYS A 1 415 ? 23.402 -11.561 -23.028 1.00 68.50 415 LYS A C 1
ATOM 3363 O O . LYS A 1 415 ? 23.432 -10.707 -22.153 1.00 68.50 415 LYS A O 1
ATOM 3368 N N . LYS A 1 416 ? 24.505 -12.042 -23.607 1.00 72.38 416 LYS A N 1
ATOM 3369 C CA . LYS A 1 416 ? 25.862 -11.672 -23.188 1.00 72.38 416 LYS A CA 1
ATOM 3370 C C . LYS A 1 416 ? 26.153 -10.184 -23.413 1.00 72.38 416 LYS A C 1
ATOM 3372 O O . LYS A 1 416 ? 26.805 -9.555 -22.586 1.00 72.38 416 LYS A O 1
ATOM 3377 N N . GLN A 1 417 ? 25.640 -9.610 -24.501 1.00 63.16 417 GLN A N 1
ATOM 3378 C CA . GLN A 1 417 ? 25.791 -8.189 -24.806 1.00 63.16 417 GLN A CA 1
ATOM 3379 C C . GLN A 1 417 ? 24.994 -7.318 -23.822 1.00 63.16 417 GLN A C 1
ATOM 3381 O O . GLN A 1 417 ? 25.546 -6.394 -23.233 1.00 63.16 417 GLN A O 1
ATOM 3386 N N . ILE A 1 418 ? 23.735 -7.667 -23.558 1.00 59.84 418 ILE A N 1
ATOM 3387 C CA . ILE A 1 418 ? 22.878 -7.010 -22.563 1.00 59.84 418 ILE A CA 1
ATOM 3388 C C . ILE A 1 418 ? 23.469 -7.125 -21.149 1.00 59.84 418 ILE A C 1
ATOM 3390 O O . ILE A 1 418 ? 23.548 -6.127 -20.436 1.00 59.84 418 ILE A O 1
ATOM 3394 N N . GLU A 1 419 ? 23.925 -8.315 -20.751 1.00 68.62 419 GLU A N 1
ATOM 3395 C CA . GLU A 1 419 ? 24.584 -8.547 -19.460 1.00 68.62 419 GLU A CA 1
ATOM 3396 C C . GLU A 1 419 ? 25.880 -7.740 -19.337 1.00 68.62 419 GLU A C 1
ATOM 3398 O O . GLU A 1 419 ? 26.155 -7.210 -18.267 1.00 68.62 419 GLU A O 1
ATOM 3403 N N . SER A 1 420 ? 26.648 -7.571 -20.420 1.00 67.50 420 SER A N 1
ATOM 3404 C CA . SER A 1 420 ? 27.853 -6.730 -20.401 1.00 67.50 420 SER A CA 1
ATOM 3405 C C . SER A 1 420 ? 27.546 -5.238 -20.239 1.00 67.50 420 SER A C 1
ATOM 3407 O O . SER A 1 420 ? 28.300 -4.538 -19.574 1.00 67.50 420 SER A O 1
ATOM 3409 N N . ILE A 1 421 ? 26.422 -4.767 -20.791 1.00 57.72 421 ILE A N 1
ATOM 3410 C CA . ILE A 1 421 ? 25.976 -3.368 -20.693 1.00 57.72 421 ILE A CA 1
ATOM 3411 C C . ILE A 1 421 ? 25.417 -3.069 -19.298 1.00 57.72 421 ILE A C 1
ATOM 3413 O O . ILE A 1 421 ? 25.630 -1.985 -18.765 1.00 57.72 421 ILE A O 1
ATOM 3417 N N . LEU A 1 422 ? 24.698 -4.024 -18.702 1.00 52.25 422 LEU A N 1
ATOM 3418 C CA . LEU A 1 422 ? 24.067 -3.866 -17.388 1.00 52.25 422 LEU A CA 1
ATOM 3419 C C . LEU A 1 422 ? 25.003 -4.230 -16.221 1.00 52.25 422 LEU A C 1
ATOM 3421 O O . LEU A 1 422 ? 24.851 -3.691 -15.130 1.00 52.25 422 LEU A O 1
ATOM 3425 N N . GLY A 1 423 ? 25.958 -5.140 -16.429 1.00 50.81 423 GLY A N 1
ATOM 3426 C CA . GLY A 1 423 ? 26.867 -5.657 -15.399 1.00 50.81 423 GLY A CA 1
ATOM 3427 C C . GLY A 1 423 ? 28.150 -4.846 -15.194 1.00 50.81 423 GLY A C 1
ATOM 3428 O O . GLY A 1 423 ? 28.819 -5.025 -14.179 1.00 50.81 423 GLY A O 1
ATOM 3429 N N . SER A 1 424 ? 28.500 -3.928 -16.101 1.00 49.97 424 SER A N 1
ATOM 3430 C CA . SER A 1 424 ? 29.730 -3.125 -15.999 1.00 49.97 424 SER A CA 1
ATOM 3431 C C . SER A 1 424 ? 29.702 -2.034 -14.914 1.00 49.97 424 SER A C 1
ATOM 3433 O O . SER A 1 424 ? 30.715 -1.380 -14.692 1.00 49.97 424 SER A O 1
ATOM 3435 N N . GLU A 1 425 ? 28.573 -1.821 -14.230 1.00 46.75 425 GLU A N 1
ATOM 3436 C CA . GLU A 1 425 ? 28.403 -0.753 -13.227 1.00 46.75 425 GLU A CA 1
ATOM 3437 C C . GLU A 1 425 ? 28.565 -1.214 -11.762 1.00 46.75 425 GLU A C 1
ATOM 3439 O O . GLU A 1 425 ? 28.557 -0.384 -10.853 1.00 46.75 425 GLU A O 1
ATOM 3444 N N . GLN A 1 426 ? 28.751 -2.513 -11.498 1.00 40.84 426 GLN A N 1
ATOM 3445 C CA . GLN A 1 426 ? 28.854 -3.055 -10.135 1.00 40.84 426 GLN A CA 1
ATOM 3446 C C . GLN A 1 426 ? 30.245 -3.621 -9.828 1.00 40.84 426 GLN A C 1
ATOM 3448 O O . GLN A 1 426 ? 30.428 -4.822 -9.645 1.00 40.84 426 GLN A O 1
ATOM 3453 N N . GLN A 1 427 ? 31.236 -2.743 -9.686 1.00 30.36 427 GLN A N 1
ATOM 3454 C CA . GLN A 1 427 ? 32.419 -3.069 -8.890 1.00 30.36 427 GLN A CA 1
ATOM 3455 C C . GLN A 1 427 ? 32.822 -1.840 -8.063 1.00 30.36 427 GLN A C 1
ATOM 3457 O O . GLN A 1 427 ? 33.478 -0.937 -8.578 1.00 30.36 427 GLN A O 1
ATOM 3462 N N . PRO A 1 428 ? 32.419 -1.752 -6.780 1.00 36.72 428 PRO A N 1
ATOM 3463 C CA . PRO A 1 428 ? 33.024 -0.802 -5.866 1.00 36.72 428 PRO A CA 1
ATOM 3464 C C . PRO A 1 428 ? 34.458 -1.275 -5.629 1.00 36.72 428 PRO A C 1
ATOM 3466 O O . PRO A 1 428 ? 34.681 -2.320 -5.016 1.00 36.72 428 PRO A O 1
ATOM 3469 N N . SER A 1 429 ? 35.434 -0.534 -6.140 1.00 34.47 429 SER A N 1
ATOM 3470 C CA . SER A 1 429 ? 36.832 -0.694 -5.760 1.00 34.47 429 SER A CA 1
ATOM 3471 C C . SER A 1 429 ? 36.949 -0.465 -4.251 1.00 34.47 429 SER A C 1
ATOM 3473 O O . SER A 1 429 ? 36.750 0.643 -3.753 1.00 34.47 429 SER A O 1
ATOM 3475 N N . ALA A 1 430 ? 37.226 -1.537 -3.508 1.00 31.66 430 ALA A N 1
ATOM 3476 C CA . ALA A 1 430 ? 37.626 -1.437 -2.113 1.00 31.66 430 ALA A CA 1
ATOM 3477 C C . ALA A 1 430 ? 38.943 -0.640 -2.026 1.00 31.66 430 ALA A C 1
ATOM 3479 O O . ALA A 1 430 ? 39.809 -0.819 -2.888 1.00 31.66 430 ALA A O 1
ATOM 3480 N N . PRO A 1 431 ? 39.127 0.227 -1.016 1.00 34.50 431 PRO A N 1
ATOM 3481 C CA . PRO A 1 431 ? 40.411 0.869 -0.799 1.00 34.50 431 PRO A CA 1
ATOM 3482 C C . PRO A 1 431 ? 41.414 -0.196 -0.343 1.00 34.50 431 PRO A C 1
ATOM 3484 O O . PRO A 1 431 ? 41.228 -0.843 0.687 1.00 34.50 431 PRO A O 1
ATOM 3487 N N . THR A 1 432 ? 42.471 -0.394 -1.125 1.00 32.94 432 THR A N 1
ATOM 3488 C CA . THR A 1 432 ? 43.679 -1.093 -0.689 1.00 32.94 432 THR A CA 1
ATOM 3489 C C . THR A 1 432 ? 44.331 -0.268 0.414 1.00 32.94 432 THR A C 1
ATOM 3491 O O . THR A 1 432 ? 44.875 0.804 0.160 1.00 32.94 432 THR A O 1
ATOM 3494 N N . THR A 1 433 ? 44.231 -0.748 1.650 1.00 34.00 433 THR A N 1
ATOM 3495 C CA . THR A 1 433 ? 45.032 -0.256 2.769 1.00 34.00 433 THR A CA 1
ATOM 3496 C C . THR A 1 433 ? 46.434 -0.836 2.619 1.00 34.00 433 THR A C 1
ATOM 3498 O O . THR A 1 433 ? 46.623 -2.038 2.795 1.00 34.00 433 THR A O 1
ATOM 3501 N N . ASP A 1 434 ? 47.400 0.009 2.267 1.00 34.16 434 ASP A N 1
ATOM 3502 C CA . ASP A 1 434 ? 48.820 -0.334 2.292 1.00 34.16 434 ASP A CA 1
ATOM 3503 C C . ASP A 1 434 ? 49.272 -0.580 3.742 1.00 34.16 434 ASP A C 1
ATOM 3505 O O . ASP A 1 434 ? 49.242 0.312 4.595 1.00 34.16 434 ASP A O 1
ATOM 3509 N N . GLU A 1 435 ? 49.687 -1.816 4.020 1.00 34.28 435 GLU A N 1
ATOM 3510 C CA . GLU A 1 435 ? 50.381 -2.220 5.242 1.00 34.28 435 GLU A CA 1
ATOM 3511 C C . GLU A 1 435 ? 51.818 -1.681 5.210 1.00 34.28 435 GLU A C 1
ATOM 3513 O O . GLU A 1 435 ? 52.696 -2.207 4.523 1.00 34.28 435 GLU A O 1
ATOM 3518 N N . ASN A 1 436 ? 52.072 -0.626 5.984 1.00 35.88 436 ASN A N 1
ATOM 3519 C CA . ASN A 1 436 ? 53.418 -0.135 6.240 1.00 35.88 436 ASN A CA 1
ATOM 3520 C C . ASN A 1 436 ? 54.027 -0.944 7.398 1.00 35.88 436 ASN A C 1
ATOM 3522 O O . ASN A 1 436 ? 53.652 -0.782 8.561 1.00 35.88 436 ASN A O 1
ATOM 3526 N N . LYS A 1 437 ? 54.939 -1.858 7.060 1.00 36.88 437 LYS A N 1
ATOM 3527 C CA . LYS A 1 437 ? 55.666 -2.731 7.986 1.00 36.88 437 LYS A CA 1
ATOM 3528 C C . LYS A 1 437 ? 57.034 -2.105 8.268 1.00 36.88 437 LYS A C 1
ATOM 3530 O O . LYS A 1 437 ? 57.962 -2.288 7.485 1.00 36.88 437 LYS A O 1
ATOM 3535 N N . THR A 1 438 ? 57.167 -1.381 9.378 1.00 38.56 438 THR A N 1
ATOM 3536 C CA . THR A 1 438 ? 58.478 -0.951 9.889 1.00 38.56 438 THR A CA 1
ATOM 3537 C C . THR A 1 438 ? 58.852 -1.813 11.084 1.00 38.56 438 THR A C 1
ATOM 3539 O O . THR A 1 438 ? 58.100 -1.928 12.049 1.00 38.56 438 THR A O 1
ATOM 3542 N N . ALA A 1 439 ? 60.003 -2.462 10.947 1.00 39.22 439 ALA A N 1
ATOM 3543 C CA . ALA A 1 439 ? 60.646 -3.314 11.927 1.00 39.22 439 ALA A CA 1
ATOM 3544 C C . ALA A 1 439 ? 61.039 -2.538 13.191 1.00 39.22 439 ALA A C 1
ATOM 3546 O O . ALA A 1 439 ? 61.525 -1.413 13.090 1.00 39.22 439 ALA A O 1
ATOM 3547 N N . ASP A 1 440 ? 60.915 -3.186 14.347 1.00 37.97 440 ASP A N 1
ATOM 3548 C CA . ASP A 1 440 ? 61.752 -2.873 15.500 1.00 37.97 440 ASP A CA 1
ATOM 3549 C C . ASP A 1 440 ? 62.222 -4.194 16.119 1.00 37.97 440 ASP A C 1
ATOM 3551 O O . ASP A 1 440 ? 61.451 -4.981 16.670 1.00 37.97 440 ASP A O 1
ATOM 3555 N N . GLU A 1 441 ? 63.506 -4.464 15.916 1.00 40.53 441 GLU A N 1
ATOM 3556 C CA . GLU A 1 441 ? 64.242 -5.633 16.367 1.00 40.53 441 GLU A CA 1
ATOM 3557 C C . GLU A 1 441 ? 65.411 -5.100 17.200 1.00 40.53 441 GLU A C 1
ATOM 3559 O O . GLU A 1 441 ? 66.406 -4.647 16.642 1.00 40.53 441 GLU A O 1
ATOM 3564 N N . ASN A 1 442 ? 65.287 -5.097 18.534 1.00 39.47 442 ASN A N 1
ATOM 3565 C CA . ASN A 1 442 ? 66.428 -5.338 19.424 1.00 39.47 442 ASN A CA 1
ATOM 3566 C C . ASN A 1 442 ? 66.027 -5.399 20.905 1.00 39.47 442 ASN A C 1
ATOM 3568 O O . ASN A 1 442 ? 65.728 -4.372 21.515 1.00 39.47 442 ASN A O 1
ATOM 3572 N N . LYS A 1 443 ? 66.135 -6.591 21.506 1.00 34.91 443 LYS A N 1
ATOM 3573 C CA . LYS A 1 443 ? 67.091 -6.868 22.597 1.00 34.91 443 LYS A CA 1
ATOM 3574 C C . LYS A 1 443 ? 66.864 -8.252 23.213 1.00 34.91 443 LYS A C 1
ATOM 3576 O O . LYS A 1 443 ? 65.838 -8.516 23.830 1.00 34.91 443 LYS A O 1
ATOM 3581 N N . GLN A 1 444 ? 67.903 -9.071 23.127 1.00 36.41 444 GLN A N 1
ATOM 3582 C CA . GLN A 1 444 ? 68.335 -10.016 24.159 1.00 36.41 444 GLN A CA 1
ATOM 3583 C C . GLN A 1 444 ? 69.874 -10.005 24.169 1.00 36.41 444 GLN A C 1
ATOM 3585 O O . GLN A 1 444 ? 70.464 -9.660 23.140 1.00 36.41 444 GLN A O 1
ATOM 3590 N N . PRO A 1 445 ? 70.543 -10.448 25.245 1.00 59.56 445 PRO A N 1
ATOM 3591 C CA . PRO A 1 445 ? 70.055 -10.742 26.594 1.00 59.56 445 PRO A CA 1
ATOM 3592 C C . PRO A 1 445 ? 70.377 -9.646 27.625 1.00 59.56 445 PRO A C 1
ATOM 3594 O O . PRO A 1 445 ? 71.298 -8.829 27.386 1.00 59.56 445 PRO A O 1
#